Protein AF-0000000081422514 (afdb_homodimer)

InterPro domains:
  IPR002347 Short-chain dehydrogenase/reductase SDR [PF00106] (32-196)
  IPR002347 Short-chain dehydrogenase/reductase SDR [PR00080] (92-103)
  IPR002347 Short-chain dehydrogenase/reductase SDR [PR00080] (149-157)
  IPR002347 Short-chain dehydrogenase/reductase SDR [PR00080] (169-188)
  IPR002347 Short-chain dehydrogenase/reductase SDR [PR00081] (92-103)
  IPR002347 Short-chain dehydrogenase/reductase SDR [PR00081] (143-159)
  IPR002347 Short-chain dehydrogenase/reductase SDR [PR00081] (169-188)
  IPR020904 Short-chain dehydrogenase/reductase, conserved site [PS00061] (156-184)
  IPR036291 NAD(P)-binding domain superfamily [SSF51735] (32-218)

Secondary structure (DSSP, 8-state):
---------GGGS--------EEEESSTTHHHHHHTT-EEEEEES-HHHHHHHHHHHHHH-TTS-EEEEE--TT---HHHHIIIIIHHHTTS---EEEE------SS---GGG-TTTHHHHHHHHHHHHHHHHHHHHHHHHHHHHHT-EEEEEEEEGGGTS--TT-HHHHHHHHHHHHHHHHHHHHTTTSSEEEEEEEE-SSHHHHHHHHHHHHHHHHHHHHHHHHHHHHHHHHH-/---------GGGS---------EEESSTTHHHHHHTT--EEEEES-HHHHHHHHHHHHHH-TTS-EEEEE--TT---HHHHIIIIIHHHTTS---EEEE------SS---GGG-TTTHHHHHHHHHHHHHHHHHHHHHHHHHHHHHT-EEEEEEEEGGGTS--TT-HHHHHHHHHHHHHHHHHHHHTTTSSEEEEEEEE-SSHHHHHHHHHHHHHHHHHHHHHHHHHHHHHHHHH-

Nearest PDB structures (foldseek):
  4dml-assembly2_D  TM=8.339E-01  e=1.087E-10  Synechococcus elongatus PCC 7942 = FACHB-805
  2q2q-assembly1_C  TM=8.984E-01  e=6.566E-10  Pseudomonas putida
  2q2v-assembly2_C  TM=8.578E-01  e=1.565E-09  Pseudomonas putida
  2q2v-assembly2_D  TM=7.922E-01  e=7.434E-10  Pseudomonas putida
  2c7v-assembly1_B  TM=7.348E-01  e=9.458E-09  Trypanosoma brucei brucei

Radius of gyration: 25.76 Å; Cα contacts (8 Å, |Δi|>4): 750; chains: 2; bounding box: 44×82×66 Å

Sequence (472 aa):
MLSGQPTVRVDQVSESTNCPTTTLIQGRNHFELARYGFNIVLISRNQSKLDGVKQEILRKTPNVEVLTILFDFTNTNLADYEEKIFKQLNRLDVGVLVNNVGKYVEYPNRFDKIAGGIKTWTDITLINTLPVTLLTFEVLKQMIPRNAGIVINISSSSSYHHIRYWSVYSATKKFVSHFTHVLSKEFNNTGIVFQVAYIFALPGLMADFFMDKINLITRKRAIRRNQKVAIKKDSNMLSGQPTVRVDQVSESTNCPTTTLIQGRNHFELARYGFNIVLISRNQSKLDGVKQEILRKTPNVEVLTILFDFTNTNLADYEEKIFKQLNRLDVGVLVNNVGKYVEYPNRFDKIAGGIKTWTDITLINTLPVTLLTFEVLKQMIPRNAGIVINISSSSSYHHIRYWSVYSATKKFVSHFTHVLSKEFNNTGIVFQVAYIFALPGLMADFFMDKINLITRKRAIRRNQKVAIKKDSN

Foldseek 3Di:
DPDDPDPPDLPPLPPPAPQLQAAADQDDQQQVVVVVRHAYEYEEQDVVVLVVVQVVNCVNRVNHHYHYFHDQQLDPDVVCCVVGPLVVCVVHRHAEYEAPQADDQPDQAALCPGPVGPVVLSSRLRRLARVLVVVVVSNCVNCVVVLHHEYEYEAAPCLPPPDHRCVSNSVSRVNRVVVQVVVCVVCVVTLYHGYYFHPYPPNPVRNVVVCVVVSVSSVVVVVVVVVVVVVVVVVD/DPDDPDPPDLPPLPPPQPQLQAAADCDDQQQVVVVVRHAYEYEEQDVVVLVVVQVVSCVVRVNHHYHYFHDQQLDPDVVCCVVGPLVVCVVHRHAEYEAPQADDQPDQAALCPGPVGPVVLSSRLRRLARVLVVVVVSNCVNCVVVLGHEYEYEAAPCLPPPDHRCVSNSVSRVNRVVVQVVVCVVCVVTLYHGYYFHPHVPNPPRNVVVCVVCSVSSVVVVVVVVVVVVVVVVVD

Structure (mmCIF, N/CA/C/O backbone):
data_AF-0000000081422514-model_v1
#
loop_
_entity.id
_entity.type
_entity.pdbx_description
1 polymer 'Uncharacterized protein'
#
loop_
_atom_site.group_PDB
_atom_site.id
_atom_site.type_symbol
_atom_site.label_atom_id
_atom_site.label_alt_id
_atom_site.label_comp_id
_atom_site.label_asym_id
_atom_site.label_entity_id
_atom_site.label_seq_id
_atom_site.pdbx_PDB_ins_code
_atom_site.Cartn_x
_atom_site.Cartn_y
_atom_site.Cartn_z
_atom_site.occupancy
_atom_site.B_iso_or_equiv
_atom_site.auth_seq_id
_atom_site.auth_comp_id
_atom_site.auth_asym_id
_atom_site.auth_atom_id
_atom_site.pdbx_PDB_model_num
ATOM 1 N N . MET A 1 1 ? 0.657 39.094 -26.688 1 18.56 1 MET A N 1
ATOM 2 C CA . MET A 1 1 ? 0.641 39.938 -25.5 1 18.56 1 MET A CA 1
ATOM 3 C C . MET A 1 1 ? 0.323 39.094 -24.266 1 18.56 1 MET A C 1
ATOM 5 O O . MET A 1 1 ? -0.822 38.688 -24.062 1 18.56 1 MET A O 1
ATOM 9 N N . LEU A 1 2 ? 1.163 38.219 -23.781 1 20.47 2 LEU A N 1
ATOM 10 C CA . LEU A 1 2 ? 1.089 37.062 -22.922 1 20.47 2 LEU A CA 1
ATOM 11 C C . LEU A 1 2 ? 0.85 37.469 -21.469 1 20.47 2 LEU A C 1
ATOM 13 O O . LEU A 1 2 ? 1.68 38.156 -20.875 1 20.47 2 LEU A O 1
ATOM 17 N N . SER A 1 3 ? -0.306 37.906 -21.016 1 21.31 3 SER A N 1
ATOM 18 C CA . SER A 1 3 ? -0.704 38.688 -19.844 1 21.31 3 SER A CA 1
ATOM 19 C C . SER A 1 3 ? -0.114 38.094 -18.578 1 21.31 3 SER A C 1
ATOM 21 O O . SER A 1 3 ? 0.202 36.906 -18.516 1 21.31 3 SER A O 1
ATOM 23 N N . GLY A 1 4 ? 0.408 38.906 -17.672 1 21.73 4 GLY A N 1
ATOM 24 C CA . GLY A 1 4 ? 1.222 39 -16.469 1 21.73 4 GLY A CA 1
ATOM 25 C C . GLY A 1 4 ? 0.675 38.156 -15.328 1 21.73 4 GLY A C 1
ATOM 26 O O . GLY A 1 4 ? -0.526 38.188 -15.055 1 21.73 4 GLY A O 1
ATOM 27 N N . GLN A 1 5 ? 1.188 37.031 -15.117 1 24.14 5 GLN A N 1
ATOM 28 C CA . GLN A 1 5 ? 0.784 36.062 -14.102 1 24.14 5 GLN A CA 1
ATOM 29 C C . GLN A 1 5 ? 0.811 36.688 -12.711 1 24.14 5 GLN A C 1
ATOM 31 O O . GLN A 1 5 ? 1.843 37.219 -12.273 1 24.14 5 GLN A O 1
ATOM 36 N N . PRO A 1 6 ? -0.246 37.406 -12.188 1 23.47 6 PRO A N 1
ATOM 37 C CA . PRO A 1 6 ? -0.184 38.281 -11.008 1 23.47 6 PRO A CA 1
ATOM 38 C C . PRO A 1 6 ? 0.568 37.625 -9.844 1 23.47 6 PRO A C 1
ATOM 40 O O . PRO A 1 6 ? 0.519 36.406 -9.672 1 23.47 6 PRO A O 1
ATOM 43 N N . THR A 1 7 ? 1.671 38.188 -9.305 1 23.84 7 THR A N 1
ATOM 44 C CA . THR A 1 7 ? 2.604 38.031 -8.195 1 23.84 7 THR A CA 1
ATOM 45 C C . THR A 1 7 ? 1.879 38.156 -6.859 1 23.84 7 THR A C 1
ATOM 47 O O . THR A 1 7 ? 1.439 39.25 -6.496 1 23.84 7 THR A O 1
ATOM 50 N N . VAL A 1 8 ? 0.849 37.438 -6.617 1 26.47 8 VAL A N 1
ATOM 51 C CA . VAL A 1 8 ? 0.139 37.688 -5.371 1 26.47 8 VAL A CA 1
ATOM 52 C C . VAL A 1 8 ? 1.109 37.625 -4.195 1 26.47 8 VAL A C 1
ATOM 54 O O . VAL A 1 8 ? 1.9 36.688 -4.094 1 26.47 8 VAL A O 1
ATOM 57 N N . ARG A 1 9 ? 1.455 38.688 -3.551 1 24.55 9 ARG A N 1
ATOM 58 C CA . ARG A 1 9 ? 2.279 39.031 -2.395 1 24.55 9 ARG A CA 1
ATOM 59 C C . ARG A 1 9 ? 1.852 38.219 -1.167 1 24.55 9 ARG A C 1
ATOM 61 O O . ARG A 1 9 ? 0.659 38.125 -0.871 1 24.55 9 ARG A O 1
ATOM 68 N N . VAL A 1 10 ? 2.574 37.188 -0.746 1 27.3 10 VAL A N 1
ATOM 69 C CA . VAL A 1 10 ? 2.607 36.344 0.461 1 27.3 10 VAL A CA 1
ATOM 70 C C . VAL A 1 10 ? 2.256 37.219 1.677 1 27.3 10 VAL A C 1
ATOM 72 O O . VAL A 1 10 ? 2.154 36.688 2.795 1 27.3 10 VAL A O 1
ATOM 75 N N . ASP A 1 11 ? 2.195 38.5 1.65 1 25.94 11 ASP A N 1
ATOM 76 C CA . ASP A 1 11 ? 2.104 39.375 2.818 1 25.94 11 ASP A CA 1
ATOM 77 C C . ASP A 1 11 ? 0.768 39.188 3.535 1 25.94 11 ASP A C 1
ATOM 79 O O . ASP A 1 11 ? 0.66 39.438 4.734 1 25.94 11 ASP A O 1
ATOM 83 N N . GLN A 1 12 ? -0.289 39.125 2.771 1 26.19 12 GLN A N 1
ATOM 84 C CA . GLN A 1 12 ? -1.478 39.438 3.564 1 26.19 12 GLN A CA 1
ATOM 85 C C . GLN A 1 12 ? -1.989 38.188 4.277 1 26.19 12 GLN A C 1
ATOM 87 O O . GLN A 1 12 ? -3.045 37.656 3.926 1 26.19 12 GLN A O 1
ATOM 92 N N . VAL A 1 13 ? -1.227 36.969 4.266 1 29.58 13 VAL A N 1
ATOM 93 C CA . VAL A 1 13 ? -1.608 36.031 5.301 1 29.58 13 VAL A CA 1
ATOM 94 C C . VAL A 1 13 ? -1.882 36.75 6.609 1 29.58 13 VAL A C 1
ATOM 96 O O . VAL A 1 13 ? -0.999 37.438 7.148 1 29.58 13 VAL A O 1
ATOM 99 N N . SER A 1 14 ? -2.945 37.375 6.68 1 27.78 14 SER A N 1
ATOM 100 C CA . SER A 1 14 ? -3.227 37.969 7.98 1 27.78 14 SER A CA 1
ATOM 101 C C . SER A 1 14 ? -2.631 37.156 9.109 1 27.78 14 SER A C 1
ATOM 103 O O . SER A 1 14 ? -2.457 35.938 8.969 1 27.78 14 SER A O 1
ATOM 105 N N . GLU A 1 15 ? -1.853 37.75 10.023 1 28 15 GLU A N 1
ATOM 106 C CA . GLU A 1 15 ? -1.271 37.5 11.336 1 28 15 GLU A CA 1
ATOM 107 C C . GLU A 1 15 ? -2.191 36.656 12.195 1 28 15 GLU A C 1
ATOM 109 O O . GLU A 1 15 ? -2.021 36.562 13.414 1 28 15 GLU A O 1
ATOM 114 N N . SER A 1 16 ? -3.441 36.469 11.82 1 29.66 16 SER A N 1
ATOM 115 C CA . SER A 1 16 ? -3.996 35.719 12.961 1 29.66 16 SER A CA 1
ATOM 116 C C . SER A 1 16 ? -3.096 34.562 13.367 1 29.66 16 SER A C 1
ATOM 118 O O . SER A 1 16 ? -2.791 33.688 12.547 1 29.66 16 SER A O 1
ATOM 120 N N . THR A 1 17 ? -2.102 34.812 14.273 1 29.69 17 THR A N 1
ATOM 121 C CA . THR A 1 17 ? -0.944 34.25 14.977 1 29.69 17 THR A CA 1
ATOM 122 C C . THR A 1 17 ? -1.08 32.75 15.164 1 29.69 17 THR A C 1
ATOM 124 O O . THR A 1 17 ? -0.138 32 14.898 1 29.69 17 THR A O 1
ATOM 127 N N . ASN A 1 18 ? -1.883 32.312 16.266 1 30.92 18 ASN A N 1
ATOM 128 C CA . ASN A 1 18 ? -1.666 31.188 17.141 1 30.92 18 ASN A CA 1
ATOM 129 C C . ASN A 1 18 ? -2.014 29.875 16.453 1 30.92 18 ASN A C 1
ATOM 131 O O . ASN A 1 18 ? -2.258 28.859 17.125 1 30.92 18 ASN A O 1
ATOM 135 N N . CYS A 1 19 ? -2.73 30.016 15.367 1 31.39 19 CYS A N 1
ATOM 136 C CA . CYS A 1 19 ? -3.08 28.625 15.109 1 31.39 19 CYS A CA 1
ATOM 137 C C . CYS A 1 19 ? -1.831 27.766 14.938 1 31.39 19 CYS A C 1
ATOM 139 O O . CYS A 1 19 ? -1.012 28.031 14.055 1 31.39 19 CYS A O 1
ATOM 141 N N . PRO A 1 20 ? -1.15 27.297 15.992 1 36.16 20 PRO A N 1
ATOM 142 C CA . PRO A 1 20 ? -0.032 26.359 15.906 1 36.16 20 PRO A CA 1
ATOM 143 C C . PRO A 1 20 ? -0.208 25.328 14.789 1 36.16 20 PRO A C 1
ATOM 145 O O . PRO A 1 20 ? -1.107 24.484 14.859 1 36.16 20 PRO A O 1
ATOM 148 N N . THR A 1 21 ? -0.446 25.875 13.562 1 40.31 21 THR A N 1
ATOM 149 C CA . THR A 1 21 ? -0.556 24.938 12.445 1 40.31 21 THR A CA 1
ATOM 150 C C . THR A 1 21 ? 0.636 23.984 12.414 1 40.31 21 THR A C 1
ATOM 152 O O . THR A 1 21 ? 1.786 24.422 12.516 1 40.31 21 THR A O 1
ATOM 155 N N . THR A 1 22 ? 0.514 22.969 13.25 1 45.66 22 THR A N 1
ATOM 156 C CA . THR A 1 22 ? 1.524 21.922 13.273 1 45.66 22 THR A CA 1
ATOM 157 C C . THR A 1 22 ? 1.607 21.219 11.922 1 45.66 22 THR A C 1
ATOM 159 O O . THR A 1 22 ? 0.582 20.906 11.312 1 45.66 22 THR A O 1
ATOM 162 N N . THR A 1 23 ? 2.682 21.656 11.141 1 50.44 23 THR A N 1
ATOM 163 C CA . THR A 1 23 ? 3.062 20.953 9.922 1 50.44 23 THR A CA 1
ATOM 164 C C . THR A 1 23 ? 3.809 19.656 10.258 1 50.44 23 THR A C 1
ATOM 166 O O . THR A 1 23 ? 4.727 19.656 11.086 1 50.44 23 THR A O 1
ATOM 169 N N . LEU A 1 24 ? 3.092 18.578 10.172 1 53.47 24 LEU A N 1
ATOM 170 C CA . LEU A 1 24 ? 3.748 17.281 10.273 1 53.47 24 LEU A CA 1
ATOM 171 C C . LEU A 1 24 ? 4.605 17 9.039 1 53.47 24 LEU A C 1
ATOM 173 O O . LEU A 1 24 ? 4.113 17.047 7.914 1 53.47 24 LEU A O 1
ATOM 177 N N . ILE A 1 25 ? 5.988 17.266 9.062 1 53.22 25 ILE A N 1
ATOM 178 C CA . ILE A 1 25 ? 6.859 17.156 7.902 1 53.22 25 ILE A CA 1
ATOM 179 C C . ILE A 1 25 ? 7.77 15.945 8.055 1 53.22 25 ILE A C 1
ATOM 181 O O . ILE A 1 25 ? 8.406 15.758 9.094 1 53.22 25 ILE A O 1
ATOM 185 N N . GLN A 1 26 ? 7.445 14.828 7.312 1 46.16 26 GLN A N 1
ATOM 186 C CA . GLN A 1 26 ? 8.453 13.781 7.164 1 46.16 26 GLN A CA 1
ATOM 187 C C . GLN A 1 26 ? 9.492 14.164 6.121 1 46.16 26 GLN A C 1
ATOM 189 O O . GLN A 1 26 ? 9.297 13.93 4.926 1 46.16 26 GLN A O 1
ATOM 194 N N . GLY A 1 27 ? 10.062 15.562 6.148 1 45.09 27 GLY A N 1
ATOM 195 C CA . GLY A 1 27 ? 11.125 15.828 5.188 1 45.09 27 GLY A CA 1
ATOM 196 C C . GLY A 1 27 ? 11.586 17.281 5.199 1 45.09 27 GLY A C 1
ATOM 197 O O . GLY A 1 27 ? 11.688 17.891 6.262 1 45.09 27 GLY A O 1
ATOM 198 N N . ARG A 1 28 ? 12.102 17.891 3.988 1 48.69 28 ARG A N 1
ATOM 199 C CA . ARG A 1 28 ? 12.984 19.047 3.801 1 48.69 28 ARG A CA 1
ATOM 200 C C . ARG A 1 28 ? 12.188 20.344 3.834 1 48.69 28 ARG A C 1
ATOM 202 O O . ARG A 1 28 ? 12.766 21.438 3.953 1 48.69 28 ARG A O 1
ATOM 209 N N . ASN A 1 29 ? 10.922 20.312 3.938 1 55.84 29 ASN A N 1
ATOM 210 C CA . ASN A 1 29 ? 10.281 21.609 3.742 1 55.84 29 ASN A CA 1
ATOM 211 C C . ASN A 1 29 ? 9.891 22.25 5.074 1 55.84 29 ASN A C 1
ATOM 213 O O . ASN A 1 29 ? 9.094 23.188 5.109 1 55.84 29 ASN A O 1
ATOM 217 N N . HIS A 1 30 ? 10.625 21.875 6.066 1 71.25 30 HIS A N 1
ATOM 218 C CA . HIS A 1 30 ? 10.281 22.312 7.418 1 71.25 30 HIS A CA 1
ATOM 219 C C . HIS A 1 30 ? 10.805 23.719 7.695 1 71.25 30 HIS A C 1
ATOM 221 O O . HIS A 1 30 ? 10.18 24.484 8.422 1 71.25 30 HIS A O 1
ATOM 227 N N . PHE A 1 31 ? 11.836 24.125 6.969 1 72.94 31 PHE A N 1
ATOM 228 C CA . PHE A 1 31 ? 12.445 25.422 7.234 1 72.94 31 PHE A CA 1
ATOM 229 C C . PHE A 1 31 ? 11.578 26.547 6.699 1 72.94 31 PHE A C 1
ATOM 231 O O . PHE A 1 31 ? 11.383 27.562 7.371 1 72.94 31 PHE A O 1
ATOM 238 N N . GLU A 1 32 ? 11.07 26.25 5.559 1 68.69 32 GLU A N 1
ATOM 239 C CA . GLU A 1 32 ? 10.25 27.281 4.934 1 68.69 32 GLU A CA 1
ATOM 240 C C . GLU A 1 32 ? 8.953 27.5 5.715 1 68.69 32 GLU A C 1
ATOM 242 O O . GLU A 1 32 ? 8.539 28.641 5.93 1 68.69 32 GLU A O 1
ATOM 247 N N . LEU A 1 33 ? 8.383 26.5 6.18 1 72.19 33 LEU A N 1
ATOM 248 C CA . LEU A 1 33 ? 7.145 26.609 6.945 1 72.19 33 LEU A CA 1
ATOM 249 C C . LEU A 1 33 ? 7.398 27.297 8.281 1 72.19 33 LEU A C 1
ATOM 251 O O . LEU A 1 33 ? 6.582 28.109 8.734 1 72.19 33 LEU A O 1
ATOM 255 N N . ALA A 1 34 ? 8.531 27.016 8.844 1 78.12 34 ALA A N 1
ATOM 256 C CA . ALA A 1 34 ? 8.906 27.641 10.109 1 78.12 34 ALA A CA 1
ATOM 257 C C . ALA A 1 34 ? 9.102 29.141 9.93 1 78.12 34 ALA A C 1
ATOM 259 O O . ALA A 1 34 ? 8.688 29.938 10.781 1 78.12 34 ALA A O 1
ATOM 260 N N . ARG A 1 35 ? 9.625 29.484 8.805 1 73.94 35 ARG A N 1
ATOM 261 C CA . ARG A 1 35 ? 9.875 30.891 8.516 1 73.94 35 ARG A CA 1
ATOM 262 C C . ARG A 1 35 ? 8.57 31.672 8.414 1 73.94 35 ARG A C 1
ATOM 264 O O . ARG A 1 35 ? 8.516 32.844 8.758 1 73.94 35 ARG A O 1
ATOM 271 N N . TYR A 1 36 ? 7.527 30.938 8.062 1 68.38 36 TYR A N 1
ATOM 272 C CA . TYR A 1 36 ? 6.219 31.562 7.941 1 68.38 36 TYR A CA 1
ATOM 273 C C . TYR A 1 36 ? 5.469 31.547 9.266 1 68.38 36 TYR A C 1
ATOM 275 O O . TYR A 1 36 ? 4.297 31.922 9.328 1 68.38 36 TYR A O 1
ATOM 283 N N . GLY A 1 37 ? 6.109 31 10.234 1 72.19 37 GLY A N 1
ATOM 284 C CA . GLY A 1 37 ? 5.555 31.109 11.57 1 72.19 37 GLY A CA 1
ATOM 285 C C . GLY A 1 37 ? 4.844 29.844 12.023 1 72.19 37 GLY A C 1
ATOM 286 O O . GLY A 1 37 ? 4.25 29.812 13.102 1 72.19 37 GLY A O 1
ATOM 287 N N . PHE A 1 38 ? 4.922 28.844 11.289 1 74.75 38 PHE A N 1
ATOM 288 C CA . PHE A 1 38 ? 4.27 27.594 11.664 1 74.75 38 PHE A CA 1
ATOM 289 C C . PHE A 1 38 ? 5.078 26.859 12.727 1 74.75 38 PHE A C 1
ATOM 291 O O . PHE A 1 38 ? 6.309 26.797 12.648 1 74.75 38 PHE A O 1
ATOM 298 N N . ASN A 1 39 ? 4.352 26.422 13.703 1 83.62 39 ASN A N 1
ATOM 299 C CA . ASN A 1 39 ? 4.977 25.406 14.547 1 83.62 39 ASN A CA 1
ATOM 300 C C . ASN A 1 39 ? 5.141 24.094 13.812 1 83.62 39 ASN A C 1
ATOM 302 O O . ASN A 1 39 ? 4.352 23.766 12.93 1 83.62 39 ASN A O 1
ATOM 306 N N . ILE A 1 40 ? 6.199 23.328 14.188 1 85.69 40 ILE A N 1
ATOM 307 C CA . ILE A 1 40 ? 6.57 22.188 13.359 1 85.69 40 ILE A CA 1
ATOM 308 C C . ILE A 1 40 ? 6.531 20.922 14.195 1 85.69 40 ILE A C 1
ATOM 310 O O . ILE A 1 40 ? 7 20.891 15.336 1 85.69 40 ILE A O 1
ATOM 314 N N . VAL A 1 41 ? 5.887 19.906 13.672 1 88.81 41 VAL A N 1
ATOM 315 C CA . VAL A 1 41 ? 6.004 18.547 14.195 1 88.81 41 VAL A CA 1
ATOM 316 C C . VAL A 1 41 ? 6.785 17.688 13.211 1 88.81 41 VAL A C 1
ATOM 318 O O . VAL A 1 41 ? 6.434 17.609 12.031 1 88.81 41 VAL A O 1
ATOM 321 N N . LEU A 1 42 ? 7.879 17.078 13.719 1 87.81 42 LEU A N 1
ATOM 322 C CA . LEU A 1 42 ? 8.727 16.188 12.922 1 87.81 42 LEU A CA 1
ATOM 323 C C . LEU A 1 42 ? 8.57 14.742 13.375 1 87.81 42 LEU A C 1
ATOM 325 O O . LEU A 1 42 ? 8.641 14.445 14.57 1 87.81 42 LEU A O 1
ATOM 329 N N . ILE A 1 43 ? 8.375 13.867 12.406 1 89.62 43 ILE A N 1
ATOM 330 C CA . ILE A 1 43 ? 8.281 12.453 12.727 1 89.62 43 ILE A CA 1
ATOM 331 C C . ILE A 1 43 ? 9.289 11.664 11.891 1 89.62 43 ILE A C 1
ATOM 333 O O . ILE A 1 43 ? 9.328 11.805 10.664 1 89.62 43 ILE A O 1
ATOM 337 N N . SER A 1 44 ? 10.133 10.859 12.516 1 87.25 44 SER A N 1
ATOM 338 C CA . SER A 1 44 ? 11.102 10 11.844 1 87.25 44 SER A CA 1
ATOM 339 C C . SER A 1 44 ? 11.555 8.859 12.742 1 87.25 44 SER A C 1
ATOM 341 O O . SER A 1 44 ? 11.25 8.844 13.938 1 87.25 44 SER A O 1
ATOM 343 N N . ARG A 1 45 ? 12.273 7.996 12.172 1 89 45 ARG A N 1
ATOM 344 C CA . ARG A 1 45 ? 12.711 6.836 12.938 1 89 45 ARG A CA 1
ATOM 345 C C . ARG A 1 45 ? 14.102 7.066 13.531 1 89 45 ARG A C 1
ATOM 347 O O . ARG A 1 45 ? 14.656 6.18 14.188 1 89 45 ARG A O 1
ATOM 354 N N . ASN A 1 46 ? 14.719 8.203 13.297 1 87.44 46 ASN A N 1
ATOM 355 C CA . ASN A 1 46 ? 16.062 8.516 13.773 1 87.44 46 ASN A CA 1
ATOM 356 C C . ASN A 1 46 ? 16.047 9.734 14.695 1 87.44 46 ASN A C 1
ATOM 358 O O . ASN A 1 46 ? 15.93 10.875 14.227 1 87.44 46 ASN A O 1
ATOM 362 N N . GLN A 1 47 ? 16.281 9.516 15.961 1 92.62 47 GLN A N 1
ATOM 363 C CA . GLN A 1 47 ? 16.188 10.586 16.953 1 92.62 47 GLN A CA 1
ATOM 364 C C . GLN A 1 47 ? 17.297 11.617 16.75 1 92.62 47 GLN A C 1
ATOM 366 O O . GLN A 1 47 ? 17.047 12.82 16.875 1 92.62 47 GLN A O 1
ATOM 371 N N . SER A 1 48 ? 18.453 11.109 16.422 1 93.44 48 SER A N 1
ATOM 372 C CA . SER A 1 48 ? 19.562 12.023 16.219 1 93.44 48 SER A CA 1
ATOM 373 C C . SER A 1 48 ? 19.297 12.984 15.062 1 93.44 48 SER A C 1
ATOM 375 O O . SER A 1 48 ? 19.578 14.18 15.172 1 93.44 48 SER A O 1
ATOM 377 N N . LYS A 1 49 ? 18.734 12.469 14 1 86.19 49 LYS A N 1
ATOM 378 C CA . LYS A 1 49 ? 18.391 13.312 12.859 1 86.19 49 LYS A CA 1
ATOM 379 C C . LYS A 1 49 ? 17.281 14.289 13.219 1 86.19 49 LYS A C 1
ATOM 381 O O . LYS A 1 49 ? 17.328 15.461 12.836 1 86.19 49 LYS A O 1
ATOM 386 N N . LEU A 1 50 ? 16.344 13.844 13.984 1 89.44 50 LEU A N 1
ATOM 387 C CA . LEU A 1 50 ? 15.258 14.703 14.43 1 89.44 50 LEU A CA 1
ATOM 388 C C . LEU A 1 50 ? 15.789 15.867 15.266 1 89.44 50 LEU A C 1
ATOM 390 O O . LEU A 1 50 ? 15.414 17.016 15.047 1 89.44 50 LEU A O 1
ATOM 394 N N . ASP A 1 51 ? 16.656 15.555 16.156 1 93 51 ASP A N 1
ATOM 395 C CA . ASP A 1 51 ? 17.234 16.562 17.031 1 93 51 ASP A CA 1
ATOM 396 C C . ASP A 1 51 ? 18.047 17.578 16.234 1 93 51 ASP A C 1
ATOM 398 O O . ASP A 1 51 ? 18 18.781 16.5 1 93 51 ASP A O 1
ATOM 402 N N . GLY A 1 52 ? 18.781 17.047 15.297 1 90.12 52 GLY A N 1
ATOM 403 C CA . GLY A 1 52 ? 19.562 17.938 14.445 1 90.12 52 GLY A CA 1
ATOM 404 C C . GLY A 1 52 ? 18.703 18.922 13.664 1 90.12 52 GLY A C 1
ATOM 405 O O . GLY A 1 52 ? 19 20.125 13.641 1 90.12 52 GLY A O 1
ATOM 406 N N . VAL A 1 53 ? 17.625 18.453 13.086 1 86.88 53 VAL A N 1
ATOM 407 C CA . VAL A 1 53 ? 16.719 19.297 12.312 1 86.88 53 VAL A CA 1
ATOM 408 C C . VAL A 1 53 ? 16.031 20.312 13.234 1 86.88 53 VAL A C 1
ATOM 410 O O . VAL A 1 53 ? 15.898 21.484 12.883 1 86.88 53 VAL A O 1
ATOM 413 N N . LYS A 1 54 ? 15.602 19.859 14.383 1 91.06 54 LYS A N 1
ATOM 414 C CA . LYS A 1 54 ? 14.977 20.734 15.367 1 91.06 54 LYS A CA 1
ATOM 415 C C . LYS A 1 54 ? 15.906 21.891 15.742 1 91.06 54 LYS A C 1
ATOM 417 O O . LYS A 1 54 ? 15.492 23.047 15.742 1 91.06 54 LYS A O 1
ATOM 422 N N . GLN A 1 55 ? 17.094 21.562 15.992 1 93.94 55 GLN A N 1
ATOM 423 C CA . GLN A 1 55 ? 18.062 22.578 16.391 1 93.94 55 GLN A CA 1
ATOM 424 C C . GLN A 1 55 ? 18.297 23.594 15.258 1 93.94 55 GLN A C 1
ATOM 426 O O . GLN A 1 55 ? 18.391 24.797 15.5 1 93.94 55 GLN A O 1
ATOM 431 N N . GLU A 1 56 ? 18.375 23.062 14.086 1 89.5 56 GLU A N 1
ATOM 432 C CA . GLU A 1 56 ? 18.578 23.922 12.93 1 89.5 56 GLU A CA 1
ATOM 433 C C . GLU A 1 56 ? 17.406 24.875 12.734 1 89.5 56 GLU A C 1
ATOM 435 O O . GLU A 1 56 ? 17.594 26.062 12.445 1 89.5 56 GLU A O 1
ATOM 440 N N . ILE A 1 57 ? 16.203 24.406 12.922 1 86.62 57 ILE A N 1
ATOM 441 C CA . ILE A 1 57 ? 15.008 25.219 12.773 1 86.62 57 ILE A CA 1
ATOM 442 C C . ILE A 1 57 ? 14.984 26.312 13.844 1 86.62 57 ILE A C 1
ATOM 444 O O . ILE A 1 57 ? 14.758 27.484 13.539 1 86.62 57 ILE A O 1
ATOM 448 N N . LEU A 1 58 ? 15.297 25.953 15.07 1 92 58 LEU A N 1
ATOM 449 C CA . LEU A 1 58 ? 15.219 26.875 16.188 1 92 58 LEU A CA 1
ATOM 450 C C . LEU A 1 58 ? 16.312 27.938 16.094 1 92 58 LEU A C 1
ATOM 452 O O . LEU A 1 58 ? 16.141 29.062 16.562 1 92 58 LEU A O 1
ATOM 456 N N . ARG A 1 59 ? 17.406 27.547 15.5 1 93.56 59 ARG A N 1
ATOM 457 C CA . ARG A 1 59 ? 18.469 28.516 15.281 1 93.56 59 ARG A CA 1
ATOM 458 C C . ARG A 1 59 ? 18.047 29.594 14.281 1 93.56 59 ARG A C 1
ATOM 460 O O . ARG A 1 59 ? 18.328 30.781 14.477 1 93.56 59 ARG A O 1
ATOM 467 N N . LYS A 1 60 ? 17.281 29.203 13.297 1 88.12 60 LYS A N 1
ATOM 468 C CA . LYS A 1 60 ? 16.891 30.109 12.219 1 88.12 60 LYS A CA 1
ATOM 469 C C . LYS A 1 60 ? 15.602 30.859 12.57 1 88.12 60 LYS A C 1
ATOM 471 O O . LYS A 1 60 ? 15.414 32 12.148 1 88.12 60 LYS A O 1
ATOM 476 N N . THR A 1 61 ? 14.719 30.156 13.25 1 86.12 61 THR A N 1
ATOM 477 C CA . THR A 1 61 ? 13.422 30.703 13.625 1 86.12 61 THR A CA 1
ATOM 478 C C . THR A 1 61 ? 13.109 30.422 15.086 1 86.12 61 THR A C 1
ATOM 480 O O . THR A 1 61 ? 12.297 29.547 15.398 1 86.12 61 THR A O 1
ATOM 483 N N . PRO A 1 62 ? 13.609 31.266 15.992 1 88.31 62 PRO A N 1
ATOM 484 C CA . PRO A 1 62 ? 13.547 30.969 17.422 1 88.31 62 PRO A CA 1
ATOM 485 C C . PRO A 1 62 ? 12.133 31.109 17.984 1 88.31 62 PRO A C 1
ATOM 487 O O . PRO A 1 62 ? 11.844 30.609 19.078 1 88.31 62 PRO A O 1
ATOM 490 N N . ASN A 1 63 ? 11.227 31.75 17.281 1 87.44 63 ASN A N 1
ATOM 491 C CA . ASN A 1 63 ? 9.906 32.031 17.828 1 87.44 63 ASN A CA 1
ATOM 492 C C . ASN A 1 63 ? 8.922 30.906 17.531 1 87.44 63 ASN A C 1
ATOM 494 O O . ASN A 1 63 ? 7.762 30.969 17.938 1 87.44 63 ASN A O 1
ATOM 498 N N . VAL A 1 64 ? 9.391 29.828 16.875 1 82.88 64 VAL A N 1
ATOM 499 C CA . VAL A 1 64 ? 8.492 28.734 16.547 1 82.88 64 VAL A CA 1
ATOM 500 C C . VAL A 1 64 ? 8.719 27.562 17.5 1 82.88 64 VAL A C 1
ATOM 502 O O . VAL A 1 64 ? 9.781 27.453 18.125 1 82.88 64 VAL A O 1
ATOM 505 N N . GLU A 1 65 ? 7.699 26.75 17.672 1 87.19 65 GLU A N 1
ATOM 506 C CA . GLU A 1 65 ? 7.82 25.516 18.438 1 87.19 65 GLU A CA 1
ATOM 507 C C . GLU A 1 65 ? 8.047 24.312 17.516 1 87.19 65 GLU A C 1
ATOM 509 O O . GLU A 1 65 ? 7.465 24.234 16.422 1 87.19 65 GLU A O 1
ATOM 514 N N . VAL A 1 66 ? 8.977 23.406 18 1 89.31 66 VAL A N 1
ATOM 515 C CA . VAL A 1 66 ? 9.258 22.203 17.219 1 89.31 66 VAL A CA 1
ATOM 516 C C . VAL A 1 66 ? 9.055 20.969 18.094 1 89.31 66 VAL A C 1
ATOM 518 O O . VAL A 1 66 ? 9.688 20.828 19.141 1 89.31 66 VAL A O 1
ATOM 521 N N . LEU A 1 67 ? 8.133 20.141 17.703 1 90.88 67 LEU A N 1
ATOM 522 C CA . LEU A 1 67 ? 7.906 18.859 18.359 1 90.88 67 LEU A CA 1
ATOM 523 C C . LEU A 1 67 ? 8.453 17.703 17.516 1 90.88 67 LEU A C 1
ATOM 525 O O . LEU A 1 67 ? 8.266 17.688 16.297 1 90.88 67 LEU A O 1
ATOM 529 N N . THR A 1 68 ? 9.211 16.797 18.172 1 91.56 68 THR A N 1
ATOM 530 C CA . THR A 1 68 ? 9.727 15.617 17.469 1 91.56 68 THR A CA 1
ATOM 531 C C . THR A 1 68 ? 9.047 14.352 17.969 1 91.56 68 THR A C 1
ATOM 533 O O . THR A 1 68 ? 8.797 14.203 19.172 1 91.56 68 THR A O 1
ATOM 536 N N . ILE A 1 69 ? 8.648 13.516 17.062 1 91.75 69 ILE A N 1
ATOM 537 C CA . ILE A 1 69 ? 8.062 12.227 17.391 1 91.75 69 ILE A CA 1
ATOM 538 C C . ILE A 1 69 ? 8.891 11.109 16.766 1 91.75 69 ILE A C 1
ATOM 540 O O . ILE A 1 69 ? 9.062 11.07 15.539 1 91.75 69 ILE A O 1
ATOM 544 N N . LEU A 1 70 ? 9.445 10.266 17.609 1 93 70 LEU A N 1
ATOM 545 C CA . LEU A 1 70 ? 10.172 9.086 17.125 1 93 70 LEU A CA 1
ATOM 546 C C . LEU A 1 70 ? 9.203 7.973 16.75 1 93 70 LEU A C 1
ATOM 548 O O . LEU A 1 70 ? 8.453 7.48 17.594 1 93 70 LEU A O 1
ATOM 552 N N . PHE A 1 71 ? 9.211 7.605 15.477 1 92.56 71 PHE A N 1
ATOM 553 C CA . PHE A 1 71 ? 8.289 6.566 15.023 1 92.56 71 PHE A CA 1
ATOM 554 C C . PHE A 1 71 ? 8.812 5.895 13.758 1 92.56 71 PHE A C 1
ATOM 556 O O . PHE A 1 71 ? 9.227 6.57 12.812 1 92.56 71 PHE A O 1
ATOM 563 N N . ASP A 1 72 ? 8.836 4.598 13.781 1 92.25 72 ASP A N 1
ATOM 564 C CA . ASP A 1 72 ? 9.188 3.793 12.617 1 92.25 72 ASP A CA 1
ATOM 565 C C . ASP A 1 72 ? 7.938 3.41 11.82 1 92.25 72 ASP A C 1
ATOM 567 O O . ASP A 1 72 ? 7.148 2.568 12.258 1 92.25 72 ASP A O 1
ATOM 571 N N . PHE A 1 73 ? 7.832 3.902 10.625 1 91.81 73 PHE A N 1
ATOM 572 C CA . PHE A 1 73 ? 6.602 3.766 9.859 1 91.81 73 PHE A CA 1
ATOM 573 C C . PHE A 1 73 ? 6.504 2.377 9.234 1 91.81 73 PHE A C 1
ATOM 575 O O . PHE A 1 73 ? 5.512 2.057 8.578 1 91.81 73 PHE A O 1
ATOM 582 N N . THR A 1 74 ? 7.492 1.521 9.477 1 91.31 74 THR A N 1
ATOM 583 C CA . THR A 1 74 ? 7.305 0.116 9.133 1 91.31 74 THR A CA 1
ATOM 584 C C . THR A 1 74 ? 6.363 -0.562 10.125 1 91.31 74 THR A C 1
ATOM 586 O O . THR A 1 74 ? 5.875 -1.666 9.867 1 91.31 74 THR A O 1
ATOM 589 N N . ASN A 1 75 ? 6.188 0.159 11.25 1 92.94 75 ASN A N 1
ATOM 590 C CA . ASN A 1 75 ? 5.215 -0.293 12.234 1 92.94 75 ASN A CA 1
ATOM 591 C C . ASN A 1 75 ? 3.781 -0.078 11.758 1 92.94 75 ASN A C 1
ATOM 593 O O . ASN A 1 75 ? 3.365 1.058 11.516 1 92.94 75 ASN A O 1
ATOM 597 N N . THR A 1 76 ? 3.033 -1.169 11.672 1 94.81 76 THR A N 1
ATOM 598 C CA . THR A 1 76 ? 1.682 -1.078 11.133 1 94.81 76 THR A CA 1
ATOM 599 C C . THR A 1 76 ? 0.643 -1.198 12.242 1 94.81 76 THR A C 1
ATOM 601 O O . THR A 1 76 ? -0.559 -1.239 11.977 1 94.81 76 THR A O 1
ATOM 604 N N . ASN A 1 77 ? 1.101 -1.288 13.477 1 95.94 77 ASN A N 1
ATOM 605 C CA . ASN A 1 77 ? 0.198 -1.442 14.609 1 95.94 77 ASN A CA 1
ATOM 606 C C . ASN A 1 77 ? -0.549 -0.146 14.914 1 95.94 77 ASN A C 1
ATOM 608 O O . ASN A 1 77 ? 0.06 0.849 15.312 1 95.94 77 ASN A O 1
ATOM 612 N N . LEU A 1 78 ? -1.833 -0.169 14.859 1 96.5 78 LEU A N 1
ATOM 613 C CA . LEU A 1 78 ? -2.662 1.017 15.047 1 96.5 78 LEU A CA 1
ATOM 614 C C . LEU A 1 78 ? -2.564 1.53 16.484 1 96.5 78 LEU A C 1
ATOM 616 O O . LEU A 1 78 ? -2.627 2.74 16.719 1 96.5 78 LEU A O 1
ATOM 620 N N . ALA A 1 79 ? -2.412 0.618 17.359 1 96.81 79 ALA A N 1
ATOM 621 C CA . ALA A 1 79 ? -2.299 1.031 18.75 1 96.81 79 ALA A CA 1
ATOM 622 C C . ALA A 1 79 ? -1.061 1.897 18.969 1 96.81 79 ALA A C 1
ATOM 624 O O . ALA A 1 79 ? -1.088 2.842 19.766 1 96.81 79 ALA A O 1
ATOM 625 N N . ASP A 1 80 ? 0.013 1.563 18.312 1 97.31 80 ASP A N 1
ATOM 626 C CA . ASP A 1 80 ? 1.233 2.359 18.406 1 97.31 80 ASP A CA 1
ATOM 627 C C . ASP A 1 80 ? 1.041 3.736 17.781 1 97.31 80 ASP A C 1
ATOM 629 O O . ASP A 1 80 ? 1.514 4.742 18.312 1 97.31 80 ASP A O 1
ATOM 633 N N . TYR A 1 81 ? 0.341 3.783 16.594 1 95.88 81 TYR A N 1
ATOM 634 C CA . TYR A 1 81 ? 0.009 5.066 15.992 1 95.88 81 TYR A CA 1
ATOM 635 C C . TYR A 1 81 ? -0.763 5.949 16.969 1 95.88 81 TYR A C 1
ATOM 637 O O . TYR A 1 81 ? -0.448 7.129 17.125 1 95.88 81 TYR A O 1
ATOM 645 N N . GLU A 1 82 ? -1.767 5.336 17.578 1 97 82 GLU A N 1
ATOM 646 C CA . GLU A 1 82 ? -2.613 6.07 18.516 1 97 82 GLU A CA 1
ATOM 647 C C . GLU A 1 82 ? -1.796 6.641 19.672 1 97 82 GLU A C 1
ATOM 649 O O . GLU A 1 82 ? -1.882 7.836 19.969 1 97 82 GLU A O 1
ATOM 654 N N . GLU A 1 83 ? -0.975 5.812 20.234 1 97.31 83 GLU A N 1
ATOM 655 C CA . GLU A 1 83 ? -0.249 6.184 21.438 1 97.31 83 GLU A CA 1
ATOM 656 C C . GLU A 1 83 ? 0.873 7.168 21.125 1 97.31 83 GLU A C 1
ATOM 658 O O . GLU A 1 83 ? 1.091 8.125 21.875 1 97.31 83 GLU A O 1
ATOM 663 N N . LYS A 1 84 ? 1.513 7 20.016 1 95.62 84 LYS A N 1
ATOM 664 C CA . LYS A 1 84 ? 2.76 7.727 19.797 1 95.62 84 LYS A CA 1
ATOM 665 C C . LYS A 1 84 ? 2.539 8.945 18.906 1 95.62 84 LYS A C 1
ATOM 667 O O . LYS A 1 84 ? 3.285 9.922 18.984 1 95.62 84 LYS A O 1
ATOM 672 N N . ILE A 1 85 ? 1.506 8.93 18.031 1 93.62 85 ILE A N 1
ATOM 673 C CA . ILE A 1 85 ? 1.358 10 17.062 1 93.62 85 ILE A CA 1
ATOM 674 C C . ILE A 1 85 ? 0.022 10.711 17.266 1 93.62 85 ILE A C 1
ATOM 676 O O . ILE A 1 85 ? -0.012 11.906 17.562 1 93.62 85 ILE A O 1
ATOM 680 N N . PHE A 1 86 ? -1.083 10.023 17.297 1 95 86 PHE A N 1
ATOM 681 C CA . PHE A 1 86 ? -2.404 10.633 17.219 1 95 86 PHE A CA 1
ATOM 682 C C . PHE A 1 86 ? -2.713 11.406 18.5 1 95 86 PHE A C 1
ATOM 684 O O . PHE A 1 86 ? -3.258 12.508 18.453 1 95 86 PHE A O 1
ATOM 691 N N . LYS A 1 87 ? -2.387 10.82 19.594 1 95.06 87 LYS A N 1
ATOM 692 C CA . LYS A 1 87 ? -2.623 11.5 20.859 1 95.06 87 LYS A CA 1
ATOM 693 C C . LYS A 1 87 ? -1.921 12.859 20.891 1 95.06 87 LYS A C 1
ATOM 695 O O . LYS A 1 87 ? -2.469 13.836 21.406 1 95.06 87 LYS A O 1
ATOM 700 N N . GLN A 1 88 ? -0.742 12.891 20.359 1 90.62 88 GLN A N 1
ATOM 701 C CA . GLN A 1 88 ? 0.01 14.141 20.328 1 90.62 88 GLN A CA 1
ATOM 702 C C . GLN A 1 88 ? -0.573 15.094 19.281 1 90.62 88 GLN A C 1
ATOM 704 O O . GLN A 1 88 ? -0.701 16.297 19.547 1 90.62 88 GLN A O 1
ATOM 709 N N . LEU A 1 89 ? -0.988 14.617 18.172 1 88.31 89 LEU A N 1
ATOM 710 C CA . LEU A 1 89 ? -1.543 15.445 17.109 1 88.31 89 LEU A CA 1
ATOM 711 C C . LEU A 1 89 ? -2.875 16.062 17.531 1 88.31 89 LEU A C 1
ATOM 713 O O . LEU A 1 89 ? -3.184 17.188 17.172 1 88.31 89 LEU A O 1
ATOM 717 N N . ASN A 1 90 ? -3.605 15.312 18.266 1 89.88 90 ASN A N 1
ATOM 718 C CA . ASN A 1 90 ? -4.949 15.742 18.641 1 89.88 90 ASN A CA 1
ATOM 719 C C . ASN A 1 90 ? -4.91 16.859 19.688 1 89.88 90 ASN A C 1
ATOM 721 O O . ASN A 1 90 ? -5.926 17.516 19.938 1 89.88 90 ASN A O 1
ATOM 725 N N . ARG A 1 91 ? -3.736 17.094 20.188 1 89.44 91 ARG A N 1
ATOM 726 C CA . ARG A 1 91 ? -3.572 18.203 21.125 1 89.44 91 ARG A CA 1
ATOM 727 C C . ARG A 1 91 ? -3.176 19.484 20.406 1 89.44 91 ARG A C 1
ATOM 729 O O . ARG A 1 91 ? -3.088 20.547 21.016 1 89.44 91 ARG A O 1
ATOM 736 N N . LEU A 1 92 ? -2.949 19.312 19.125 1 86.56 92 LEU A N 1
ATOM 737 C CA . LEU A 1 92 ? -2.49 20.438 18.297 1 86.56 92 LEU A CA 1
ATOM 738 C C . LEU A 1 92 ? -3.535 20.797 17.25 1 86.56 92 LEU A C 1
ATOM 740 O O . LEU A 1 92 ? -4.383 19.984 16.906 1 86.56 92 LEU A O 1
ATOM 744 N N . ASP A 1 93 ? -3.477 22.047 16.828 1 83.75 93 ASP A N 1
ATOM 745 C CA . ASP A 1 93 ? -4.23 22.453 15.648 1 83.75 93 ASP A CA 1
ATOM 746 C C . ASP A 1 93 ? -3.389 22.328 14.383 1 83.75 93 ASP A C 1
ATOM 748 O O . ASP A 1 93 ? -2.611 23.234 14.055 1 83.75 93 ASP A O 1
ATOM 752 N N . VAL A 1 94 ? -3.607 21.281 13.664 1 85.62 94 VAL A N 1
ATOM 753 C CA . VAL A 1 94 ? -2.779 21 12.5 1 85.62 94 VAL A CA 1
ATOM 754 C C . VAL A 1 94 ? -3.35 21.719 11.273 1 85.62 94 VAL A C 1
ATOM 756 O O . VAL A 1 94 ? -4.465 21.422 10.836 1 85.62 94 VAL A O 1
ATOM 759 N N . GLY A 1 95 ? -2.568 22.625 10.766 1 80.38 95 GLY A N 1
ATOM 760 C CA . GLY A 1 95 ? -3.006 23.344 9.586 1 80.38 95 GLY A CA 1
ATOM 761 C C . GLY A 1 95 ? -2.547 22.719 8.289 1 80.38 95 GLY A C 1
ATOM 762 O O . GLY A 1 95 ? -3.24 22.797 7.273 1 80.38 95 GLY A O 1
ATOM 763 N N . VAL A 1 96 ? -1.286 22.094 8.352 1 81.25 96 VAL A N 1
ATOM 764 C CA . VAL A 1 96 ? -0.682 21.516 7.152 1 81.25 96 VAL A CA 1
ATOM 765 C C . VAL A 1 96 ? -0.096 20.156 7.48 1 81.25 96 VAL A C 1
ATOM 767 O O . VAL A 1 96 ? 0.645 20 8.453 1 81.25 96 VAL A O 1
ATOM 770 N N . LEU A 1 97 ? -0.502 19.203 6.754 1 86.38 97 LEU A N 1
ATOM 771 C CA . LEU A 1 97 ? 0.135 17.891 6.789 1 86.38 97 LEU A CA 1
ATOM 772 C C . LEU A 1 97 ? 0.954 17.641 5.527 1 86.38 97 LEU A C 1
ATOM 774 O O . LEU A 1 97 ? 0.436 17.766 4.414 1 86.38 97 LEU A O 1
ATOM 778 N N . VAL A 1 98 ? 2.238 17.438 5.711 1 83.06 98 VAL A N 1
ATOM 779 C CA . VAL A 1 98 ? 3.094 17.016 4.602 1 83.06 98 VAL A CA 1
ATOM 780 C C . VAL A 1 98 ? 3.508 15.562 4.781 1 83.06 98 VAL A C 1
ATOM 782 O O . VAL A 1 98 ? 4.297 15.242 5.676 1 83.06 98 VAL A O 1
ATOM 785 N N . ASN A 1 99 ? 2.916 14.758 3.953 1 85.12 99 ASN A N 1
ATOM 786 C CA . ASN A 1 99 ? 3.311 13.352 3.93 1 85.12 99 ASN A CA 1
ATOM 787 C C . ASN A 1 99 ? 4.492 13.117 2.994 1 85.12 99 ASN A C 1
ATOM 789 O O . ASN A 1 99 ? 4.312 12.977 1.782 1 85.12 99 ASN A O 1
ATOM 793 N N . ASN A 1 100 ? 5.629 13.109 3.49 1 71.25 100 ASN A N 1
ATOM 794 C CA . ASN A 1 100 ? 6.855 12.922 2.725 1 71.25 100 ASN A CA 1
ATOM 795 C C . ASN A 1 100 ? 7.508 11.578 3.023 1 71.25 100 ASN A C 1
ATOM 797 O O . ASN A 1 100 ? 8.656 11.336 2.645 1 71.25 100 ASN A O 1
ATOM 801 N N . VAL A 1 101 ? 6.734 10.719 3.648 1 59.72 101 VAL A N 1
ATOM 802 C CA . VAL A 1 101 ? 7.371 9.461 4.031 1 59.72 101 VAL A CA 1
ATOM 803 C C . VAL A 1 101 ? 7.605 8.602 2.789 1 59.72 101 VAL A C 1
ATOM 805 O O . VAL A 1 101 ? 6.684 8.367 2.004 1 59.72 101 VAL A O 1
ATOM 808 N N . GLY A 1 102 ? 8.836 8.742 2.156 1 61.38 102 GLY A N 1
ATOM 809 C CA . GLY A 1 102 ? 9.094 7.832 1.053 1 61.38 102 GLY A CA 1
ATOM 810 C C . GLY A 1 102 ? 10.5 7.27 1.053 1 61.38 102 GLY A C 1
ATOM 811 O O . GLY A 1 102 ? 11.445 7.945 1.471 1 61.38 102 GLY A O 1
ATOM 812 N N . LYS A 1 103 ? 10.562 6.012 1.262 1 59.66 103 LYS A N 1
ATOM 813 C CA . LYS A 1 103 ? 11.828 5.34 0.978 1 59.66 103 LYS A CA 1
ATOM 814 C C . LYS A 1 103 ? 12.07 5.23 -0.525 1 59.66 103 LYS A C 1
ATOM 816 O O . LYS A 1 103 ? 11.18 4.836 -1.274 1 59.66 103 LYS A O 1
ATOM 821 N N . TYR A 1 104 ? 13.18 5.926 -0.849 1 58.72 104 TYR A N 1
ATOM 822 C CA . TYR A 1 104 ? 13.578 5.895 -2.252 1 58.72 104 TYR A CA 1
ATOM 823 C C . TYR A 1 104 ? 14.5 4.715 -2.529 1 58.72 104 TYR A C 1
ATOM 825 O O . TYR A 1 104 ? 15.234 4.266 -1.644 1 58.72 104 TYR A O 1
ATOM 833 N N . VAL A 1 105 ? 14.078 4.047 -3.629 1 57.38 105 VAL A N 1
ATOM 834 C CA . VAL A 1 105 ? 15.062 3.084 -4.121 1 57.38 105 VAL A CA 1
ATOM 835 C C . VAL A 1 105 ? 16.094 3.797 -4.988 1 57.38 105 VAL A C 1
ATOM 837 O O . VAL A 1 105 ? 15.742 4.484 -5.945 1 57.38 105 VAL A O 1
ATOM 840 N N . GLU A 1 106 ? 17.312 3.83 -4.465 1 55.59 106 GLU A N 1
ATOM 841 C CA . GLU A 1 106 ? 18.406 4.574 -5.09 1 55.59 106 GLU A CA 1
ATOM 842 C C . GLU A 1 106 ? 18.688 4.07 -6.5 1 55.59 106 GLU A C 1
ATOM 844 O O . GLU A 1 106 ? 18.984 4.855 -7.402 1 55.59 106 GLU A O 1
ATOM 849 N N . TYR A 1 107 ? 18.641 2.723 -6.645 1 59.25 107 TYR A N 1
ATOM 850 C CA . TYR A 1 107 ? 19.031 2.18 -7.938 1 59.25 107 TYR A CA 1
ATOM 851 C C . TYR A 1 107 ? 17.906 1.341 -8.539 1 59.25 107 TYR A C 1
ATOM 853 O O . TYR A 1 107 ? 17.344 0.475 -7.863 1 59.25 107 TYR A O 1
ATOM 861 N N . PRO A 1 108 ? 17.547 1.912 -9.68 1 64.56 108 PRO A N 1
ATOM 862 C CA . PRO A 1 108 ? 16.562 1.072 -10.359 1 64.56 108 PRO A CA 1
ATOM 863 C C . PRO A 1 108 ? 17.047 -0.355 -10.594 1 64.56 108 PRO A C 1
ATOM 865 O O . PRO A 1 108 ? 18.125 -0.556 -11.156 1 64.56 108 PRO A O 1
ATOM 868 N N . ASN A 1 109 ? 16.594 -1.237 -9.852 1 75.5 109 ASN A N 1
ATOM 869 C CA . ASN A 1 109 ? 16.844 -2.66 -10.055 1 75.5 109 ASN A CA 1
ATOM 870 C C . ASN A 1 109 ? 15.586 -3.395 -10.5 1 75.5 109 ASN A C 1
ATOM 872 O O . ASN A 1 109 ? 14.469 -2.92 -10.266 1 75.5 109 ASN A O 1
ATOM 876 N N . ARG A 1 110 ? 15.953 -4.41 -11.242 1 84.69 110 ARG A N 1
ATOM 877 C CA . ARG A 1 110 ? 14.836 -5.305 -11.539 1 84.69 110 ARG A CA 1
ATOM 878 C C . ARG A 1 110 ? 14.203 -5.836 -10.258 1 84.69 110 ARG A C 1
ATOM 880 O O . ARG A 1 110 ? 14.852 -5.91 -9.219 1 84.69 110 ARG A O 1
ATOM 887 N N . PHE A 1 111 ? 12.984 -6.09 -10.336 1 91.44 111 PHE A N 1
ATOM 888 C CA . PHE A 1 111 ? 12.156 -6.449 -9.195 1 91.44 111 PHE A CA 1
ATOM 889 C C . PHE A 1 111 ? 12.789 -7.578 -8.398 1 91.44 111 PHE A C 1
ATOM 891 O O . PHE A 1 111 ? 12.812 -7.539 -7.164 1 91.44 111 PHE A O 1
ATOM 898 N N . ASP A 1 112 ? 13.375 -8.531 -9.086 1 90.88 112 ASP A N 1
ATOM 899 C CA . ASP A 1 112 ? 13.906 -9.719 -8.414 1 90.88 112 ASP A CA 1
ATOM 900 C C . ASP A 1 112 ? 15.344 -9.492 -7.957 1 90.88 112 ASP A C 1
ATOM 902 O O . ASP A 1 112 ? 15.906 -10.32 -7.238 1 90.88 112 ASP A O 1
ATOM 906 N N . LYS A 1 113 ? 15.938 -8.328 -8.25 1 88.94 113 LYS A N 1
ATOM 907 C CA . LYS A 1 113 ? 17.359 -8.109 -7.988 1 88.94 113 LYS A CA 1
ATOM 908 C C . LYS A 1 113 ? 17.562 -6.938 -7.035 1 88.94 113 LYS A C 1
ATOM 910 O O . LYS A 1 113 ? 18.688 -6.441 -6.891 1 88.94 113 LYS A O 1
ATOM 915 N N . ILE A 1 114 ? 16.578 -6.59 -6.375 1 85.81 114 ILE A N 1
ATOM 916 C CA . ILE A 1 114 ? 16.672 -5.434 -5.488 1 85.81 114 ILE A CA 1
ATOM 917 C C . ILE A 1 114 ? 17.594 -5.77 -4.309 1 85.81 114 ILE A C 1
ATOM 919 O O . ILE A 1 114 ? 17.516 -6.871 -3.76 1 85.81 114 ILE A O 1
ATOM 923 N N . ALA A 1 115 ? 18.469 -4.797 -4.012 1 85.25 115 ALA A N 1
ATOM 924 C CA . ALA A 1 115 ? 19.281 -4.941 -2.805 1 85.25 115 ALA A CA 1
ATOM 925 C C . ALA A 1 115 ? 18.406 -5.016 -1.559 1 85.25 115 ALA A C 1
ATOM 927 O O . ALA A 1 115 ? 17.453 -4.25 -1.421 1 85.25 115 ALA A O 1
ATOM 928 N N . GLY A 1 116 ? 18.625 -6 -0.61 1 89.06 116 GLY A N 1
ATOM 929 C CA . GLY A 1 116 ? 17.828 -6.188 0.584 1 89.06 116 GLY A CA 1
ATOM 930 C C . GLY A 1 116 ? 16.688 -7.168 0.385 1 89.06 116 GLY A C 1
ATOM 931 O O . GLY A 1 116 ? 16.031 -7.582 1.351 1 89.06 116 GLY A O 1
ATOM 932 N N . GLY A 1 117 ? 16.422 -7.406 -0.914 1 90.69 117 GLY A N 1
ATOM 933 C CA . GLY A 1 117 ? 15.469 -8.453 -1.247 1 90.69 117 GLY A CA 1
ATOM 934 C C . GLY A 1 117 ? 14.055 -8.109 -0.831 1 90.69 117 GLY A C 1
ATOM 935 O O . GLY A 1 117 ? 13.617 -6.965 -0.963 1 90.69 117 GLY A O 1
ATOM 936 N N . ILE A 1 118 ? 13.375 -9.078 -0.371 1 93.88 118 ILE A N 1
ATOM 937 C CA . ILE A 1 118 ? 11.945 -9.008 -0.078 1 93.88 118 ILE A CA 1
ATOM 938 C C . ILE A 1 118 ? 11.703 -8.016 1.062 1 93.88 118 ILE A C 1
ATOM 940 O O . ILE A 1 118 ? 10.664 -7.359 1.112 1 93.88 118 ILE A O 1
ATOM 944 N N . LYS A 1 119 ? 12.648 -7.875 1.929 1 94.44 119 LYS A N 1
ATOM 945 C CA . LYS A 1 119 ? 12.508 -6.938 3.041 1 94.44 119 LYS A CA 1
ATOM 946 C C . LYS A 1 119 ? 12.43 -5.5 2.541 1 94.44 119 LYS A C 1
ATOM 948 O O . LYS A 1 119 ? 11.656 -4.695 3.072 1 94.44 119 LYS A O 1
ATOM 953 N N . THR A 1 120 ? 13.219 -5.172 1.527 1 90.56 120 THR A N 1
ATOM 954 C CA . THR A 1 120 ? 13.195 -3.838 0.941 1 90.56 120 THR A CA 1
ATOM 955 C C . THR A 1 120 ? 11.812 -3.531 0.362 1 90.56 120 THR A C 1
ATOM 957 O O . THR A 1 120 ? 11.258 -2.457 0.605 1 90.56 120 THR A O 1
ATOM 960 N N . TRP A 1 121 ? 11.234 -4.477 -0.324 1 92.62 121 TRP A N 1
ATOM 961 C CA . TRP A 1 121 ? 9.922 -4.277 -0.923 1 92.62 121 TRP A CA 1
ATOM 962 C C . TRP A 1 121 ? 8.844 -4.168 0.151 1 92.62 121 TRP A C 1
ATOM 964 O O . TRP A 1 121 ? 7.895 -3.393 0.01 1 92.62 121 TRP A O 1
ATOM 974 N N . THR A 1 122 ? 9.062 -4.945 1.211 1 94.62 122 THR A N 1
ATOM 975 C CA . THR A 1 122 ? 8.133 -4.859 2.33 1 94.62 122 THR A CA 1
ATOM 976 C C . THR A 1 122 ? 8.117 -3.451 2.916 1 94.62 122 THR A C 1
ATOM 978 O O . THR A 1 122 ? 7.055 -2.836 3.039 1 94.62 122 THR A O 1
ATOM 981 N N . ASP A 1 123 ? 9.281 -2.982 3.17 1 91.44 123 ASP A N 1
ATOM 982 C CA . ASP A 1 123 ? 9.406 -1.671 3.799 1 91.44 123 ASP A CA 1
ATOM 983 C C . ASP A 1 123 ? 8.859 -0.571 2.891 1 91.44 123 ASP A C 1
ATOM 985 O O . ASP A 1 123 ? 8.109 0.297 3.342 1 91.44 123 ASP A O 1
ATOM 989 N N . ILE A 1 124 ? 9.18 -0.601 1.643 1 89.81 124 ILE A N 1
ATOM 990 C CA . ILE A 1 124 ? 8.758 0.421 0.69 1 89.81 124 ILE A CA 1
ATOM 991 C C . ILE A 1 124 ? 7.234 0.431 0.581 1 89.81 124 ILE A C 1
ATOM 993 O O . ILE A 1 124 ? 6.609 1.494 0.615 1 89.81 124 ILE A O 1
ATOM 997 N N . THR A 1 125 ? 6.664 -0.75 0.468 1 93.94 125 THR A N 1
ATOM 998 C CA . THR A 1 125 ? 5.215 -0.859 0.32 1 93.94 125 THR A CA 1
ATOM 999 C C . THR A 1 125 ? 4.504 -0.302 1.549 1 93.94 125 THR A C 1
ATOM 1001 O O . THR A 1 125 ? 3.576 0.502 1.425 1 93.94 125 THR A O 1
ATOM 1004 N N . LEU A 1 126 ? 4.988 -0.685 2.729 1 94.31 126 LEU A N 1
ATOM 1005 C CA . LEU A 1 126 ? 4.348 -0.284 3.977 1 94.31 126 LEU A CA 1
ATOM 1006 C C . LEU A 1 126 ? 4.523 1.211 4.223 1 94.31 126 LEU A C 1
ATOM 1008 O O . LEU A 1 126 ? 3.545 1.921 4.473 1 94.31 126 LEU A O 1
ATOM 1012 N N . ILE A 1 127 ? 5.734 1.724 4.047 1 90.88 127 ILE A N 1
ATOM 1013 C CA . ILE A 1 127 ? 6.082 3.09 4.422 1 90.88 127 ILE A CA 1
ATOM 1014 C C . ILE A 1 127 ? 5.422 4.074 3.457 1 90.88 127 ILE A C 1
ATOM 1016 O O . ILE A 1 127 ? 5.012 5.164 3.859 1 90.88 127 ILE A O 1
ATOM 1020 N N . ASN A 1 128 ? 5.273 3.674 2.229 1 88.75 128 ASN A N 1
ATOM 1021 C CA . ASN A 1 128 ? 4.828 4.633 1.225 1 88.75 128 ASN A CA 1
ATOM 1022 C C . ASN A 1 128 ? 3.309 4.645 1.097 1 88.75 128 ASN A C 1
ATOM 1024 O O . ASN A 1 128 ? 2.74 5.535 0.461 1 88.75 128 ASN A O 1
ATOM 1028 N N . THR A 1 129 ? 2.629 3.717 1.73 1 93.44 129 THR A N 1
ATOM 1029 C CA . THR A 1 129 ? 1.188 3.67 1.501 1 93.44 129 THR A CA 1
ATOM 1030 C C . THR A 1 129 ? 0.425 3.875 2.807 1 93.44 129 THR A C 1
ATOM 1032 O O . THR A 1 129 ? -0.417 4.77 2.904 1 93.44 129 THR A O 1
ATOM 1035 N N . LEU A 1 130 ? 0.772 3.188 3.828 1 95.25 130 LEU A N 1
ATOM 1036 C CA . LEU A 1 130 ? -0.053 3.139 5.031 1 95.25 130 LEU A CA 1
ATOM 1037 C C . LEU A 1 130 ? 0.026 4.457 5.797 1 95.25 130 LEU A C 1
ATOM 1039 O O . LEU A 1 130 ? -1.003 5.035 6.152 1 95.25 130 LEU A O 1
ATOM 1043 N N . PRO A 1 131 ? 1.193 5.008 6.02 1 93.19 131 PRO A N 1
ATOM 1044 C CA . PRO A 1 131 ? 1.27 6.223 6.832 1 93.19 131 PRO A CA 1
ATOM 1045 C C . PRO A 1 131 ? 0.501 7.391 6.219 1 93.19 131 PRO A C 1
ATOM 1047 O O . PRO A 1 131 ? -0.197 8.117 6.93 1 93.19 131 PRO A O 1
ATOM 1050 N N . VAL A 1 132 ? 0.609 7.547 4.875 1 92.12 132 VAL A N 1
ATOM 1051 C CA . VAL A 1 132 ? -0.098 8.641 4.215 1 92.12 132 VAL A CA 1
ATOM 1052 C C . VAL A 1 132 ? -1.603 8.484 4.422 1 92.12 132 VAL A C 1
ATOM 1054 O O . VAL A 1 132 ? -2.316 9.469 4.613 1 92.12 132 VAL A O 1
ATOM 1057 N N . THR A 1 133 ? -2.102 7.27 4.426 1 94.88 133 THR A N 1
ATOM 1058 C CA . THR A 1 133 ? -3.516 6.969 4.629 1 94.88 133 THR A CA 1
ATOM 1059 C C . THR A 1 133 ? -3.934 7.289 6.062 1 94.88 133 THR A C 1
ATOM 1061 O O . THR A 1 133 ? -4.914 8.008 6.281 1 94.88 133 THR A O 1
ATOM 1064 N N . LEU A 1 134 ? -3.17 6.887 7.047 1 95.5 134 LEU A N 1
ATOM 1065 C CA . LEU A 1 134 ? -3.549 6.973 8.453 1 95.5 134 LEU A CA 1
ATOM 1066 C C . LEU A 1 134 ? -3.414 8.406 8.969 1 95.5 134 LEU A C 1
ATOM 1068 O O . LEU A 1 134 ? -4.289 8.898 9.68 1 95.5 134 LEU A O 1
ATOM 1072 N N . LEU A 1 135 ? -2.348 9.039 8.578 1 93.5 135 LEU A N 1
ATOM 1073 C CA . LEU A 1 135 ? -2.133 10.406 9.039 1 93.5 135 LEU A CA 1
ATOM 1074 C C . LEU A 1 135 ? -3.168 11.344 8.438 1 93.5 135 LEU A C 1
ATOM 1076 O O . LEU A 1 135 ? -3.664 12.25 9.117 1 93.5 135 LEU A O 1
ATOM 1080 N N . THR A 1 136 ? -3.447 11.133 7.168 1 94.06 136 THR A N 1
ATOM 1081 C CA . THR A 1 136 ? -4.477 11.93 6.52 1 94.06 136 THR A CA 1
ATOM 1082 C C . THR A 1 136 ? -5.824 11.75 7.219 1 94.06 136 THR A C 1
ATOM 1084 O O . THR A 1 136 ? -6.516 12.727 7.504 1 94.06 136 THR A O 1
ATOM 1087 N N . PHE A 1 137 ? -6.156 10.531 7.516 1 95.62 137 PHE A N 1
ATOM 1088 C CA . PHE A 1 137 ? -7.41 10.242 8.195 1 95.62 137 PHE A CA 1
ATOM 1089 C C . PHE A 1 137 ? -7.484 10.969 9.531 1 95.62 137 PHE A C 1
ATOM 1091 O O . PHE A 1 137 ? -8.5 11.586 9.852 1 95.62 137 PHE A O 1
ATOM 1098 N N . GLU A 1 138 ? -6.422 10.875 10.242 1 94.56 138 GLU A N 1
ATOM 1099 C CA . GLU A 1 138 ? -6.418 11.414 11.602 1 94.56 138 GLU A CA 1
ATOM 1100 C C . GLU A 1 138 ? -6.535 12.938 11.594 1 94.56 138 GLU A C 1
ATOM 1102 O O . GLU A 1 138 ? -7.328 13.508 12.344 1 94.56 138 GLU A O 1
ATOM 1107 N N . VAL A 1 139 ? -5.848 13.633 10.711 1 92.25 139 VAL A N 1
ATOM 1108 C CA . VAL A 1 139 ? -5.848 15.094 10.734 1 92.25 139 VAL A CA 1
ATOM 1109 C C . VAL A 1 139 ? -7.176 15.617 10.203 1 92.25 139 VAL A C 1
ATOM 1111 O O . VAL A 1 139 ? -7.609 16.719 10.562 1 92.25 139 VAL A O 1
ATOM 1114 N N . LEU A 1 140 ? -7.812 14.859 9.336 1 94.25 140 LEU A N 1
ATOM 1115 C CA . LEU A 1 140 ? -9.086 15.289 8.773 1 94.25 140 LEU A CA 1
ATOM 1116 C C . LEU A 1 140 ? -10.148 15.414 9.859 1 94.25 140 LEU A C 1
ATOM 1118 O O . LEU A 1 140 ? -11.078 16.219 9.734 1 94.25 140 LEU A O 1
ATOM 1122 N N . LYS A 1 141 ? -9.953 14.664 10.938 1 94.56 141 LYS A N 1
ATOM 1123 C CA . LYS A 1 141 ? -10.906 14.727 12.039 1 94.56 141 LYS A CA 1
ATOM 1124 C C . LYS A 1 141 ? -11.031 16.141 12.586 1 94.56 141 LYS A C 1
ATOM 1126 O O . LYS A 1 141 ? -12.109 16.562 13.008 1 94.56 141 LYS A O 1
ATOM 1131 N N . GLN A 1 142 ? -9.977 16.859 12.547 1 90.56 142 GLN A N 1
ATOM 1132 C CA . GLN A 1 142 ? -10.008 18.219 13.078 1 90.56 142 GLN A CA 1
ATOM 1133 C C . GLN A 1 142 ? -10.125 19.234 11.961 1 90.56 142 GLN A C 1
ATOM 1135 O O . GLN A 1 142 ? -10.672 20.328 12.164 1 90.56 142 GLN A O 1
ATOM 1140 N N . MET A 1 143 ? -9.727 18.891 10.766 1 88.06 143 MET A N 1
ATOM 1141 C CA . MET A 1 143 ? -9.781 19.828 9.648 1 88.06 143 MET A CA 1
ATOM 1142 C C . MET A 1 143 ? -11.219 20 9.164 1 88.06 143 MET A C 1
ATOM 1144 O O . MET A 1 143 ? -11.617 21.109 8.758 1 88.06 143 MET A O 1
ATOM 1148 N N . ILE A 1 144 ? -12 18.953 9.234 1 93.62 144 ILE A N 1
ATOM 1149 C CA . ILE A 1 144 ? -13.352 18.953 8.68 1 93.62 144 ILE A CA 1
ATOM 1150 C C . ILE A 1 144 ? -14.234 19.906 9.477 1 93.62 144 ILE A C 1
ATOM 1152 O O . ILE A 1 144 ? -14.844 20.812 8.914 1 93.62 144 ILE A O 1
ATOM 1156 N N . PRO A 1 145 ? -14.266 19.734 10.812 1 93 145 PRO A N 1
ATOM 1157 C CA . PRO A 1 145 ? -15.094 20.688 11.555 1 93 145 PRO A CA 1
ATOM 1158 C C . PRO A 1 145 ? -14.617 22.125 11.422 1 93 145 PRO A C 1
ATOM 1160 O O . PRO A 1 145 ? -15.43 23.062 11.438 1 93 145 PRO A O 1
ATOM 1163 N N . ARG A 1 146 ? -13.359 22.359 11.227 1 88.06 146 ARG A N 1
ATOM 1164 C CA . ARG A 1 146 ? -12.797 23.688 11.062 1 88.06 146 ARG A CA 1
ATOM 1165 C C . ARG A 1 146 ? -12.961 24.188 9.625 1 88.06 146 ARG A C 1
ATOM 1167 O O . ARG A 1 146 ? -12.797 25.375 9.352 1 88.06 146 ARG A O 1
ATOM 1174 N N . ASN A 1 147 ? -13.219 23.266 8.719 1 90.5 147 ASN A N 1
ATOM 1175 C CA . ASN A 1 147 ? -13.344 23.516 7.289 1 90.5 147 ASN A CA 1
ATOM 1176 C C . ASN A 1 147 ? -12.133 24.266 6.742 1 90.5 147 ASN A C 1
ATOM 1178 O O . ASN A 1 147 ? -12.273 25.25 6.016 1 90.5 147 ASN A O 1
ATOM 1182 N N . ALA A 1 148 ? -10.992 23.828 7.258 1 82.19 148 ALA A N 1
ATOM 1183 C CA . ALA A 1 148 ? -9.719 24.422 6.848 1 82.19 148 ALA A CA 1
ATOM 1184 C C . ALA A 1 148 ? -8.562 23.453 7.074 1 82.19 148 ALA A C 1
ATOM 1186 O O . ALA A 1 148 ? -8.5 22.781 8.109 1 82.19 148 ALA A O 1
ATOM 1187 N N . GLY A 1 149 ? -7.711 23.375 6.113 1 82.94 149 GLY A N 1
ATOM 1188 C CA . GLY A 1 149 ? -6.523 22.531 6.215 1 82.94 149 GLY A CA 1
ATOM 1189 C C . GLY A 1 149 ? -5.902 22.219 4.867 1 82.94 149 GLY A C 1
ATOM 1190 O O . GLY A 1 149 ? -6.57 22.297 3.834 1 82.94 149 GLY A O 1
ATOM 1191 N N . ILE A 1 150 ? -4.586 21.922 4.914 1 81.88 150 ILE A N 1
ATOM 1192 C CA . ILE A 1 150 ? -3.852 21.547 3.711 1 81.88 150 ILE A CA 1
ATOM 1193 C C . ILE A 1 150 ? -3.141 20.219 3.928 1 81.88 150 ILE A C 1
ATOM 1195 O O . ILE A 1 150 ? -2.455 20.031 4.938 1 81.88 150 ILE A O 1
ATOM 1199 N N . VAL A 1 151 ? -3.365 19.344 3.006 1 87.56 151 VAL A N 1
ATOM 1200 C CA . VAL A 1 151 ? -2.652 18.062 3.002 1 87.56 151 VAL A CA 1
ATOM 1201 C C . VAL A 1 151 ? -1.82 17.938 1.728 1 87.56 151 VAL A C 1
ATOM 1203 O O . VAL A 1 151 ? -2.355 18.031 0.619 1 87.56 151 VAL A O 1
ATOM 1206 N N . ILE A 1 152 ? -0.54 17.797 1.934 1 82.81 152 ILE A N 1
ATOM 1207 C CA . ILE A 1 152 ? 0.381 17.609 0.815 1 82.81 152 ILE A CA 1
ATOM 1208 C C . ILE A 1 152 ? 0.985 16.219 0.858 1 82.81 152 ILE A C 1
ATOM 1210 O O . ILE A 1 152 ? 1.63 15.836 1.84 1 82.81 152 ILE A O 1
ATOM 1214 N N . ASN A 1 153 ? 0.728 15.484 -0.178 1 85.5 153 ASN A N 1
ATOM 1215 C CA . ASN A 1 153 ? 1.324 14.156 -0.325 1 85.5 153 ASN A CA 1
ATOM 1216 C C . ASN A 1 153 ? 2.418 14.148 -1.39 1 85.5 153 ASN A C 1
ATOM 1218 O O . ASN A 1 153 ? 2.199 14.609 -2.514 1 85.5 153 ASN A O 1
ATOM 1222 N N . ILE A 1 154 ? 3.537 13.672 -1.078 1 77.19 154 ILE A N 1
ATOM 1223 C CA . ILE A 1 154 ? 4.68 13.719 -1.982 1 77.19 154 ILE A CA 1
ATOM 1224 C C . ILE A 1 154 ? 4.715 12.453 -2.838 1 77.19 154 ILE A C 1
ATOM 1226 O O . ILE A 1 154 ? 4.723 11.344 -2.311 1 77.19 154 ILE A O 1
ATOM 1230 N N . SER A 1 155 ? 4.613 12.688 -4.109 1 77.06 155 SER A N 1
ATOM 1231 C CA . SER A 1 155 ? 4.754 11.617 -5.09 1 77.06 155 SER A CA 1
ATOM 1232 C C . SER A 1 155 ? 6 11.812 -5.949 1 77.06 155 SER A C 1
ATOM 1234 O O . SER A 1 155 ? 6.859 12.633 -5.629 1 77.06 155 SER A O 1
ATOM 1236 N N . SER A 1 156 ? 6.516 10.875 -6.711 1 59.62 156 SER A N 1
ATOM 1237 C CA . SER A 1 156 ? 7.688 11.008 -7.57 1 59.62 156 SER A CA 1
ATOM 1238 C C .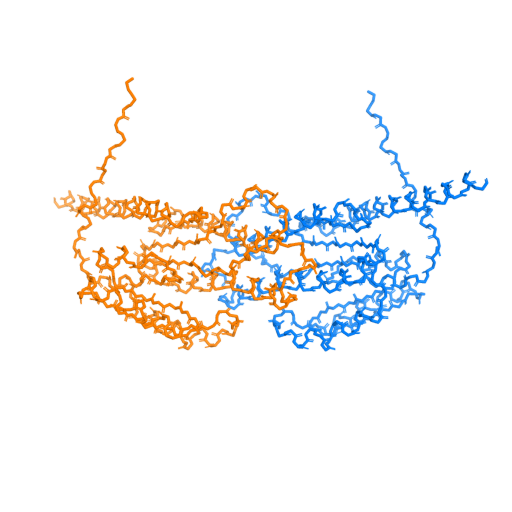 SER A 1 156 ? 7.285 11.242 -9.023 1 59.62 156 SER A C 1
ATOM 1240 O O . SER A 1 156 ? 6.184 10.867 -9.438 1 59.62 156 SER A O 1
ATOM 1242 N N . SER A 1 157 ? 7.965 12.266 -9.641 1 48.91 157 SER A N 1
ATOM 1243 C CA . SER A 1 157 ? 7.75 12.477 -11.07 1 48.91 157 SER A CA 1
ATOM 1244 C C . SER A 1 157 ? 7.902 11.172 -11.844 1 48.91 157 SER A C 1
ATOM 1246 O O . SER A 1 157 ? 7.605 11.117 -13.039 1 48.91 157 SER A O 1
ATOM 1248 N N . SER A 1 158 ? 8.594 10.297 -11.344 1 47.44 158 SER A N 1
ATOM 1249 C CA . SER A 1 158 ? 8.781 9.102 -12.156 1 47.44 158 SER A CA 1
ATOM 1250 C C . SER A 1 158 ? 7.449 8.445 -12.492 1 47.44 158 SER A C 1
ATOM 1252 O O . SER A 1 158 ? 7.414 7.41 -13.156 1 47.44 158 SER A O 1
ATOM 1254 N N . SER A 1 159 ? 6.43 8.789 -11.828 1 46.56 159 SER A N 1
ATOM 1255 C CA . SER A 1 159 ? 5.125 8.164 -12.023 1 46.56 159 SER A CA 1
ATOM 1256 C C . SER A 1 159 ? 4.75 8.117 -13.5 1 46.56 159 SER A C 1
ATOM 1258 O O . SER A 1 159 ? 3.871 7.344 -13.898 1 46.56 159 SER A O 1
ATOM 1260 N N . TYR A 1 160 ? 5.277 9.172 -14.172 1 44.25 160 TYR A N 1
ATOM 1261 C CA . TYR A 1 160 ? 4.758 9.211 -15.539 1 44.25 160 TYR A CA 1
ATOM 1262 C C . TYR A 1 160 ? 5.59 8.328 -16.453 1 44.25 160 TYR A C 1
ATOM 1264 O O . TYR A 1 160 ? 5.105 7.887 -17.5 1 44.25 160 TYR A O 1
ATOM 1272 N N . HIS A 1 161 ? 6.902 8.344 -16.188 1 43.12 161 HIS A N 1
ATOM 1273 C CA . HIS A 1 161 ? 7.617 7.539 -17.172 1 43.12 161 HIS A CA 1
ATOM 1274 C C . HIS A 1 161 ? 7.715 6.082 -16.734 1 43.12 161 HIS A C 1
ATOM 1276 O O . HIS A 1 161 ? 8.031 5.805 -15.57 1 43.12 161 HIS A O 1
ATOM 1282 N N . HIS A 1 162 ? 6.883 5.23 -17.312 1 49.34 162 HIS A N 1
ATOM 1283 C CA . HIS A 1 162 ? 7.051 3.785 -17.219 1 49.34 162 HIS A CA 1
ATOM 1284 C C . HIS A 1 162 ? 8.523 3.406 -17.094 1 49.34 162 HIS A C 1
ATOM 1286 O O . HIS A 1 162 ? 9.164 3.076 -18.094 1 49.34 162 HIS A O 1
ATOM 1292 N N . ILE A 1 163 ? 9.18 3.98 -16.062 1 51.97 163 ILE A N 1
ATOM 1293 C CA . ILE A 1 163 ? 10.594 3.629 -15.938 1 51.97 163 ILE A CA 1
ATOM 1294 C C . ILE A 1 163 ? 10.719 2.176 -15.492 1 51.97 163 ILE A C 1
ATOM 1296 O O . ILE A 1 163 ? 10.18 1.787 -14.453 1 51.97 163 ILE A O 1
ATOM 1300 N N . ARG A 1 164 ? 11.289 1.441 -16.312 1 59.28 164 ARG A N 1
ATOM 1301 C CA . ARG A 1 164 ? 11.766 0.092 -16.016 1 59.28 164 ARG A CA 1
ATOM 1302 C C . ARG A 1 164 ? 12.578 0.065 -14.727 1 59.28 164 ARG A C 1
ATOM 1304 O O . ARG A 1 164 ? 13.258 1.04 -14.391 1 59.28 164 ARG A O 1
ATOM 1311 N N . TYR A 1 165 ? 12.359 -0.802 -13.695 1 60.31 165 TYR A N 1
ATOM 1312 C CA . TYR A 1 165 ? 13.203 -1.149 -12.555 1 60.31 165 TYR A CA 1
ATOM 1313 C C . TYR A 1 165 ? 12.75 -0.427 -11.297 1 60.31 165 TYR A C 1
ATOM 1315 O O . TYR A 1 165 ? 13.477 -0.377 -10.297 1 60.31 165 TYR A O 1
ATOM 1323 N N . TRP A 1 166 ? 11.539 0.114 -11.375 1 71.69 166 TRP A N 1
ATOM 1324 C CA . TRP A 1 166 ? 11.016 0.754 -10.172 1 71.69 166 TRP A CA 1
ATOM 1325 C C . TRP A 1 166 ? 9.617 0.234 -9.844 1 71.69 166 TRP A C 1
ATOM 1327 O O . TRP A 1 166 ? 8.742 1.004 -9.453 1 71.69 166 TRP A O 1
ATOM 1337 N N . SER A 1 167 ? 9.461 -1.061 -9.945 1 82.94 167 SER A N 1
ATOM 1338 C CA . SER A 1 167 ? 8.117 -1.634 -9.969 1 82.94 167 SER A CA 1
ATOM 1339 C C . SER A 1 167 ? 7.328 -1.256 -8.727 1 82.94 167 SER A C 1
ATOM 1341 O O . SER A 1 167 ? 6.359 -0.5 -8.805 1 82.94 167 SER A O 1
ATOM 1343 N N . VAL A 1 168 ? 7.918 -1.555 -7.484 1 87.12 168 VAL A N 1
ATOM 1344 C CA . VAL A 1 168 ? 7.148 -1.342 -6.262 1 87.12 168 VAL A CA 1
ATOM 1345 C C . VAL A 1 168 ? 7.133 0.146 -5.914 1 87.12 168 VAL A C 1
ATOM 1347 O O . VAL A 1 168 ? 6.078 0.701 -5.59 1 87.12 168 VAL A O 1
ATOM 1350 N N . TYR A 1 169 ? 8.203 0.752 -6.098 1 84.44 169 TYR A N 1
ATOM 1351 C CA . TYR A 1 169 ? 8.289 2.172 -5.773 1 84.44 169 TYR A CA 1
ATOM 1352 C C . TYR A 1 169 ? 7.316 2.984 -6.621 1 84.44 169 TYR A C 1
ATOM 1354 O O . TYR A 1 169 ? 6.547 3.789 -6.094 1 84.44 169 TYR A O 1
ATOM 1362 N N . SER A 1 170 ? 7.387 2.762 -7.887 1 86.19 170 SER A N 1
ATOM 1363 C CA . SER A 1 170 ? 6.504 3.498 -8.789 1 86.19 170 SER A CA 1
ATOM 1364 C C . SER A 1 170 ? 5.039 3.176 -8.508 1 86.19 170 SER A C 1
ATOM 1366 O O . SER A 1 170 ? 4.172 4.039 -8.648 1 86.19 170 SER A O 1
ATOM 1368 N N . ALA A 1 171 ? 4.77 1.995 -8.148 1 90.75 171 ALA A N 1
ATOM 1369 C CA . ALA A 1 171 ? 3.4 1.616 -7.801 1 90.75 171 ALA A CA 1
ATOM 1370 C C . ALA A 1 171 ? 2.914 2.377 -6.57 1 90.75 171 ALA A C 1
ATOM 1372 O O . ALA A 1 171 ? 1.76 2.809 -6.516 1 90.75 171 ALA A O 1
ATOM 1373 N N . THR A 1 172 ? 3.762 2.547 -5.59 1 90.62 172 THR A N 1
ATOM 1374 C CA . THR A 1 172 ? 3.381 3.285 -4.391 1 90.62 172 THR A CA 1
ATOM 1375 C C . THR A 1 172 ? 3.115 4.75 -4.719 1 90.62 172 THR A C 1
ATOM 1377 O O . THR A 1 172 ? 2.225 5.371 -4.133 1 90.62 172 THR A O 1
ATOM 1380 N N . LYS A 1 173 ? 3.838 5.246 -5.582 1 86.69 173 LYS A N 1
ATOM 1381 C CA . LYS A 1 173 ? 3.627 6.637 -5.98 1 86.69 173 LYS A CA 1
ATOM 1382 C C . LYS A 1 173 ? 2.303 6.797 -6.727 1 86.69 173 LYS A C 1
ATOM 1384 O O . LYS A 1 173 ? 1.629 7.82 -6.59 1 86.69 173 LYS A O 1
ATOM 1389 N N . LYS A 1 174 ? 1.985 5.879 -7.539 1 87.31 174 LYS A N 1
ATOM 1390 C CA . LYS A 1 174 ? 0.672 5.895 -8.18 1 87.31 174 LYS A CA 1
ATOM 1391 C C . LYS A 1 174 ? -0.445 5.82 -7.141 1 87.31 174 LYS A C 1
ATOM 1393 O O . LYS A 1 174 ? -1.48 6.473 -7.289 1 87.31 174 LYS A O 1
ATOM 1398 N N . PHE A 1 175 ? -0.219 5.023 -6.191 1 91.81 175 PHE A N 1
ATOM 1399 C CA . PHE A 1 175 ? -1.146 4.965 -5.066 1 91.81 175 PHE A CA 1
ATOM 1400 C C . PHE A 1 175 ? -1.348 6.348 -4.461 1 91.81 175 PHE A C 1
ATOM 1402 O O . PHE A 1 175 ? -2.48 6.82 -4.344 1 91.81 175 PHE A O 1
ATOM 1409 N N . VAL A 1 176 ? -0.293 7.012 -4.172 1 90.81 176 VAL A N 1
ATOM 1410 C CA . VAL A 1 176 ? -0.322 8.297 -3.479 1 90.81 176 VAL A CA 1
ATOM 1411 C C . VAL A 1 176 ? -0.991 9.344 -4.363 1 90.81 176 VAL A C 1
ATOM 1413 O O . VAL A 1 176 ? -1.843 10.109 -3.898 1 90.81 176 VAL A O 1
ATOM 1416 N N . SER A 1 177 ? -0.577 9.359 -5.586 1 87.62 177 SER A N 1
ATOM 1417 C CA . SER A 1 177 ? -1.141 10.336 -6.512 1 87.62 177 SER A CA 1
ATOM 1418 C C . SER A 1 177 ? -2.645 10.141 -6.676 1 87.62 177 SER A C 1
ATOM 1420 O O . SER A 1 177 ? -3.412 11.102 -6.602 1 87.62 177 SER A O 1
ATOM 1422 N N . HIS A 1 178 ? -3.051 8.953 -6.863 1 89.12 178 HIS A N 1
ATOM 1423 C CA . HIS A 1 178 ? -4.469 8.672 -7.051 1 89.12 178 HIS A CA 1
ATOM 1424 C C . HIS A 1 178 ? -5.262 8.953 -5.781 1 89.12 178 HIS A C 1
ATOM 1426 O O . HIS A 1 178 ? -6.332 9.555 -5.832 1 89.12 178 HIS A O 1
ATOM 1432 N N . PHE A 1 179 ? -4.754 8.539 -4.715 1 92.38 179 PHE A N 1
ATOM 1433 C CA . PHE A 1 179 ? -5.348 8.789 -3.406 1 92.38 179 PHE A CA 1
ATOM 1434 C C . PHE A 1 179 ? -5.598 10.281 -3.205 1 92.38 179 PHE A C 1
ATOM 1436 O O . PHE A 1 179 ? -6.707 10.688 -2.846 1 92.38 179 PHE A O 1
ATOM 1443 N N . THR A 1 180 ? -4.637 11.023 -3.506 1 89.75 180 THR A N 1
ATOM 1444 C CA . THR A 1 180 ? -4.711 12.477 -3.346 1 89.75 180 THR A CA 1
ATOM 1445 C C . THR A 1 180 ? -5.766 13.07 -4.277 1 89.75 180 THR A C 1
ATOM 1447 O O . THR A 1 180 ? -6.559 13.914 -3.863 1 89.75 180 THR A O 1
ATOM 1450 N N . HIS A 1 181 ? -5.707 12.594 -5.441 1 88.69 181 HIS A N 1
ATOM 1451 C CA . HIS A 1 181 ? -6.645 13.094 -6.441 1 88.69 181 HIS A CA 1
ATOM 1452 C C . HIS A 1 181 ? -8.086 12.805 -6.031 1 88.69 181 HIS A C 1
ATOM 1454 O O . HIS A 1 181 ? -8.953 13.68 -6.129 1 88.69 181 HIS A O 1
ATOM 1460 N N . VAL A 1 182 ? -8.367 11.625 -5.598 1 90 182 VAL A N 1
ATOM 1461 C CA . VAL A 1 182 ? -9.719 11.25 -5.199 1 90 182 VAL A CA 1
ATOM 1462 C C . VAL A 1 182 ? -10.156 12.086 -3.996 1 90 182 VAL A C 1
ATOM 1464 O O . VAL A 1 182 ? -11.281 12.586 -3.959 1 90 182 VAL A O 1
ATOM 1467 N N . LEU A 1 183 ? -9.336 12.289 -3.049 1 92.75 183 LEU A N 1
ATOM 1468 C CA . LEU A 1 183 ? -9.664 13.102 -1.88 1 92.75 183 LEU A CA 1
ATOM 1469 C C . LEU A 1 183 ? -9.961 14.539 -2.283 1 92.75 183 LEU A C 1
ATOM 1471 O O . LEU A 1 183 ? -10.859 15.172 -1.724 1 92.75 183 LEU A O 1
ATOM 1475 N N . SER A 1 184 ? -9.148 15.086 -3.209 1 89 184 SER A N 1
ATOM 1476 C CA . SER A 1 184 ? -9.391 16.438 -3.682 1 89 184 SER A CA 1
ATOM 1477 C C . SER A 1 184 ? -10.789 16.594 -4.254 1 89 184 SER A C 1
ATOM 1479 O O . SER A 1 184 ? -11.422 17.641 -4.113 1 89 184 SER A O 1
ATOM 1481 N N . LYS A 1 185 ? -11.25 15.547 -4.816 1 88.06 185 LYS A N 1
ATOM 1482 C CA . LYS A 1 185 ? -12.602 15.562 -5.367 1 88.06 185 LYS A CA 1
ATOM 1483 C C . LYS A 1 185 ? -13.648 15.398 -4.27 1 88.06 185 LYS A C 1
ATOM 1485 O O . LYS A 1 185 ? -14.68 16.078 -4.273 1 88.06 185 LYS A O 1
ATOM 1490 N N . GLU A 1 186 ? -13.414 14.531 -3.328 1 90.06 186 GLU A N 1
ATOM 1491 C CA . GLU A 1 186 ? -14.344 14.281 -2.234 1 90.06 186 GLU A CA 1
ATOM 1492 C C . GLU A 1 186 ? -14.539 15.531 -1.375 1 90.06 186 GLU A C 1
ATOM 1494 O O . GLU A 1 186 ? -15.625 15.758 -0.838 1 90.06 186 GLU A O 1
ATOM 1499 N N . PHE A 1 187 ? -13.531 16.312 -1.329 1 90.44 187 PHE A N 1
ATOM 1500 C CA . PHE A 1 187 ? -13.578 17.438 -0.401 1 90.44 187 PHE A CA 1
ATOM 1501 C C . PHE A 1 187 ? -13.547 18.766 -1.152 1 90.44 187 PHE A C 1
ATOM 1503 O O . PHE A 1 187 ? -13.195 19.797 -0.582 1 90.44 187 PHE A O 1
ATOM 1510 N N . ASN A 1 188 ? -13.898 18.734 -2.369 1 87.06 188 ASN A N 1
ATOM 1511 C CA . ASN A 1 188 ? -13.852 19.906 -3.232 1 87.06 188 ASN A CA 1
ATOM 1512 C C . ASN A 1 188 ? -14.789 21 -2.736 1 87.06 188 ASN A C 1
ATO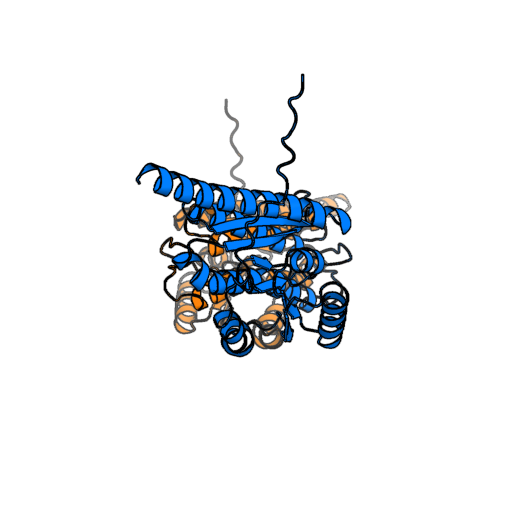M 1514 O O . ASN A 1 188 ? -14.586 22.188 -3.037 1 87.06 188 ASN A O 1
ATOM 1518 N N . ASN A 1 189 ? -15.742 20.656 -1.916 1 89.75 189 ASN A N 1
ATOM 1519 C CA . ASN A 1 189 ? -16.703 21.641 -1.423 1 89.75 189 ASN A CA 1
ATOM 1520 C C . ASN A 1 189 ? -16.344 22.125 -0.021 1 89.75 189 ASN A C 1
ATOM 1522 O O . ASN A 1 189 ? -17.188 22.719 0.666 1 89.75 189 ASN A O 1
ATOM 1526 N N . THR A 1 190 ? -15.234 21.797 0.438 1 89 190 THR A N 1
ATOM 1527 C CA . THR A 1 190 ? -14.758 22.203 1.756 1 89 190 THR A CA 1
ATOM 1528 C C . THR A 1 190 ? -13.562 23.141 1.635 1 89 190 THR A C 1
ATOM 1530 O O . THR A 1 190 ? -13.086 23.406 0.53 1 89 190 THR A O 1
ATOM 1533 N N . GLY A 1 191 ? -13.164 23.672 2.748 1 84.88 191 GLY A N 1
ATOM 1534 C CA . GLY A 1 191 ? -11.977 24.516 2.805 1 84.88 191 GLY A CA 1
ATOM 1535 C C . GLY A 1 191 ? -10.688 23.719 2.928 1 84.88 191 GLY A C 1
ATOM 1536 O O . GLY A 1 191 ? -9.617 24.297 3.156 1 84.88 191 GLY A O 1
ATOM 1537 N N . ILE A 1 192 ? -10.812 22.438 2.766 1 86.94 192 ILE A N 1
ATOM 1538 C CA . ILE A 1 192 ? -9.641 21.578 2.873 1 86.94 192 ILE A CA 1
ATOM 1539 C C . ILE A 1 192 ? -9.031 21.359 1.49 1 86.94 192 ILE A C 1
ATOM 1541 O O . ILE A 1 192 ? -9.742 21.031 0.536 1 86.94 192 ILE A O 1
ATOM 1545 N N . VAL A 1 193 ? -7.695 21.516 1.362 1 84 193 VAL A N 1
ATOM 1546 C CA . VAL A 1 193 ? -7 21.406 0.085 1 84 193 VAL A CA 1
ATOM 1547 C C . VAL A 1 193 ? -6.113 20.156 0.088 1 84 193 VAL A C 1
ATOM 1549 O O . VAL A 1 193 ? -5.363 19.922 1.04 1 84 193 VAL A O 1
ATOM 1552 N N . PHE A 1 194 ? -6.262 19.391 -0.898 1 88.38 194 PHE A N 1
ATOM 1553 C CA . PHE A 1 194 ? -5.383 18.25 -1.136 1 88.38 194 PHE A CA 1
ATOM 1554 C C . PHE A 1 194 ? -4.5 18.484 -2.354 1 88.38 194 PHE A C 1
ATOM 1556 O O . PHE A 1 194 ? -4.992 18.859 -3.422 1 88.38 194 PHE A O 1
ATOM 1563 N N . GLN A 1 195 ? -3.16 18.219 -2.176 1 79.38 195 GLN A N 1
ATOM 1564 C CA . GLN A 1 195 ? -2.232 18.438 -3.281 1 79.38 195 GLN A CA 1
ATOM 1565 C C . GLN A 1 195 ? -1.182 17.328 -3.336 1 79.38 195 GLN A C 1
ATOM 1567 O O . GLN A 1 195 ? -0.697 16.875 -2.299 1 79.38 195 GLN A O 1
ATOM 1572 N N . VAL A 1 196 ? -0.859 16.953 -4.52 1 81.38 196 VAL A N 1
ATOM 1573 C CA . VAL A 1 196 ? 0.274 16.078 -4.754 1 81.38 196 VAL A CA 1
ATOM 1574 C C . VAL A 1 196 ? 1.501 16.891 -5.148 1 81.38 196 VAL A C 1
ATOM 1576 O O . VAL A 1 196 ? 1.406 17.797 -5.977 1 81.38 196 VAL A O 1
ATOM 1579 N N . ALA A 1 197 ? 2.582 16.688 -4.488 1 72.12 197 ALA A N 1
ATOM 1580 C CA . ALA A 1 197 ? 3.846 17.312 -4.879 1 72.12 197 ALA A CA 1
ATOM 1581 C C . ALA A 1 197 ? 4.789 16.281 -5.504 1 72.12 197 ALA A C 1
ATOM 1583 O O . ALA A 1 197 ? 4.93 15.172 -4.996 1 72.12 197 ALA A O 1
ATOM 1584 N N . TYR A 1 198 ? 5.316 16.609 -6.703 1 62.22 198 TYR A N 1
ATOM 1585 C CA . TYR A 1 198 ? 6.238 15.719 -7.402 1 62.22 198 TYR A CA 1
ATOM 1586 C C . TYR A 1 198 ? 7.68 16.156 -7.195 1 62.22 198 TYR A C 1
ATOM 1588 O O . TYR A 1 198 ? 8.016 17.328 -7.41 1 62.22 198 TYR A O 1
ATOM 1596 N N . ILE A 1 199 ? 8.383 15.469 -6.309 1 51.44 199 ILE A N 1
ATOM 1597 C CA . ILE A 1 199 ? 9.758 15.836 -6.027 1 51.44 199 ILE A CA 1
ATOM 1598 C C . ILE A 1 199 ? 10.641 15.484 -7.223 1 51.44 199 ILE A C 1
ATOM 1600 O O . ILE A 1 199 ? 10.688 14.328 -7.648 1 51.44 199 ILE A O 1
ATOM 1604 N N . PHE A 1 200 ? 10.664 16.391 -8.273 1 44.31 200 PHE A N 1
ATOM 1605 C CA . PHE A 1 200 ? 11.734 16.109 -9.219 1 44.31 200 PHE A CA 1
ATOM 1606 C C . PHE A 1 200 ? 13.039 15.805 -8.492 1 44.31 200 PHE A C 1
ATOM 1608 O O . PHE A 1 200 ? 13.258 16.281 -7.379 1 44.31 200 PHE A O 1
ATOM 1615 N N . ALA A 1 201 ? 13.617 14.68 -8.883 1 41.56 201 ALA A N 1
ATOM 1616 C CA . ALA A 1 201 ? 14.953 14.352 -8.391 1 41.56 201 ALA A CA 1
ATOM 1617 C C . ALA A 1 201 ? 15.688 15.602 -7.91 1 41.56 201 ALA A C 1
ATOM 1619 O O . ALA A 1 201 ? 16.781 15.516 -7.363 1 41.56 201 ALA A O 1
ATOM 1620 N N . LEU A 1 202 ? 15.289 16.75 -8.312 1 36.03 202 LEU A N 1
ATOM 1621 C CA . LEU A 1 202 ? 16.188 17.828 -7.922 1 36.03 202 LEU A CA 1
ATOM 1622 C C . LEU A 1 202 ? 15.656 18.547 -6.684 1 36.03 202 LEU A C 1
ATOM 1624 O O . LEU A 1 202 ? 14.5 18.984 -6.656 1 36.03 202 LEU A O 1
ATOM 1628 N N . PRO A 1 203 ? 16.188 18.469 -5.516 1 37.78 203 PRO A N 1
ATOM 1629 C CA . PRO A 1 203 ? 15.867 19.062 -4.207 1 37.78 203 PRO A CA 1
ATOM 1630 C C . PRO A 1 203 ? 15.234 20.438 -4.312 1 37.78 203 PRO A C 1
ATOM 1632 O O . PRO A 1 203 ? 14.312 20.75 -3.562 1 37.78 203 PRO A O 1
ATOM 1635 N N . GLY A 1 204 ? 15.797 21.344 -5.059 1 39.88 204 GLY A N 1
ATOM 1636 C CA . GLY A 1 204 ? 15.516 22.766 -5.055 1 39.88 204 GLY A CA 1
ATOM 1637 C C . GLY A 1 204 ? 14.125 23.109 -5.551 1 39.88 204 GLY A C 1
ATOM 1638 O O . GLY A 1 204 ? 13.477 24.016 -5.031 1 39.88 204 GLY A O 1
ATOM 1639 N N . LEU A 1 205 ? 13.695 22.516 -6.492 1 38.78 205 LEU A N 1
ATOM 1640 C CA . LEU A 1 205 ? 12.484 22.906 -7.195 1 38.78 205 LEU A CA 1
ATOM 1641 C C . LEU A 1 205 ? 11.242 22.562 -6.379 1 38.78 205 LEU A C 1
ATOM 1643 O O . LEU A 1 205 ? 10.203 23.219 -6.504 1 38.78 205 LEU A O 1
ATOM 1647 N N . MET A 1 206 ? 11.367 21.719 -5.488 1 41.72 206 MET A N 1
ATOM 1648 C CA . MET A 1 206 ? 10.211 21.297 -4.695 1 41.72 206 MET A CA 1
ATOM 1649 C C . MET A 1 206 ? 9.75 22.422 -3.77 1 41.72 206 MET A C 1
ATOM 1651 O O . MET A 1 206 ? 8.547 22.625 -3.598 1 41.72 206 MET A O 1
ATOM 1655 N N . ALA A 1 207 ? 10.734 23.125 -3.291 1 43.66 207 ALA A N 1
ATOM 1656 C CA . ALA A 1 207 ? 10.391 24.188 -2.342 1 43.66 207 ALA A CA 1
ATOM 1657 C C . ALA A 1 207 ? 9.555 25.266 -3.012 1 43.66 207 ALA A C 1
ATOM 1659 O O . ALA A 1 207 ? 8.57 25.75 -2.439 1 43.66 207 ALA A O 1
ATOM 1660 N N . ASP A 1 208 ? 10.016 25.562 -4.215 1 43.72 208 ASP A N 1
ATOM 1661 C CA . ASP A 1 208 ? 9.336 26.672 -4.883 1 43.72 208 ASP A CA 1
ATOM 1662 C C . ASP A 1 208 ? 7.906 26.281 -5.254 1 43.72 208 ASP A C 1
ATOM 1664 O O . ASP A 1 208 ? 6.98 27.094 -5.109 1 43.72 208 ASP A O 1
ATOM 1668 N N . PHE A 1 209 ? 7.801 25.219 -5.734 1 44.16 209 PHE A N 1
ATOM 1669 C CA . PHE A 1 209 ? 6.477 24.766 -6.145 1 44.16 209 PHE A CA 1
ATOM 1670 C C . PHE A 1 209 ? 5.547 24.656 -4.941 1 44.16 209 PHE A C 1
ATOM 1672 O O . PHE A 1 209 ? 4.383 25.062 -5.012 1 44.16 209 PHE A O 1
ATOM 1679 N N . PHE A 1 210 ? 6.145 24.219 -3.965 1 47.41 210 PHE A N 1
ATOM 1680 C CA . PHE A 1 210 ? 5.406 24.094 -2.715 1 47.41 210 PHE A CA 1
ATOM 1681 C C . PHE A 1 210 ? 4.891 25.453 -2.254 1 47.41 210 PHE A C 1
ATOM 1683 O O . PHE A 1 210 ? 3.73 25.578 -1.849 1 47.41 210 PHE A O 1
ATOM 1690 N N . MET A 1 211 ? 5.797 26.312 -2.375 1 47.44 211 MET A N 1
ATOM 1691 C CA . MET A 1 211 ? 5.469 27.641 -1.855 1 47.44 211 MET A CA 1
ATOM 1692 C C . MET A 1 211 ? 4.41 28.312 -2.717 1 47.44 211 MET A C 1
ATOM 1694 O O . MET A 1 211 ? 3.539 29.016 -2.199 1 47.44 211 MET A O 1
ATOM 1698 N N . ASP A 1 212 ? 4.555 27.938 -3.855 1 45.59 212 ASP A N 1
ATOM 1699 C CA . ASP A 1 212 ? 3.584 28.578 -4.742 1 45.59 212 ASP A CA 1
ATOM 1700 C C . ASP A 1 212 ? 2.174 28.047 -4.477 1 45.59 212 ASP A C 1
ATOM 1702 O O . ASP A 1 212 ? 1.208 28.812 -4.488 1 45.59 212 ASP A O 1
ATOM 1706 N N . LYS A 1 213 ? 2.133 26.891 -4.23 1 46.5 213 LYS A N 1
ATOM 1707 C CA . LYS A 1 213 ? 0.804 26.312 -4.051 1 46.5 213 LYS A CA 1
ATOM 1708 C C . LYS A 1 213 ? 0.262 26.594 -2.652 1 46.5 213 LYS A C 1
ATOM 1710 O O . LYS A 1 213 ? -0.927 26.875 -2.49 1 46.5 213 LYS A O 1
ATOM 1715 N N . ILE A 1 214 ? 1.166 26.484 -1.747 1 48.31 214 ILE A N 1
ATOM 1716 C CA . ILE A 1 214 ? 0.732 26.875 -0.413 1 48.31 214 ILE A CA 1
ATOM 1717 C C . ILE A 1 214 ? 0.267 28.328 -0.434 1 48.31 214 ILE A C 1
ATOM 1719 O O . ILE A 1 214 ? -0.727 28.688 0.208 1 48.31 214 ILE A O 1
ATOM 1723 N N . ASN A 1 215 ? 1.02 29.031 -1.217 1 46.44 215 ASN A N 1
ATOM 1724 C CA . ASN A 1 215 ? 0.657 30.438 -1.345 1 46.44 215 ASN A CA 1
ATOM 1725 C C . ASN A 1 215 ? -0.697 30.609 -2.025 1 46.44 215 ASN A C 1
ATOM 1727 O O . ASN A 1 215 ? -1.472 31.5 -1.665 1 46.44 215 ASN A O 1
ATOM 1731 N N . LEU A 1 216 ? -0.921 29.734 -2.934 1 42.78 216 LEU A N 1
ATOM 1732 C CA . LEU A 1 216 ? -2.197 29.812 -3.637 1 42.78 216 LEU A CA 1
ATOM 1733 C C . LEU A 1 216 ? -3.354 29.453 -2.709 1 42.78 216 LEU A C 1
ATOM 1735 O O . LEU A 1 216 ? -4.406 30.094 -2.746 1 42.78 216 LEU A O 1
ATOM 1739 N N . ILE A 1 217 ? -3.143 28.469 -2.072 1 42.09 217 ILE A N 1
ATOM 1740 C CA . ILE A 1 217 ? -4.223 27.953 -1.235 1 42.09 217 ILE A CA 1
ATOM 1741 C C . ILE A 1 217 ? -4.422 28.875 -0.031 1 42.09 217 ILE A C 1
ATOM 1743 O O . ILE A 1 217 ? -5.555 29.172 0.357 1 42.09 217 ILE A O 1
ATOM 1747 N N . THR A 1 218 ? -3.285 29.234 0.47 1 43.47 218 THR A N 1
ATOM 1748 C CA . THR A 1 218 ? -3.408 30.172 1.571 1 43.47 218 THR A CA 1
ATOM 1749 C C . THR A 1 218 ? -4.008 31.5 1.086 1 43.47 218 THR A C 1
ATOM 1751 O O . THR A 1 218 ? -4.777 32.125 1.807 1 43.47 218 THR A O 1
ATOM 1754 N N . ARG A 1 219 ? -3.723 31.766 -0.12 1 40.5 219 ARG A N 1
ATOM 1755 C CA . ARG A 1 219 ? -4.359 32.969 -0.676 1 40.5 219 ARG A CA 1
ATOM 1756 C C . ARG A 1 219 ? -5.859 32.75 -0.866 1 40.5 219 ARG A C 1
ATOM 1758 O O . ARG A 1 219 ? -6.656 33.656 -0.645 1 40.5 219 ARG A O 1
ATOM 1765 N N . LYS A 1 220 ? -6.211 31.625 -1.369 1 39.69 220 LYS A N 1
ATOM 1766 C CA . LYS A 1 220 ? -7.641 31.406 -1.577 1 39.69 220 LYS A CA 1
ATOM 1767 C C . LYS A 1 220 ? -8.391 31.359 -0.248 1 39.69 220 LYS A C 1
ATOM 1769 O O . LYS A 1 220 ? -9.516 31.859 -0.145 1 39.69 220 LYS A O 1
ATOM 1774 N N . ARG A 1 221 ? -7.832 30.734 0.674 1 39.12 221 ARG A N 1
ATOM 1775 C CA . ARG A 1 221 ? -8.492 30.781 1.977 1 39.12 221 ARG A CA 1
ATOM 1776 C C . ARG A 1 221 ? -8.469 32.188 2.551 1 39.12 221 ARG A C 1
ATOM 1778 O O . ARG A 1 221 ? -9.438 32.625 3.184 1 39.12 221 ARG A O 1
ATOM 1785 N N . ALA A 1 222 ? -7.363 32.875 2.346 1 36.75 222 ALA A N 1
ATOM 1786 C CA . ALA A 1 222 ? -7.371 34.281 2.707 1 36.75 222 ALA A CA 1
ATOM 1787 C C . ALA A 1 222 ? -8.414 35.062 1.898 1 36.75 222 ALA A C 1
ATOM 1789 O O . ALA A 1 222 ? -9.086 35.938 2.424 1 36.75 222 ALA A O 1
ATOM 1790 N N . ILE A 1 223 ? -8.617 34.625 0.76 1 37.59 223 ILE A N 1
ATOM 1791 C CA . ILE A 1 223 ? -9.648 35.281 -0.029 1 37.59 223 ILE A CA 1
ATOM 1792 C C . ILE A 1 223 ? -11.023 34.906 0.498 1 37.59 223 ILE A C 1
ATOM 1794 O O . ILE A 1 223 ? -11.906 35.75 0.635 1 37.59 223 ILE A O 1
ATOM 1798 N N . ARG A 1 224 ? -11.25 33.688 0.723 1 37.88 224 ARG A N 1
ATOM 1799 C CA . ARG A 1 224 ? -12.586 33.312 1.188 1 37.88 224 ARG A CA 1
ATOM 1800 C C . ARG A 1 224 ? -12.852 33.875 2.582 1 37.88 224 ARG A C 1
ATOM 1802 O O . ARG A 1 224 ? -13.969 34.281 2.9 1 37.88 224 ARG A O 1
ATOM 1809 N N . ARG A 1 225 ? -11.844 33.906 3.412 1 36.75 225 ARG A N 1
ATOM 1810 C CA . ARG A 1 225 ? -12.039 34.625 4.668 1 36.75 225 ARG A CA 1
ATOM 1811 C C . ARG A 1 225 ? -12.266 36.125 4.426 1 36.75 225 ARG A C 1
ATOM 1813 O O . ARG A 1 225 ? -13.094 36.75 5.086 1 36.75 225 ARG A O 1
ATOM 1820 N N . ASN A 1 226 ? -11.5 36.625 3.516 1 34.81 226 ASN A N 1
ATOM 1821 C CA . ASN A 1 226 ? -11.75 38.031 3.191 1 34.81 226 ASN A CA 1
ATOM 1822 C C . ASN A 1 226 ? -13.109 38.219 2.518 1 34.81 226 ASN A C 1
ATOM 1824 O O . ASN A 1 226 ? -13.781 39.219 2.73 1 34.81 226 ASN A O 1
ATOM 1828 N N . GLN A 1 227 ? -13.492 37.25 1.811 1 37.78 227 GLN A N 1
ATOM 1829 C CA . GLN A 1 227 ? -14.828 37.469 1.252 1 37.78 227 GLN A CA 1
ATOM 1830 C C . GLN A 1 227 ? -15.898 37.281 2.32 1 37.78 227 GLN A C 1
ATOM 1832 O O . GLN A 1 227 ? -16.922 37.969 2.311 1 37.78 227 GLN A O 1
ATOM 1837 N N . LYS A 1 228 ? -15.711 36.469 3.289 1 39.34 228 LYS A N 1
ATOM 1838 C CA . LYS A 1 228 ? -16.719 36.469 4.348 1 39.34 228 LYS A CA 1
ATOM 1839 C C . LYS A 1 228 ? -16.625 37.719 5.211 1 39.34 228 LYS A C 1
ATOM 1841 O O . LYS A 1 228 ? -17.625 38.219 5.715 1 39.34 228 LYS A O 1
ATOM 1846 N N . VAL A 1 229 ? -15.391 38.125 5.391 1 36.09 229 VAL A N 1
ATOM 1847 C CA . VAL A 1 229 ? -15.32 39.438 6.078 1 36.09 229 VAL A CA 1
ATOM 1848 C C . VAL A 1 229 ? -15.961 40.5 5.219 1 36.09 229 VAL A C 1
ATOM 1850 O O . VAL A 1 229 ? -16.656 41.375 5.734 1 36.09 229 VAL A O 1
ATOM 1853 N N . ALA A 1 230 ? -15.812 40.438 3.947 1 36.5 230 ALA A N 1
ATOM 1854 C CA . ALA A 1 230 ? 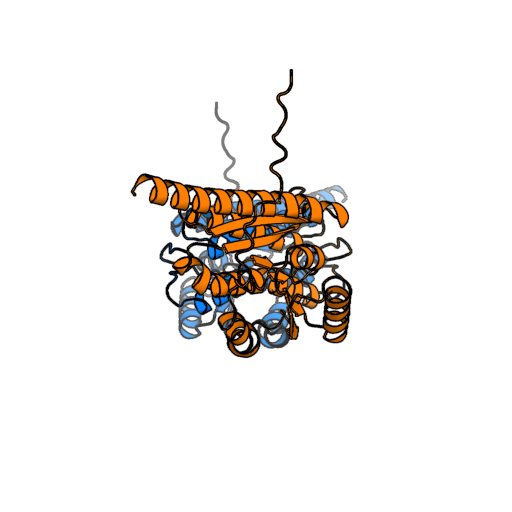-16.469 41.438 3.113 1 36.5 230 ALA A CA 1
ATOM 1855 C C . ALA A 1 230 ? -17.984 41.281 3.143 1 36.5 230 ALA A C 1
ATOM 1857 O O . ALA A 1 230 ? -18.719 42.25 3.164 1 36.5 230 ALA A O 1
ATOM 1858 N N . ILE A 1 231 ? -18.344 39.969 3.146 1 38.06 231 ILE A N 1
ATOM 1859 C CA . ILE A 1 231 ? -19.797 39.844 3.156 1 38.06 231 ILE A CA 1
ATOM 1860 C C . ILE A 1 231 ? -20.344 40.25 4.516 1 38.06 231 ILE A C 1
ATOM 1862 O O . ILE A 1 231 ? -21.438 40.812 4.609 1 38.06 231 ILE A O 1
ATOM 1866 N N . LYS A 1 232 ? -19.609 40.094 5.57 1 40.69 232 LYS A N 1
ATOM 1867 C CA . LYS A 1 232 ? -20.125 40.625 6.824 1 40.69 232 LYS A CA 1
ATOM 1868 C C . LYS A 1 2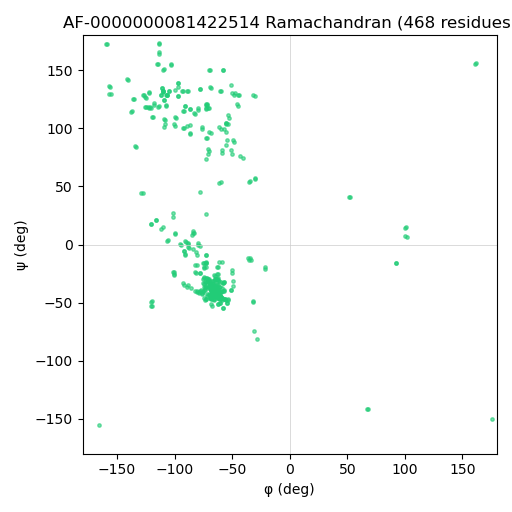32 ? -20.094 42.156 6.832 1 40.69 232 LYS A C 1
ATOM 1870 O O . LYS A 1 232 ? -20.906 42.781 7.492 1 40.69 232 LYS A O 1
ATOM 1875 N N . LYS A 1 233 ? -19.125 42.719 6.125 1 41.38 233 LYS A N 1
ATOM 1876 C CA . LYS A 1 233 ? -19.156 44.188 6.164 1 41.38 233 LYS A CA 1
ATOM 1877 C C . LYS A 1 233 ? -20.359 44.719 5.395 1 41.38 233 LYS A C 1
ATOM 1879 O O . LYS A 1 233 ? -20.906 45.781 5.75 1 41.38 233 LYS A O 1
ATOM 1884 N N . ASP A 1 234 ? -20.609 43.906 4.336 1 37.25 234 ASP A N 1
ATOM 1885 C CA . ASP A 1 234 ? -21.703 44.562 3.623 1 37.25 234 ASP A CA 1
ATOM 1886 C C . ASP A 1 234 ? -23.047 44.312 4.316 1 37.25 234 ASP A C 1
ATOM 1888 O O . ASP A 1 234 ? -24.047 44.969 3.99 1 37.25 234 ASP A O 1
ATOM 1892 N N . SER A 1 235 ? -23.062 43.156 5.09 1 37.38 235 SER A N 1
ATOM 1893 C CA . SER A 1 235 ? -24.406 43.062 5.652 1 37.38 235 SER A CA 1
ATOM 1894 C C . SER A 1 235 ? -24.562 43.938 6.871 1 37.38 235 SER A C 1
ATOM 1896 O O . SER A 1 235 ? -25.641 44 7.469 1 37.38 235 SER A O 1
ATOM 1898 N N . ASN A 1 236 ? -23.422 44.562 7.336 1 29.19 236 ASN A N 1
ATOM 1899 C CA . ASN A 1 236 ? -23.828 45.625 8.25 1 29.19 236 ASN A CA 1
ATOM 1900 C C . ASN A 1 236 ? -24.109 46.906 7.504 1 29.19 236 ASN A C 1
ATOM 1902 O O . ASN A 1 236 ? -23.375 47.281 6.582 1 29.19 236 ASN A O 1
ATOM 1906 N N . MET B 1 1 ? -15.766 -7.848 -44.938 1 18.66 1 MET B N 1
ATOM 1907 C CA . MET B 1 1 ? -15.438 -9.266 -44.781 1 18.66 1 MET B CA 1
ATOM 1908 C C . MET B 1 1 ? -14.531 -9.492 -43.562 1 18.66 1 MET B C 1
ATOM 1910 O O . MET B 1 1 ? -13.352 -9.156 -43.594 1 18.66 1 MET B O 1
ATOM 1914 N N . LEU B 1 2 ? -14.953 -9.312 -42.344 1 21.06 2 LEU B N 1
ATOM 1915 C CA . LEU B 1 2 ? -14.312 -9.078 -41.062 1 21.06 2 LEU B CA 1
ATOM 1916 C C . LEU B 1 2 ? -13.602 -10.336 -40.562 1 21.06 2 LEU B C 1
ATOM 1918 O O . LEU B 1 2 ? -14.227 -11.383 -40.406 1 21.06 2 LEU B O 1
ATOM 1922 N N . SER B 1 3 ? -12.43 -10.758 -41 1 21.3 3 SER B N 1
ATOM 1923 C CA . SER B 1 3 ? -11.711 -12.023 -40.938 1 21.3 3 SER B CA 1
ATOM 1924 C C . SER B 1 3 ? -11.719 -12.602 -39.531 1 21.3 3 SER B C 1
ATOM 1926 O O . SER B 1 3 ? -11.797 -11.859 -38.562 1 21.3 3 SER B O 1
ATOM 1928 N N . GLY B 1 4 ? -12.078 -13.875 -39.344 1 21.66 4 GLY B N 1
ATOM 1929 C CA . GLY B 1 4 ? -12.422 -14.852 -38.312 1 21.66 4 GLY B CA 1
ATOM 1930 C C . GLY B 1 4 ? -11.352 -15.008 -37.25 1 21.66 4 GLY B C 1
ATOM 1931 O O . GLY B 1 4 ? -10.164 -15.117 -37.562 1 21.66 4 GLY B O 1
ATOM 1932 N N . GLN B 1 5 ? -11.477 -14.375 -36.188 1 24.42 5 GLN B N 1
ATOM 1933 C CA . GLN B 1 5 ? -10.516 -14.367 -35.094 1 24.42 5 GLN B CA 1
ATOM 1934 C C . GLN B 1 5 ? -10.203 -15.789 -34.625 1 24.42 5 GLN B C 1
ATOM 1936 O O . GLN B 1 5 ? -11.109 -16.562 -34.312 1 24.42 5 GLN B O 1
ATOM 1941 N N . PRO B 1 6 ? -9.188 -16.562 -35.156 1 23.5 6 PRO B N 1
ATOM 1942 C CA . PRO B 1 6 ? -9 -18 -35 1 23.5 6 PRO B CA 1
ATOM 1943 C C . PRO B 1 6 ? -9.188 -18.469 -33.562 1 23.5 6 PRO B C 1
ATOM 1945 O O . PRO B 1 6 ? -8.852 -17.734 -32.625 1 23.5 6 PRO B O 1
ATOM 1948 N N . THR B 1 7 ? -10.133 -19.359 -33.188 1 24.02 7 THR B N 1
ATOM 1949 C CA . THR B 1 7 ? -10.586 -20.156 -32.062 1 24.02 7 THR B CA 1
ATOM 1950 C C . THR B 1 7 ? -9.5 -21.109 -31.609 1 24.02 7 THR B C 1
ATOM 1952 O O . THR B 1 7 ? -9.18 -22.078 -32.312 1 24.02 7 THR B O 1
ATOM 1955 N N . VAL B 1 8 ? -8.32 -20.641 -31.312 1 26.59 8 VAL B N 1
ATOM 1956 C CA . VAL B 1 8 ? -7.289 -21.625 -30.984 1 26.59 8 VAL B CA 1
ATOM 1957 C C . VAL B 1 8 ? -7.789 -22.562 -29.875 1 26.59 8 VAL B C 1
ATOM 1959 O O . VAL B 1 8 ? -8.344 -22.109 -28.875 1 26.59 8 VAL B O 1
ATOM 1962 N N . ARG B 1 9 ? -8.039 -23.797 -30.125 1 24.67 9 ARG B N 1
ATOM 1963 C CA . ARG B 1 9 ? -8.469 -24.969 -29.391 1 24.67 9 ARG B CA 1
ATOM 1964 C C . ARG B 1 9 ? -7.535 -25.25 -28.203 1 24.67 9 ARG B C 1
ATOM 1966 O O . ARG B 1 9 ? -6.312 -25.234 -28.359 1 24.67 9 ARG B O 1
ATOM 1973 N N . VAL B 1 10 ? -7.918 -24.969 -26.969 1 27.23 10 VAL B N 1
ATOM 1974 C CA . VAL B 1 10 ? -7.426 -25.281 -25.625 1 27.23 10 VAL B CA 1
ATOM 1975 C C . VAL B 1 10 ? -6.852 -26.688 -25.609 1 27.23 10 VAL B C 1
ATOM 1977 O O . VAL B 1 10 ? -6.359 -27.156 -24.562 1 27.23 10 VAL B O 1
ATOM 1980 N N . ASP B 1 11 ? -6.996 -27.531 -26.547 1 25.97 11 ASP B N 1
ATOM 1981 C CA . ASP B 1 11 ? -6.684 -28.953 -26.469 1 25.97 11 ASP B CA 1
ATOM 1982 C C . ASP B 1 11 ? -5.18 -29.172 -26.297 1 25.97 11 ASP B C 1
ATOM 1984 O O . ASP B 1 11 ? -4.754 -30.188 -25.734 1 25.97 11 ASP B O 1
ATOM 1988 N N . GLN B 1 12 ? -4.41 -28.5 -27.094 1 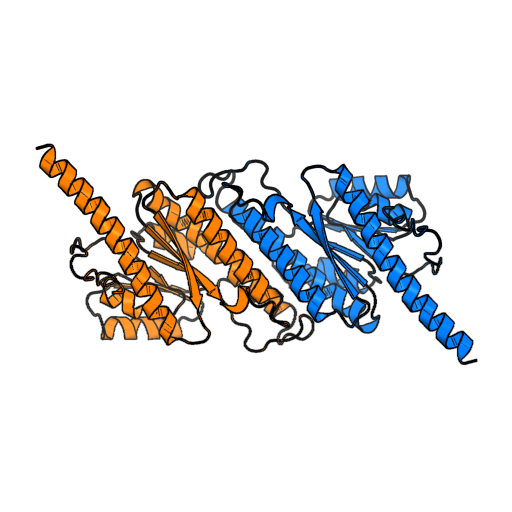26.05 12 GLN B N 1
ATOM 1989 C CA . GLN B 1 12 ? -3.102 -29.141 -27.188 1 26.05 12 GLN B CA 1
ATOM 1990 C C . GLN B 1 12 ? -2.197 -28.719 -26.031 1 26.05 12 GLN B C 1
ATOM 1992 O O . GLN B 1 12 ? -1.234 -27.984 -26.219 1 26.05 12 GLN B O 1
ATOM 1997 N N . VAL B 1 13 ? -2.723 -28.016 -24.922 1 29.42 13 VAL B N 1
ATOM 1998 C CA . VAL B 1 13 ? -1.869 -28.031 -23.75 1 29.42 13 VAL B CA 1
ATOM 1999 C C . VAL B 1 13 ? -1.294 -29.438 -23.547 1 29.42 13 VAL B C 1
ATOM 2001 O O . VAL B 1 13 ? -2.041 -30.391 -23.375 1 29.42 13 VAL B O 1
ATOM 2004 N N . SER B 1 14 ? -0.37 -29.766 -24.297 1 27.5 14 SER B N 1
ATOM 2005 C CA . SER B 1 14 ? 0.237 -31.062 -23.984 1 27.5 14 SER B CA 1
ATOM 2006 C C . SER B 1 14 ? 0.192 -31.359 -22.5 1 27.5 14 SER B C 1
ATOM 2008 O O . SER B 1 14 ? 0.174 -30.438 -21.672 1 27.5 14 SER B O 1
ATOM 2010 N N . GLU B 1 15 ? -0.313 -32.531 -22.078 1 27.86 15 GLU B N 1
ATOM 2011 C CA . GLU B 1 15 ? -0.4 -33.344 -20.875 1 27.86 15 GLU B CA 1
ATOM 2012 C C . GLU B 1 15 ? 0.867 -33.219 -20.031 1 27.86 15 GLU B C 1
ATOM 2014 O O . GLU B 1 15 ? 1.108 -34.062 -19.141 1 27.86 15 GLU B O 1
ATOM 2019 N N . SER B 1 16 ? 1.946 -32.656 -20.562 1 29.67 16 SER B N 1
ATOM 2020 C CA . SER B 1 16 ? 2.959 -32.906 -19.531 1 29.67 16 SER B CA 1
ATOM 2021 C C . SER B 1 16 ? 2.453 -32.5 -18.156 1 29.67 16 SER B C 1
ATOM 2023 O O . SER B 1 16 ? 2.035 -31.359 -17.938 1 29.67 16 SER B O 1
ATOM 2025 N N . THR B 1 17 ? 1.802 -33.438 -17.406 1 29.66 17 THR B N 1
ATOM 2026 C CA . THR B 1 17 ? 1.071 -33.719 -16.172 1 29.66 17 THR B CA 1
ATOM 2027 C C . THR B 1 17 ? 1.545 -32.844 -15.031 1 29.66 17 THR B C 1
ATOM 2029 O O . THR B 1 17 ? 0.731 -32.312 -14.273 1 29.66 17 THR B O 1
ATOM 2032 N N . ASN B 1 18 ? 2.816 -33.188 -14.469 1 31 18 ASN B N 1
ATOM 2033 C CA . ASN B 1 18 ? 3.178 -33.062 -13.062 1 31 18 ASN B CA 1
ATOM 2034 C C . ASN B 1 18 ? 3.385 -31.609 -12.648 1 31 18 ASN B C 1
ATOM 2036 O O . ASN B 1 18 ? 4.023 -31.328 -11.633 1 31 18 ASN B O 1
ATOM 2040 N N . CYS B 1 19 ? 3.594 -30.797 -13.672 1 31.25 19 CYS B N 1
ATOM 2041 C CA . CYS B 1 19 ? 3.994 -29.578 -12.969 1 31.25 19 CYS B CA 1
ATOM 2042 C C . CYS B 1 19 ? 2.9 -29.125 -12.023 1 31.25 19 CYS B C 1
ATOM 2044 O O . CYS B 1 19 ? 1.781 -28.828 -12.445 1 31.25 19 CYS B O 1
ATOM 2046 N N . PRO B 1 20 ? 2.742 -29.719 -10.828 1 36.03 20 PRO B N 1
ATOM 2047 C CA . PRO B 1 20 ? 1.808 -29.219 -9.812 1 36.03 20 PRO B CA 1
ATOM 2048 C C . PRO B 1 20 ? 1.704 -27.703 -9.805 1 36.03 20 PRO B C 1
ATOM 2050 O O . PRO B 1 20 ? 2.674 -27.016 -9.469 1 36.03 20 PRO B O 1
ATOM 2053 N N . THR B 1 21 ? 1.39 -27.156 -11 1 39.78 21 THR B N 1
ATOM 2054 C CA . THR B 1 21 ? 1.206 -25.719 -11.078 1 39.78 21 THR B CA 1
ATOM 2055 C C . THR B 1 21 ? 0.256 -25.234 -9.984 1 39.78 21 THR B C 1
ATOM 2057 O O . THR B 1 21 ? -0.838 -25.781 -9.82 1 39.78 21 THR B O 1
ATOM 2060 N N . THR B 1 22 ? 0.819 -25.156 -8.797 1 45.28 22 THR B N 1
ATOM 2061 C CA . THR B 1 22 ? 0.06 -24.609 -7.672 1 45.28 22 THR B CA 1
ATOM 2062 C C . THR B 1 22 ? -0.383 -23.172 -7.965 1 45.28 22 THR B C 1
ATOM 2064 O O . THR B 1 22 ? 0.394 -22.375 -8.492 1 45.28 22 THR B O 1
ATOM 2067 N N . THR B 1 23 ? -1.715 -23.062 -8.398 1 50.62 23 THR B N 1
ATOM 2068 C CA . THR B 1 23 ? -2.393 -21.781 -8.492 1 50.62 23 THR B CA 1
ATOM 2069 C C . THR B 1 23 ? -2.799 -21.281 -7.105 1 50.62 23 THR B C 1
ATOM 2071 O O . THR B 1 23 ? -3.385 -22.031 -6.32 1 50.62 23 THR B O 1
ATOM 2074 N N . LEU B 1 24 ? -1.992 -20.391 -6.586 1 53.16 24 LEU B N 1
ATOM 2075 C CA . LEU B 1 24 ? -2.387 -19.703 -5.363 1 53.16 24 LEU B CA 1
ATOM 2076 C C . LEU B 1 24 ? -3.568 -18.766 -5.621 1 53.16 24 LEU B C 1
ATOM 2078 O O . LEU B 1 24 ? -3.5 -17.891 -6.492 1 53.16 24 LEU B O 1
ATOM 2082 N N . ILE B 1 25 ? -4.906 -19.203 -5.363 1 52.66 25 ILE B N 1
ATOM 2083 C CA . ILE B 1 25 ? -6.094 -18.422 -5.707 1 52.66 25 ILE B CA 1
ATOM 2084 C C . ILE B 1 25 ? -6.742 -17.891 -4.434 1 52.66 25 ILE B C 1
ATOM 2086 O O . ILE B 1 25 ? -6.977 -18.641 -3.484 1 52.66 25 ILE B O 1
ATOM 2090 N N . GLN B 1 26 ? -6.523 -16.609 -4.098 1 46.62 26 GLN B N 1
ATOM 2091 C CA . GLN B 1 26 ? -7.359 -16 -3.062 1 46.62 26 GLN B CA 1
ATOM 2092 C C . GLN B 1 26 ? -8.773 -15.742 -3.58 1 46.62 26 GLN B C 1
ATOM 2094 O O . GLN B 1 26 ? -9.641 -15.297 -2.828 1 46.62 26 GLN B O 1
ATOM 2099 N N . GLY B 1 27 ? -9.297 -16.562 -4.652 1 45.28 27 GLY B N 1
ATOM 2100 C CA . GLY B 1 27 ? -10.648 -16.219 -5.078 1 45.28 27 GLY B CA 1
ATOM 2101 C C . GLY B 1 27 ? -11.281 -17.297 -5.945 1 45.28 27 GLY B C 1
ATOM 2102 O O . GLY B 1 27 ? -11.094 -18.484 -5.707 1 45.28 27 GLY B O 1
ATOM 2103 N N . ARG B 1 28 ? -12.336 -16.938 -6.871 1 48.88 28 ARG B N 1
ATOM 2104 C CA . ARG B 1 28 ? -13.359 -17.734 -7.543 1 48.88 28 ARG B CA 1
ATOM 2105 C C . ARG B 1 28 ? -12.781 -18.5 -8.727 1 48.88 28 ARG B C 1
ATOM 2107 O O . ARG B 1 28 ? -13.422 -19.406 -9.266 1 48.88 28 ARG B O 1
ATOM 2114 N N . ASN B 1 29 ? -11.555 -18.359 -9.008 1 55.84 29 ASN B N 1
ATOM 2115 C CA . ASN B 1 29 ? -11.18 -18.969 -10.281 1 55.84 29 ASN B CA 1
ATOM 2116 C C . ASN B 1 29 ? -10.477 -20.312 -10.062 1 55.84 29 ASN B C 1
ATOM 2118 O O . ASN B 1 29 ? -9.883 -20.859 -10.992 1 55.84 29 ASN B O 1
ATOM 2122 N N . HIS B 1 30 ? -10.75 -20.875 -8.953 1 70.75 30 HIS B N 1
ATOM 2123 C CA . HIS B 1 30 ? -10.039 -22.094 -8.57 1 70.75 30 HIS B CA 1
ATOM 2124 C C . HIS B 1 30 ? -10.656 -23.312 -9.25 1 70.75 30 HIS B C 1
ATOM 2126 O O . HIS B 1 30 ? -9.945 -24.266 -9.586 1 70.75 30 HIS B O 1
ATOM 2132 N N . PHE B 1 31 ? -11.914 -23.219 -9.617 1 72.81 31 PHE B N 1
ATOM 2133 C CA . PHE B 1 31 ? -12.594 -24.375 -10.195 1 72.81 31 PHE B CA 1
ATOM 2134 C C . PHE B 1 31 ? -12.141 -24.609 -11.633 1 72.81 31 PHE B C 1
ATOM 2136 O O . PHE B 1 31 ? -11.891 -25.75 -12.031 1 72.81 31 PHE B O 1
ATOM 2143 N N . GLU B 1 32 ? -12.031 -23.484 -12.266 1 68.69 32 GLU B N 1
ATOM 2144 C CA . GLU B 1 32 ? -11.641 -23.594 -13.672 1 68.69 32 GLU B CA 1
ATOM 2145 C C . GLU B 1 32 ? -10.203 -24.109 -13.805 1 68.69 32 GLU B C 1
ATOM 2147 O O . GLU B 1 32 ? -9.93 -24.953 -14.656 1 68.69 32 GLU B O 1
ATOM 2152 N N . LEU B 1 33 ? -9.352 -23.688 -13 1 72.19 33 LEU B N 1
ATOM 2153 C CA . LEU B 1 33 ? -7.961 -24.125 -13.047 1 72.19 33 LEU B CA 1
ATOM 2154 C C . LEU B 1 33 ? -7.848 -25.609 -12.664 1 72.19 33 LEU B C 1
ATOM 2156 O O . LEU B 1 33 ? -7.062 -26.344 -13.258 1 72.19 33 LEU B O 1
ATOM 2160 N N . ALA B 1 34 ? -8.664 -26 -11.734 1 78.12 34 ALA B N 1
ATOM 2161 C CA . ALA B 1 34 ? -8.672 -27.406 -11.32 1 78.12 34 ALA B CA 1
ATOM 2162 C C . ALA B 1 34 ? -9.148 -28.297 -12.461 1 78.12 34 ALA B C 1
ATOM 2164 O O . ALA B 1 34 ? -8.602 -29.391 -12.664 1 78.12 34 ALA B O 1
ATOM 2165 N N . ARG B 1 35 ? -10.07 -27.781 -13.18 1 74 35 ARG B N 1
ATOM 2166 C CA . ARG B 1 35 ? -10.625 -28.547 -14.297 1 74 35 ARG B CA 1
ATOM 2167 C C . ARG B 1 35 ? -9.562 -28.797 -15.367 1 74 35 ARG B C 1
ATOM 2169 O O . ARG B 1 35 ? -9.578 -29.828 -16.031 1 74 35 ARG B O 1
ATOM 2176 N N . TYR B 1 36 ? -8.609 -27.875 -15.398 1 68.25 36 TYR B N 1
ATOM 2177 C CA . TYR B 1 36 ? -7.543 -28 -16.375 1 68.25 36 TYR B CA 1
ATOM 2178 C C . TYR B 1 36 ? -6.391 -28.844 -15.828 1 68.25 36 TYR B C 1
ATOM 2180 O O . TYR B 1 36 ? -5.34 -28.953 -16.469 1 68.25 36 TYR B O 1
ATOM 2188 N N . GLY B 1 37 ? -6.57 -29.297 -14.648 1 72.12 37 GLY B N 1
ATOM 2189 C CA . GLY B 1 37 ? -5.613 -30.25 -14.117 1 72.12 37 GLY B CA 1
ATOM 2190 C C . GLY B 1 37 ? -4.602 -29.625 -13.18 1 72.12 37 GLY B C 1
ATOM 2191 O O . GLY B 1 37 ? -3.68 -30.297 -12.719 1 72.12 37 GLY B O 1
ATOM 2192 N N . PHE B 1 38 ? -4.77 -28.422 -12.859 1 74.56 38 PHE B N 1
ATOM 2193 C CA . PHE B 1 38 ? -3.848 -27.766 -11.945 1 74.56 38 PHE B CA 1
ATOM 2194 C C . PHE B 1 38 ? -4.121 -28.172 -10.508 1 74.56 38 PHE B C 1
ATOM 2196 O O . PHE B 1 38 ? -5.277 -28.266 -10.086 1 74.56 38 PHE B O 1
ATOM 2203 N N . ASN B 1 39 ? -3.037 -28.484 -9.844 1 83.69 39 ASN B N 1
ATOM 2204 C CA . ASN B 1 39 ? -3.172 -28.531 -8.391 1 83.69 39 ASN B CA 1
ATOM 2205 C C . ASN B 1 39 ? -3.371 -27.125 -7.809 1 83.69 39 ASN B C 1
ATOM 2207 O O . ASN B 1 39 ? -2.891 -26.141 -8.367 1 83.69 39 ASN B O 1
ATOM 2211 N N . ILE B 1 40 ? -4.102 -27.062 -6.676 1 85.69 40 ILE B N 1
ATOM 2212 C CA . ILE B 1 40 ? -4.555 -25.766 -6.211 1 85.69 40 ILE B CA 1
ATOM 2213 C C . ILE B 1 40 ? -4.039 -25.516 -4.797 1 85.69 40 ILE B C 1
ATOM 2215 O O . ILE B 1 40 ? -4.078 -26.406 -3.947 1 85.69 40 ILE B O 1
ATOM 2219 N N . VAL B 1 41 ? -3.453 -24.359 -4.594 1 88.81 41 VAL B N 1
ATOM 2220 C CA . VAL B 1 41 ? -3.174 -23.859 -3.254 1 88.81 41 VAL B CA 1
ATOM 2221 C C . VAL B 1 41 ? -4.102 -22.688 -2.941 1 88.81 41 VAL B C 1
ATOM 2223 O O . VAL B 1 41 ? -4.16 -21.703 -3.697 1 88.81 41 VAL B O 1
ATOM 2226 N N . LEU B 1 42 ? -4.852 -22.812 -1.815 1 87.69 42 LEU B N 1
ATOM 2227 C CA . LEU B 1 42 ? -5.773 -21.781 -1.354 1 87.69 42 LEU B CA 1
ATOM 2228 C C . LEU B 1 42 ? -5.25 -21.125 -0.083 1 87.69 42 LEU B C 1
ATOM 2230 O O . LEU B 1 42 ? -4.859 -21.797 0.865 1 87.69 42 LEU B O 1
ATOM 2234 N N . ILE B 1 43 ? -5.258 -19.797 -0.088 1 89.56 43 ILE B N 1
ATOM 2235 C CA . ILE B 1 43 ? -4.836 -19.062 1.104 1 89.56 43 ILE B CA 1
ATOM 2236 C C . ILE B 1 43 ? -5.934 -18.094 1.527 1 89.56 43 ILE B C 1
ATOM 2238 O O . ILE B 1 43 ? -6.418 -17.312 0.715 1 89.56 43 ILE B O 1
ATOM 2242 N N . SER B 1 44 ? -6.383 -18.156 2.771 1 87.19 44 SER B N 1
ATOM 2243 C CA . SER B 1 44 ? -7.379 -17.234 3.33 1 87.19 44 SER B CA 1
ATOM 2244 C C . SER B 1 44 ? -7.309 -17.203 4.852 1 87.19 44 SER B C 1
ATOM 2246 O O . SER B 1 44 ? -6.617 -18.031 5.465 1 87.19 44 SER B O 1
ATOM 2248 N N . ARG B 1 45 ? -8.039 -16.328 5.375 1 89 45 ARG B N 1
ATOM 2249 C CA . ARG B 1 45 ? -7.996 -16.188 6.828 1 89 45 ARG B CA 1
ATOM 2250 C C . ARG B 1 45 ? -9.117 -16.984 7.488 1 89 45 ARG B C 1
ATOM 2252 O O . ARG B 1 45 ? -9.266 -16.969 8.711 1 89 45 ARG B O 1
ATOM 2259 N N . ASN B 1 46 ? -9.945 -17.672 6.734 1 87.38 46 ASN B N 1
ATOM 2260 C CA . ASN B 1 46 ? -11.07 -18.438 7.25 1 87.38 46 ASN B CA 1
ATOM 2261 C C . ASN B 1 46 ? -10.945 -19.922 6.898 1 87.38 46 ASN B C 1
ATOM 2263 O O . ASN B 1 46 ? -11.172 -20.312 5.754 1 87.38 46 ASN B O 1
ATOM 2267 N N . GLN B 1 47 ? -10.695 -20.734 7.895 1 92.69 47 GLN B N 1
ATOM 2268 C CA . GLN B 1 47 ? -10.438 -22.156 7.66 1 92.69 47 GLN B CA 1
ATOM 2269 C C . GLN B 1 47 ? -11.688 -22.875 7.16 1 92.69 47 GLN B C 1
ATOM 2271 O O . GLN B 1 47 ? -11.609 -23.719 6.281 1 92.69 47 GLN B O 1
ATOM 2276 N N . SER B 1 48 ? -12.781 -22.469 7.742 1 93.44 48 SER B N 1
ATOM 2277 C CA . SER B 1 48 ? -14.031 -23.125 7.336 1 93.44 48 SER B CA 1
ATOM 2278 C C . SER B 1 48 ? -14.328 -22.875 5.859 1 93.44 48 SER B C 1
ATOM 2280 O O . SER B 1 48 ? -14.727 -23.781 5.141 1 93.44 48 SER B O 1
ATOM 2282 N N . LYS B 1 49 ? -14.102 -21.672 5.41 1 86.12 49 LYS B N 1
ATOM 2283 C CA . LYS B 1 49 ? -14.305 -21.344 4.004 1 86.12 49 LYS B CA 1
ATOM 2284 C C . LYS B 1 49 ? -13.305 -22.078 3.117 1 86.12 49 LYS B C 1
ATOM 2286 O O . LYS B 1 49 ? -13.672 -22.578 2.053 1 86.12 49 LYS B O 1
ATOM 2291 N N . LEU B 1 50 ? -12.102 -22.188 3.586 1 89.38 50 LEU B N 1
ATOM 2292 C CA . LEU B 1 50 ? -11.078 -22.906 2.85 1 89.38 50 LEU B CA 1
ATOM 2293 C C . LEU B 1 50 ? -11.461 -24.375 2.68 1 89.38 50 LEU B C 1
ATOM 2295 O O . LEU B 1 50 ? -11.375 -24.922 1.577 1 89.38 50 LEU B O 1
ATOM 2299 N N . ASP B 1 51 ? -11.914 -24.953 3.734 1 93.12 51 ASP B N 1
ATOM 2300 C CA . ASP B 1 51 ? -12.305 -26.359 3.715 1 93.12 51 ASP B CA 1
ATOM 2301 C C . ASP B 1 51 ? -13.492 -26.578 2.783 1 93.12 51 ASP B C 1
ATOM 2303 O O . ASP B 1 51 ? -13.531 -27.562 2.047 1 93.12 51 ASP B O 1
ATOM 2307 N N . GLY B 1 52 ? -14.406 -25.656 2.859 1 90.12 52 GLY B N 1
ATOM 2308 C CA . GLY B 1 52 ? -15.555 -25.75 1.978 1 90.12 52 GLY B CA 1
ATOM 2309 C C . GLY B 1 52 ? -15.188 -25.703 0.506 1 90.12 52 GLY B C 1
ATOM 2310 O O . GLY B 1 52 ? -15.664 -26.516 -0.283 1 90.12 52 GLY B O 1
ATOM 2311 N N . VAL B 1 53 ? -14.312 -24.797 0.126 1 86.88 53 VAL B N 1
ATOM 2312 C CA . VAL B 1 53 ? -13.883 -24.656 -1.26 1 86.88 53 VAL B CA 1
ATOM 2313 C C . VAL B 1 53 ? -13.086 -25.891 -1.685 1 86.88 53 VAL B C 1
ATOM 2315 O O . VAL B 1 53 ? -13.266 -26.406 -2.793 1 86.88 53 VAL B O 1
ATOM 2318 N N . LYS B 1 54 ? -12.211 -26.359 -0.821 1 91.19 54 LYS B N 1
ATOM 2319 C CA . LYS B 1 54 ? -11.43 -27.562 -1.096 1 91.19 54 LYS B CA 1
ATOM 2320 C C . LYS B 1 54 ? -12.344 -28.75 -1.397 1 91.19 54 LYS B C 1
ATOM 2322 O O . LYS B 1 54 ? -12.148 -29.453 -2.387 1 91.19 54 LYS B O 1
ATOM 2327 N N . GLN B 1 55 ? -13.312 -28.906 -0.597 1 93.88 55 GLN B N 1
ATOM 2328 C CA . GLN B 1 55 ? -14.242 -30.016 -0.778 1 93.88 55 GLN B CA 1
ATOM 2329 C C . GLN B 1 55 ? -14.992 -29.891 -2.1 1 93.88 55 GLN B C 1
ATOM 2331 O O . GLN B 1 55 ? -15.188 -30.891 -2.805 1 93.88 55 GLN B O 1
ATOM 2336 N N . GLU B 1 56 ? -15.375 -28.703 -2.383 1 89.44 56 GLU B N 1
ATOM 2337 C CA . GLU B 1 56 ? -16.094 -28.469 -3.629 1 89.44 56 GLU B CA 1
ATOM 2338 C C . GLU B 1 56 ? -15.219 -28.781 -4.84 1 89.44 56 GLU B C 1
ATOM 2340 O O . GLU B 1 56 ? -15.688 -29.391 -5.809 1 89.44 56 GLU B O 1
ATOM 2345 N N . ILE B 1 57 ? -13.977 -28.406 -4.801 1 86.62 57 ILE B N 1
ATOM 2346 C CA . ILE B 1 57 ? -13.047 -28.656 -5.898 1 86.62 57 ILE B CA 1
ATOM 2347 C C . ILE B 1 57 ? -12.836 -30.172 -6.066 1 86.62 57 ILE B C 1
ATOM 2349 O O . ILE B 1 57 ? -12.906 -30.688 -7.18 1 86.62 57 ILE B O 1
ATOM 2353 N N . LEU B 1 58 ? -12.656 -30.859 -4.965 1 92.06 58 LEU B N 1
ATOM 2354 C CA . LEU B 1 58 ? -12.344 -32.281 -5.004 1 92.06 58 LEU B CA 1
ATOM 2355 C C . LEU B 1 58 ? -13.555 -33.094 -5.457 1 92.06 58 LEU B C 1
ATOM 2357 O O . LEU B 1 58 ? -13.406 -34.156 -6.066 1 92.06 58 LEU B O 1
ATOM 2361 N N . ARG B 1 59 ? -14.695 -32.594 -5.16 1 93.56 59 ARG B N 1
ATOM 2362 C CA . ARG B 1 59 ? -15.922 -33.219 -5.633 1 93.56 59 ARG B CA 1
ATOM 2363 C C . ARG B 1 59 ? -16.031 -33.156 -7.152 1 93.56 59 ARG B C 1
ATOM 2365 O O . ARG B 1 59 ? -16.406 -34.125 -7.801 1 93.56 59 ARG B O 1
ATOM 2372 N N . LYS B 1 60 ? -15.609 -32.062 -7.719 1 88.25 60 LYS B N 1
ATOM 2373 C CA . LYS B 1 60 ? -15.758 -31.828 -9.148 1 88.25 60 LYS B CA 1
ATOM 2374 C C . LYS B 1 60 ? -14.562 -32.375 -9.922 1 88.25 60 LYS B C 1
ATOM 2376 O O . LYS B 1 60 ? -14.703 -32.812 -11.07 1 88.25 60 LYS B O 1
ATOM 2381 N N . THR B 1 61 ? -13.391 -32.281 -9.305 1 86.31 61 THR B N 1
ATOM 2382 C CA . THR B 1 61 ? -12.148 -32.719 -9.93 1 86.31 61 THR B CA 1
ATOM 2383 C C . THR B 1 61 ? -11.32 -33.531 -8.953 1 86.31 61 THR B C 1
ATOM 2385 O O . THR B 1 61 ? -10.328 -33.062 -8.406 1 86.31 61 THR B O 1
ATOM 2388 N N . PRO B 1 62 ? -11.602 -34.844 -8.859 1 88.19 62 PRO B N 1
ATOM 2389 C CA . PRO B 1 62 ? -11.008 -35.688 -7.816 1 88.19 62 PRO B CA 1
ATOM 2390 C C . PRO B 1 62 ? -9.531 -35.969 -8.062 1 88.19 62 PRO B C 1
ATOM 2392 O O . PRO B 1 62 ? -8.82 -36.375 -7.141 1 88.19 62 PRO B O 1
ATOM 2395 N N . ASN B 1 63 ? -9.031 -35.719 -9.25 1 87.5 63 ASN B N 1
ATOM 2396 C CA . ASN B 1 63 ? -7.66 -36.094 -9.57 1 87.5 63 ASN B CA 1
ATOM 2397 C C . ASN B 1 63 ? -6.672 -34.969 -9.266 1 87.5 63 ASN B C 1
ATOM 2399 O O . ASN B 1 63 ? -5.465 -35.125 -9.461 1 87.5 63 ASN B O 1
ATOM 2403 N N . VAL B 1 64 ? -7.16 -33.875 -8.719 1 83 64 VAL B N 1
ATOM 2404 C CA . VAL B 1 64 ? -6.27 -32.75 -8.422 1 83 64 VAL B CA 1
ATOM 2405 C C . VAL B 1 64 ? -5.969 -32.719 -6.926 1 83 64 VAL B C 1
ATOM 2407 O O . VAL B 1 64 ? -6.723 -33.25 -6.121 1 83 64 VAL B O 1
ATOM 2410 N N . GLU B 1 65 ? -4.84 -32.125 -6.586 1 87.31 65 GLU B N 1
ATOM 2411 C CA . GLU B 1 65 ? -4.496 -31.859 -5.191 1 87.31 65 GLU B CA 1
ATOM 2412 C C . GLU B 1 65 ? -4.836 -30.438 -4.789 1 87.31 65 GLU B C 1
ATOM 2414 O O . GLU B 1 65 ? -4.66 -29.5 -5.578 1 87.31 65 GLU B O 1
ATOM 2419 N N . VAL B 1 66 ? -5.398 -30.328 -3.523 1 89.38 66 VAL B N 1
ATOM 2420 C CA . VAL B 1 66 ? -5.73 -29 -3.008 1 89.38 66 VAL B CA 1
ATOM 2421 C C . VAL B 1 66 ? -5.047 -28.781 -1.659 1 89.38 66 VAL B C 1
ATOM 2423 O O . VAL B 1 66 ? -5.258 -29.547 -0.721 1 89.38 66 VAL B O 1
ATOM 2426 N N . LEU B 1 67 ? -4.199 -27.797 -1.596 1 91 67 LEU B N 1
ATOM 2427 C CA . LEU B 1 67 ? -3.564 -27.375 -0.352 1 91 67 LEU B CA 1
ATOM 2428 C C . LEU B 1 67 ? -4.188 -26.078 0.165 1 91 67 LEU B C 1
ATOM 2430 O O . LEU B 1 67 ? -4.422 -25.141 -0.607 1 91 67 LEU B O 1
ATOM 2434 N N . THR B 1 68 ? -4.527 -26.078 1.483 1 91.56 68 THR B N 1
ATOM 2435 C CA . THR B 1 68 ? -5.062 -24.859 2.1 1 91.56 68 THR B CA 1
ATOM 2436 C C . THR B 1 68 ? -4.062 -24.281 3.09 1 91.56 68 THR B C 1
ATOM 2438 O O . THR B 1 68 ? -3.395 -25.016 3.818 1 91.56 68 THR B O 1
ATOM 2441 N N . ILE B 1 69 ? -3.863 -23 3.02 1 91.88 69 ILE B N 1
ATOM 2442 C CA . ILE B 1 69 ? -3.006 -22.281 3.957 1 91.88 69 ILE B CA 1
ATOM 2443 C C . ILE B 1 69 ? -3.816 -21.203 4.68 1 91.88 69 ILE B C 1
ATOM 2445 O O . ILE B 1 69 ? -4.391 -20.312 4.043 1 91.88 69 ILE B O 1
ATOM 2449 N N . LEU B 1 70 ? -3.91 -21.344 5.984 1 93 70 LEU B N 1
ATOM 2450 C CA . LEU B 1 70 ? -4.562 -20.344 6.812 1 93 70 LEU B CA 1
ATOM 2451 C C . LEU B 1 70 ? -3.625 -19.172 7.078 1 93 70 LEU B C 1
ATOM 2453 O O . LEU B 1 70 ? -2.564 -19.344 7.68 1 93 70 LEU B O 1
ATOM 2457 N N . PHE B 1 71 ? -4.004 -18 6.578 1 92.62 71 PHE B N 1
ATOM 2458 C CA . PHE B 1 71 ? -3.145 -16.828 6.758 1 92.62 71 PHE B CA 1
ATOM 2459 C C . PHE B 1 71 ? -3.955 -15.539 6.68 1 92.62 71 PHE B C 1
ATOM 2461 O O . PHE B 1 71 ? -4.766 -15.367 5.77 1 92.62 71 PHE B O 1
ATOM 2468 N N . ASP B 1 72 ? -3.773 -14.695 7.648 1 92.19 72 ASP B N 1
ATOM 2469 C CA . ASP B 1 72 ? -4.371 -13.367 7.664 1 92.19 72 ASP B CA 1
ATOM 2470 C C . ASP B 1 72 ? -3.43 -12.336 7.047 1 92.19 72 ASP B C 1
ATOM 2472 O O . ASP B 1 72 ? -2.424 -11.961 7.656 1 92.19 72 ASP B O 1
ATOM 2476 N N . PHE B 1 73 ? -3.812 -11.773 5.949 1 91.94 73 PHE B N 1
ATOM 2477 C CA . PHE B 1 73 ? -2.916 -10.93 5.172 1 91.94 73 PHE B CA 1
ATOM 2478 C C . PHE B 1 73 ? -2.82 -9.539 5.785 1 91.94 73 PHE B C 1
ATOM 2480 O O . PHE B 1 73 ? -2.086 -8.68 5.281 1 91.94 73 PHE B O 1
ATOM 2487 N N . THR B 1 74 ? -3.523 -9.289 6.883 1 91.25 74 THR B N 1
ATOM 2488 C CA . THR B 1 74 ? -3.25 -8.078 7.641 1 91.25 74 THR B CA 1
ATOM 2489 C C . THR B 1 74 ? -1.933 -8.195 8.398 1 91.25 74 THR B C 1
ATOM 2491 O O . THR B 1 74 ? -1.397 -7.203 8.891 1 91.25 74 THR B O 1
ATOM 2494 N N . ASN B 1 75 ? -1.491 -9.477 8.484 1 93 75 ASN B N 1
ATOM 2495 C CA . ASN B 1 75 ? -0.182 -9.742 9.07 1 93 75 ASN B CA 1
ATOM 2496 C C . ASN B 1 75 ? 0.947 -9.305 8.141 1 93 75 ASN B C 1
ATOM 2498 O O . ASN B 1 75 ? 1.076 -9.828 7.027 1 93 75 ASN B O 1
ATOM 2502 N N . THR B 1 76 ? 1.779 -8.406 8.633 1 94.75 76 THR B N 1
ATOM 2503 C CA . THR B 1 76 ? 2.832 -7.859 7.781 1 94.75 76 THR B CA 1
ATOM 2504 C C . THR B 1 76 ? 4.191 -8.43 8.172 1 94.75 76 THR B C 1
ATOM 2506 O O . THR B 1 76 ? 5.223 -8.016 7.641 1 94.75 76 THR B O 1
ATOM 2509 N N . ASN B 1 77 ? 4.211 -9.336 9.125 1 95.94 77 ASN B N 1
ATOM 2510 C CA . ASN B 1 77 ? 5.457 -9.922 9.602 1 95.94 77 ASN B CA 1
ATOM 2511 C C . ASN B 1 77 ? 6.055 -10.883 8.578 1 95.94 77 ASN B C 1
ATOM 2513 O O . ASN B 1 77 ? 5.469 -11.93 8.297 1 95.94 77 ASN B O 1
ATOM 2517 N N . LEU B 1 78 ? 7.223 -10.625 8.125 1 96.5 78 LEU B N 1
ATOM 2518 C CA . LEU B 1 78 ? 7.875 -11.414 7.09 1 96.5 78 LEU B CA 1
ATOM 2519 C C . LEU B 1 78 ? 8.195 -12.82 7.594 1 96.5 78 LEU B C 1
ATOM 2521 O O . LEU B 1 78 ? 8.141 -13.789 6.828 1 96.5 78 LEU B O 1
ATOM 2525 N N . ALA B 1 79 ? 8.5 -12.883 8.836 1 96.75 79 ALA B N 1
ATOM 2526 C CA . ALA B 1 79 ? 8.805 -14.188 9.398 1 96.75 79 ALA B CA 1
ATOM 2527 C C . ALA B 1 79 ? 7.598 -15.117 9.32 1 96.75 79 ALA B C 1
ATOM 2529 O O . ALA B 1 79 ? 7.746 -16.328 9.086 1 96.75 79 ALA B O 1
ATOM 2530 N N . ASP B 1 80 ? 6.426 -14.602 9.531 1 97.31 80 ASP B N 1
ATOM 2531 C CA . ASP B 1 80 ? 5.207 -15.391 9.422 1 97.31 80 ASP B CA 1
ATOM 2532 C C . ASP B 1 80 ? 4.953 -15.812 7.98 1 97.31 80 ASP B C 1
ATOM 2534 O O . ASP B 1 80 ? 4.543 -16.953 7.723 1 97.31 80 ASP B O 1
ATOM 2538 N N . TYR B 1 81 ? 5.195 -14.875 7.012 1 95.81 81 TYR B N 1
ATOM 2539 C CA . TYR B 1 81 ? 5.094 -15.234 5.602 1 95.81 81 TYR B CA 1
ATOM 2540 C C . TYR B 1 81 ? 6.008 -16.406 5.27 1 95.81 81 TYR B C 1
ATOM 2542 O O . TYR B 1 81 ? 5.586 -17.359 4.609 1 95.81 81 TYR B O 1
ATOM 2550 N N . GLU B 1 82 ? 7.254 -16.297 5.746 1 97 82 GLU B N 1
ATOM 2551 C CA . GLU B 1 82 ? 8.242 -17.328 5.473 1 97 82 GLU B CA 1
ATOM 2552 C C . GLU B 1 82 ? 7.793 -18.672 6.02 1 97 82 GLU B C 1
ATOM 2554 O O . GLU B 1 82 ? 7.789 -19.672 5.297 1 97 82 GLU B O 1
ATOM 2559 N N . GLU B 1 83 ? 7.344 -18.656 7.234 1 97.31 83 GLU B N 1
ATOM 2560 C CA . GLU B 1 83 ? 7.027 -19.906 7.93 1 97.31 83 GLU B CA 1
ATOM 2561 C C . GLU B 1 83 ? 5.727 -20.516 7.406 1 97.31 83 GLU B C 1
ATOM 2563 O O . GLU B 1 83 ? 5.633 -21.719 7.227 1 97.31 83 GLU B O 1
ATOM 2568 N N . LYS B 1 84 ? 4.77 -19.688 7.082 1 95.5 84 LYS B N 1
ATOM 2569 C CA . LYS B 1 84 ? 3.426 -20.203 6.852 1 95.5 84 LYS B CA 1
ATOM 2570 C C . LYS B 1 84 ? 3.135 -20.328 5.359 1 95.5 84 LYS B C 1
ATOM 2572 O O . LYS B 1 84 ? 2.316 -21.156 4.949 1 95.5 84 LYS B O 1
ATOM 2577 N N . ILE B 1 85 ? 3.805 -19.531 4.512 1 93.62 85 ILE B N 1
ATOM 2578 C CA . ILE B 1 85 ? 3.439 -19.516 3.098 1 93.62 85 ILE B CA 1
ATOM 2579 C C . ILE B 1 85 ? 4.637 -19.922 2.25 1 93.62 85 ILE B C 1
ATOM 2581 O O . ILE B 1 85 ? 4.578 -20.922 1.529 1 93.62 85 ILE B O 1
ATOM 2585 N N . PHE B 1 86 ? 5.777 -19.312 2.387 1 94.94 86 PHE B N 1
ATOM 2586 C CA . PHE B 1 86 ? 6.887 -19.469 1.449 1 94.94 86 PHE B CA 1
ATOM 2587 C C . PHE B 1 86 ? 7.484 -20.859 1.536 1 94.94 86 PHE B C 1
ATOM 2589 O O . PHE B 1 86 ? 7.801 -21.469 0.513 1 94.94 86 PHE B O 1
ATOM 2596 N N . LYS B 1 87 ? 7.645 -21.312 2.734 1 95.12 87 LYS B N 1
ATOM 2597 C CA . LYS B 1 87 ? 8.188 -22.656 2.904 1 95.12 87 LYS B CA 1
ATOM 2598 C C . LYS B 1 87 ? 7.336 -23.703 2.17 1 95.12 87 LYS B C 1
ATOM 2600 O O . LYS B 1 87 ? 7.867 -24.641 1.572 1 95.12 87 LYS B O 1
ATOM 2605 N N . GLN B 1 88 ? 6.062 -23.516 2.229 1 90.69 88 GLN B N 1
ATOM 2606 C CA . GLN B 1 88 ? 5.156 -24.438 1.547 1 90.69 88 GLN B CA 1
ATOM 2607 C C . GLN B 1 88 ? 5.195 -24.234 0.036 1 90.69 88 GLN B C 1
ATOM 2609 O O . GLN B 1 88 ? 5.215 -25.203 -0.728 1 90.69 88 GLN B O 1
ATOM 2614 N N . LEU B 1 89 ? 5.273 -23.047 -0.418 1 88.25 89 LEU B N 1
ATOM 2615 C CA . LEU B 1 89 ? 5.297 -22.719 -1.842 1 88.25 89 LEU B CA 1
ATOM 2616 C C . LEU B 1 89 ? 6.582 -23.234 -2.49 1 88.25 89 LEU B C 1
ATOM 2618 O O . LEU B 1 89 ? 6.566 -23.688 -3.639 1 88.25 89 LEU B O 1
ATOM 2622 N N . ASN B 1 90 ? 7.629 -23.156 -1.748 1 89.88 90 ASN B N 1
ATOM 2623 C CA . ASN B 1 90 ? 8.938 -23.516 -2.299 1 89.88 90 ASN B CA 1
ATOM 2624 C C . ASN B 1 90 ? 9.078 -25.016 -2.48 1 89.88 90 ASN B C 1
ATOM 2626 O O . ASN B 1 90 ? 10 -25.484 -3.154 1 89.88 90 ASN B O 1
ATOM 2630 N N . ARG B 1 91 ? 8.125 -25.734 -1.954 1 89.5 91 ARG B N 1
ATOM 2631 C CA . ARG B 1 91 ? 8.117 -27.172 -2.146 1 89.5 91 ARG B CA 1
ATOM 2632 C C . ARG B 1 91 ? 7.305 -27.562 -3.377 1 89.5 91 ARG B C 1
ATOM 2634 O O . ARG B 1 91 ? 7.266 -28.734 -3.758 1 89.5 91 ARG B O 1
ATOM 2641 N N . LEU B 1 92 ? 6.688 -26.562 -3.936 1 86.69 92 LEU B N 1
ATOM 2642 C CA . LEU B 1 92 ? 5.805 -26.766 -5.078 1 86.69 92 LEU B CA 1
ATOM 2643 C C . LEU B 1 92 ? 6.359 -26.094 -6.328 1 86.69 92 LEU B C 1
ATOM 2645 O O . LEU B 1 92 ? 7.16 -25.156 -6.227 1 86.69 92 LEU B O 1
ATOM 2649 N N . ASP B 1 93 ? 5.953 -26.609 -7.461 1 83.75 93 ASP B N 1
ATOM 2650 C CA . ASP B 1 93 ? 6.184 -25.906 -8.727 1 83.75 93 ASP B CA 1
ATOM 2651 C C . ASP B 1 93 ? 4.988 -25.031 -9.094 1 83.75 93 ASP B C 1
ATOM 2653 O O . ASP B 1 93 ? 4.02 -25.516 -9.688 1 83.75 93 ASP B O 1
ATOM 2657 N N . VAL B 1 94 ? 5.117 -23.766 -8.828 1 85.62 94 VAL B N 1
ATOM 2658 C CA . VAL B 1 94 ? 3.994 -22.859 -9.039 1 85.62 94 VAL B CA 1
ATOM 2659 C C . VAL B 1 94 ? 3.998 -22.359 -10.484 1 85.62 94 VAL B C 1
ATOM 2661 O O . VAL B 1 94 ? 4.926 -21.672 -10.898 1 85.62 94 VAL B O 1
ATOM 2664 N N . GLY B 1 95 ? 2.959 -22.719 -11.18 1 80.38 95 GLY B N 1
ATOM 2665 C CA . GLY B 1 95 ? 2.852 -22.281 -12.555 1 80.38 95 GLY B CA 1
ATOM 2666 C C . GLY B 1 95 ? 2.078 -20.969 -12.711 1 80.38 95 GLY B C 1
ATOM 2667 O O . GLY B 1 95 ? 2.357 -20.188 -13.609 1 80.38 95 GLY B O 1
ATOM 2668 N N . VAL B 1 96 ? 1.023 -20.812 -11.797 1 81.19 96 VAL B N 1
ATOM 2669 C CA . VAL B 1 96 ? 0.144 -19.641 -11.883 1 81.19 96 VAL B CA 1
ATOM 2670 C C . VAL B 1 96 ? -0.079 -19.062 -10.484 1 81.19 96 VAL B C 1
ATOM 2672 O O . VAL B 1 96 ? -0.415 -19.797 -9.547 1 81.19 96 VAL B O 1
ATOM 2675 N N . LEU B 1 97 ? 0.198 -17.844 -10.367 1 86.19 97 LEU B N 1
ATOM 2676 C CA . LEU B 1 97 ? -0.174 -17.094 -9.172 1 86.19 97 LEU B CA 1
ATOM 2677 C C . LEU B 1 97 ? -1.326 -16.141 -9.461 1 86.19 97 LEU B C 1
ATOM 2679 O O . LEU B 1 97 ? -1.246 -15.32 -10.383 1 86.19 97 LEU B O 1
ATOM 2683 N N . VAL B 1 98 ? -2.412 -16.328 -8.758 1 83.06 98 VAL B N 1
ATOM 2684 C CA . VAL B 1 98 ? -3.521 -15.375 -8.82 1 83.06 98 VAL B CA 1
ATOM 2685 C C . VAL B 1 98 ? -3.615 -14.602 -7.512 1 83.06 98 VAL B C 1
ATOM 2687 O O . VAL B 1 98 ? -3.988 -15.156 -6.477 1 83.06 98 VAL B O 1
ATOM 2690 N N . ASN B 1 99 ? -3.227 -13.359 -7.613 1 85 99 ASN B N 1
ATOM 2691 C CA . ASN B 1 99 ? -3.381 -12.469 -6.469 1 85 99 ASN B CA 1
ATOM 2692 C C . ASN B 1 99 ? -4.758 -11.82 -6.449 1 85 99 ASN B C 1
ATOM 2694 O O . ASN B 1 99 ? -4.988 -10.82 -7.133 1 85 99 ASN B O 1
ATOM 2698 N N . ASN B 1 100 ? -5.645 -12.344 -5.75 1 71.31 100 ASN B N 1
ATOM 2699 C CA . ASN B 1 100 ? -7.016 -11.859 -5.656 1 71.31 100 ASN B CA 1
ATOM 2700 C C . ASN B 1 100 ? -7.312 -11.281 -4.27 1 71.31 100 ASN B C 1
ATOM 2702 O O . ASN B 1 100 ? -8.469 -11.039 -3.93 1 71.31 100 ASN B O 1
ATOM 2706 N N . VAL B 1 101 ? -6.242 -11.07 -3.516 1 59.62 101 VAL B N 1
ATOM 2707 C CA . VAL B 1 101 ? -6.516 -10.625 -2.156 1 59.62 101 VAL B CA 1
ATOM 2708 C C . VAL B 1 101 ? -7.02 -9.18 -2.18 1 59.62 101 VAL B C 1
ATOM 2710 O O . VAL B 1 101 ? -6.398 -8.305 -2.789 1 59.62 101 VAL B O 1
ATOM 2713 N N . GLY B 1 102 ? -8.406 -9 -2.262 1 61.19 102 GLY B N 1
ATOM 2714 C CA . GLY B 1 102 ? -8.875 -7.625 -2.162 1 61.19 102 GLY B CA 1
ATOM 2715 C C . GLY B 1 102 ? -10.094 -7.473 -1.269 1 61.19 102 GLY B C 1
ATOM 2716 O O . GLY B 1 102 ? -10.922 -8.383 -1.18 1 61.19 102 GLY B O 1
ATOM 2717 N N . LYS B 1 103 ? -9.891 -6.785 -0.2 1 59.69 103 LYS B N 1
ATOM 2718 C CA . LYS B 1 103 ? -11.055 -6.332 0.553 1 59.69 103 LYS B CA 1
ATOM 2719 C C . LYS B 1 103 ? -11.781 -5.203 -0.176 1 59.69 103 LYS B C 1
ATOM 2721 O O . LYS B 1 103 ? -11.141 -4.254 -0.647 1 59.69 103 LYS B O 1
ATOM 2726 N N . TYR B 1 104 ? -13.023 -5.602 -0.502 1 58.53 104 TYR B N 1
ATOM 2727 C CA . TYR B 1 104 ? -13.867 -4.613 -1.17 1 58.53 104 TYR B CA 1
ATOM 2728 C C . TYR B 1 104 ? -14.625 -3.771 -0.154 1 58.53 104 TYR B C 1
ATOM 2730 O O . TYR B 1 104 ? -14.93 -4.238 0.946 1 58.53 104 TYR B O 1
ATOM 2738 N N . VAL B 1 105 ? -14.508 -2.457 -0.459 1 57.16 105 VAL B N 1
ATOM 2739 C CA . VAL B 1 105 ? -15.43 -1.615 0.296 1 57.16 105 VAL B CA 1
ATOM 2740 C C . VAL B 1 105 ? -16.797 -1.614 -0.38 1 57.16 105 VAL B C 1
ATOM 2742 O O . VAL B 1 105 ? -16.906 -1.332 -1.576 1 57.16 105 VAL B O 1
ATOM 2745 N N . GLU B 1 106 ? -17.766 -2.201 0.324 1 55.5 106 GLU B N 1
ATOM 2746 C CA . GLU B 1 106 ? -19.109 -2.404 -0.209 1 55.5 106 GLU B CA 1
ATOM 2747 C C . GLU B 1 106 ? -19.766 -1.075 -0.569 1 55.5 106 GLU B C 1
ATOM 2749 O O . GLU B 1 106 ? -20.484 -0.982 -1.566 1 55.5 106 GLU B O 1
ATOM 2754 N N . TYR B 1 107 ? -19.562 -0.075 0.309 1 59.16 107 TYR B N 1
ATOM 2755 C CA . TYR B 1 107 ? -20.266 1.176 0.083 1 59.16 107 TYR B CA 1
ATOM 2756 C C . TYR B 1 107 ? -19.297 2.346 -0.038 1 59.16 107 TYR B C 1
ATOM 2758 O O . TYR B 1 107 ? -18.422 2.52 0.807 1 59.16 107 TYR B O 1
ATOM 2766 N N . PRO B 1 108 ? -19.438 2.846 -1.262 1 64.38 108 PRO B N 1
ATOM 2767 C CA . PRO B 1 108 ? -18.609 4.047 -1.386 1 64.38 108 PRO B CA 1
ATOM 2768 C C . PRO B 1 108 ? -18.922 5.094 -0.319 1 64.38 108 PRO B C 1
ATOM 2770 O O . PRO B 1 108 ? -20.094 5.461 -0.135 1 64.38 108 PRO B O 1
ATOM 2773 N N . ASN B 1 109 ? -18.141 5.219 0.609 1 75.75 109 ASN B N 1
ATOM 2774 C CA . ASN B 1 109 ? -18.219 6.285 1.601 1 75.75 109 ASN B CA 1
ATOM 2775 C C . ASN B 1 109 ? -17.078 7.289 1.436 1 75.75 109 ASN B C 1
ATOM 2777 O O . ASN B 1 109 ? -16.031 6.969 0.849 1 75.75 109 ASN B O 1
ATOM 2781 N N . ARG B 1 110 ? -17.5 8.453 1.855 1 85.19 110 ARG B N 1
ATOM 2782 C CA . ARG B 1 110 ? -16.422 9.438 1.941 1 85.19 110 ARG B CA 1
ATOM 2783 C C . ARG B 1 110 ? -15.312 8.953 2.865 1 85.19 110 ARG B C 1
ATOM 2785 O O . ARG B 1 110 ? -15.547 8.148 3.762 1 85.19 110 ARG B O 1
ATOM 2792 N N . PHE B 1 111 ? -14.18 9.367 2.58 1 91.62 111 PHE B N 1
ATOM 2793 C CA . PHE B 1 111 ? -12.961 8.898 3.232 1 91.62 111 PHE B CA 1
ATOM 2794 C C . PHE B 1 111 ? -13.094 8.969 4.75 1 91.62 111 PHE B C 1
ATOM 2796 O O . PHE B 1 111 ? -12.703 8.039 5.457 1 91.62 111 PHE B O 1
ATOM 2803 N N . ASP B 1 112 ? -13.719 10.023 5.234 1 91.12 112 ASP B N 1
ATOM 2804 C CA . ASP B 1 112 ? -13.789 10.242 6.676 1 91.12 112 ASP B CA 1
ATOM 2805 C C . ASP B 1 112 ? -15 9.523 7.277 1 91.12 112 ASP B C 1
ATOM 2807 O O . ASP B 1 112 ? -15.141 9.461 8.5 1 91.12 112 ASP B O 1
ATOM 2811 N N . LYS B 1 113 ? -15.844 8.867 6.461 1 89.19 113 LYS B N 1
ATOM 2812 C CA . LYS B 1 113 ? -17.109 8.312 6.941 1 89.19 113 LYS B CA 1
ATOM 2813 C C . LYS B 1 113 ? -17.156 6.805 6.719 1 89.19 113 LYS B C 1
ATOM 2815 O O . LYS B 1 113 ? -18.234 6.199 6.824 1 89.19 113 LYS B O 1
ATOM 2820 N N . ILE B 1 114 ? -16.078 6.246 6.512 1 86 114 ILE B N 1
ATOM 2821 C CA . ILE B 1 114 ? -16.047 4.816 6.227 1 86 114 ILE B CA 1
ATOM 2822 C C . ILE B 1 114 ? -16.438 4.035 7.48 1 86 114 ILE B C 1
ATOM 2824 O O . ILE B 1 114 ? -16.031 4.379 8.586 1 86 114 ILE B O 1
ATOM 2828 N N . ALA B 1 115 ? -17.328 3.041 7.242 1 85.38 115 ALA B N 1
ATOM 2829 C CA . ALA B 1 115 ? -17.641 2.129 8.336 1 85.38 115 ALA B CA 1
ATOM 2830 C C . ALA B 1 115 ? -16.391 1.402 8.828 1 85.38 115 ALA B C 1
ATOM 2832 O O . ALA B 1 115 ? -15.578 0.94 8.023 1 85.38 115 ALA B O 1
ATOM 2833 N N . GLY B 1 116 ? -16.125 1.332 10.18 1 89.19 116 GLY B N 1
ATOM 2834 C CA . GLY B 1 116 ? -14.93 0.708 10.75 1 89.19 116 GLY B CA 1
ATOM 2835 C C . GLY B 1 116 ? -13.789 1.683 10.961 1 89.19 116 GLY B C 1
ATOM 2836 O O . GLY B 1 116 ? -12.797 1.351 11.609 1 89.19 116 GLY B O 1
ATOM 2837 N N . GLY B 1 117 ? -13.953 2.828 10.289 1 90.81 117 GLY B N 1
ATOM 2838 C CA . GLY B 1 117 ? -13.016 3.914 10.531 1 90.81 117 GLY B CA 1
ATOM 2839 C C . GLY B 1 117 ? -11.609 3.609 10.047 1 90.81 117 GLY B C 1
ATOM 2840 O O . GLY B 1 117 ? -11.43 3.012 8.984 1 90.81 117 GLY B O 1
ATOM 2841 N N . ILE B 1 118 ? -10.672 4.027 10.789 1 93.88 118 ILE B N 1
ATOM 2842 C CA . ILE B 1 118 ? -9.266 3.984 10.422 1 93.88 118 ILE B CA 1
ATOM 2843 C C . ILE B 1 118 ? -8.805 2.533 10.289 1 93.88 118 ILE B C 1
ATOM 2845 O O . ILE B 1 118 ? -7.926 2.223 9.484 1 93.88 118 ILE B O 1
ATOM 2849 N N . LYS B 1 119 ? -9.398 1.654 11.031 1 94.44 119 LYS B N 1
ATOM 2850 C CA . LYS B 1 119 ? -9.039 0.241 10.953 1 94.44 119 LYS B CA 1
ATOM 2851 C C . LYS B 1 119 ? -9.359 -0.337 9.578 1 94.44 119 LYS B C 1
ATOM 2853 O O . LYS B 1 119 ? -8.586 -1.138 9.039 1 94.44 119 LYS B O 1
ATOM 2858 N N . THR B 1 120 ? -10.492 0.068 9.008 1 90.62 120 THR B N 1
ATOM 2859 C CA . THR B 1 120 ? -10.875 -0.389 7.68 1 90.62 120 THR B CA 1
ATOM 2860 C C . THR B 1 120 ? -9.844 0.047 6.641 1 90.62 120 THR B C 1
ATOM 2862 O O . THR B 1 120 ? -9.414 -0.758 5.812 1 90.62 120 THR B O 1
ATOM 2865 N N . TRP B 1 121 ? -9.391 1.263 6.723 1 92.69 121 TRP B N 1
ATOM 2866 C CA . TRP B 1 121 ? -8.414 1.773 5.773 1 92.69 121 TRP B CA 1
ATOM 2867 C C . TRP B 1 121 ? -7.066 1.084 5.957 1 92.69 121 TRP B C 1
ATOM 2869 O O . TRP B 1 121 ? -6.355 0.825 4.984 1 92.69 121 TRP B O 1
ATOM 2879 N N . THR B 1 122 ? -6.773 0.796 7.234 1 94.69 122 THR B N 1
ATOM 2880 C CA . THR B 1 122 ? -5.539 0.071 7.516 1 94.69 122 THR B CA 1
ATOM 2881 C C . THR B 1 122 ? -5.547 -1.292 6.832 1 94.69 122 THR B C 1
ATOM 2883 O O . THR B 1 122 ? -4.621 -1.626 6.09 1 94.69 122 THR B O 1
ATOM 2886 N N . ASP B 1 123 ? -6.617 -1.978 7.043 1 91.5 123 ASP B N 1
ATOM 2887 C CA . ASP B 1 123 ? -6.727 -3.33 6.504 1 91.5 123 ASP B CA 1
ATOM 2888 C C . ASP B 1 123 ? -6.707 -3.318 4.98 1 91.5 123 ASP B C 1
ATOM 2890 O O . ASP B 1 123 ? -5.996 -4.109 4.355 1 91.5 123 ASP B O 1
ATOM 2894 N N . ILE B 1 124 ? -7.418 -2.436 4.363 1 89.69 124 ILE B N 1
ATOM 2895 C CA . ILE B 1 124 ? -7.512 -2.355 2.908 1 89.69 124 ILE B CA 1
ATOM 2896 C C . ILE B 1 124 ? -6.141 -2.045 2.318 1 89.69 124 ILE B C 1
ATOM 2898 O O . ILE B 1 124 ? -5.715 -2.68 1.349 1 89.69 124 ILE B O 1
ATOM 2902 N N . THR B 1 125 ? -5.461 -1.089 2.918 1 93.94 125 THR B N 1
ATOM 2903 C CA . THR B 1 125 ? -4.152 -0.684 2.416 1 93.94 125 THR B CA 1
ATOM 2904 C C . THR B 1 125 ? -3.16 -1.841 2.496 1 93.94 125 THR B C 1
ATOM 2906 O O . THR B 1 125 ? -2.469 -2.141 1.521 1 93.94 125 THR B O 1
ATOM 2909 N N . LEU B 1 126 ? -3.152 -2.52 3.641 1 94.31 126 LEU B N 1
ATOM 2910 C CA . LEU B 1 126 ? -2.195 -3.598 3.871 1 94.31 126 LEU B CA 1
ATOM 2911 C C . LEU B 1 126 ? -2.506 -4.797 2.982 1 94.31 126 LEU B C 1
ATOM 2913 O O . LEU B 1 126 ? -1.625 -5.297 2.277 1 94.31 126 LEU B O 1
ATOM 2917 N N . ILE B 1 127 ? -3.764 -5.195 2.91 1 91 127 ILE B N 1
ATOM 2918 C CA . ILE B 1 127 ? -4.168 -6.434 2.256 1 91 127 ILE B CA 1
ATOM 2919 C C . ILE B 1 127 ? -4.043 -6.285 0.742 1 91 127 ILE B C 1
ATOM 2921 O O . ILE B 1 127 ? -3.691 -7.238 0.044 1 91 127 ILE B O 1
ATOM 2925 N N . ASN B 1 128 ? -4.262 -5.098 0.258 1 88.56 128 ASN B N 1
ATOM 2926 C CA . ASN B 1 128 ? -4.344 -4.938 -1.189 1 88.56 128 ASN B CA 1
ATOM 2927 C C . ASN B 1 128 ? -2.98 -4.613 -1.794 1 88.56 128 ASN B C 1
ATOM 2929 O O . ASN B 1 128 ? -2.814 -4.645 -3.014 1 88.56 128 ASN B O 1
ATOM 2933 N N . THR B 1 129 ? -1.989 -4.359 -0.975 1 93.38 129 THR B N 1
ATOM 2934 C CA . THR B 1 129 ? -0.726 -3.934 -1.568 1 93.38 129 THR B CA 1
ATOM 2935 C C . THR B 1 129 ? 0.395 -4.906 -1.206 1 93.38 129 THR B C 1
ATOM 2937 O O . THR B 1 129 ? 1.066 -5.441 -2.088 1 93.38 129 THR B O 1
ATOM 2940 N N . LEU B 1 130 ? 0.532 -5.238 0.019 1 95.19 130 LEU B N 1
ATOM 2941 C CA . LEU B 1 130 ? 1.714 -5.953 0.486 1 95.19 130 LEU B CA 1
ATOM 2942 C C . LEU B 1 130 ? 1.698 -7.402 0.008 1 95.19 130 LEU B C 1
ATOM 2944 O O . LEU B 1 130 ? 2.684 -7.883 -0.555 1 95.19 130 LEU B O 1
ATOM 2948 N N . PRO B 1 131 ? 0.608 -8.117 0.138 1 93.19 131 PRO B N 1
ATOM 2949 C CA . PRO B 1 131 ? 0.625 -9.531 -0.246 1 93.19 131 PRO B CA 1
ATOM 2950 C C . PRO B 1 131 ? 0.947 -9.734 -1.724 1 93.19 131 PRO B C 1
ATOM 2952 O O . PRO B 1 131 ? 1.723 -10.625 -2.072 1 93.19 131 PRO B O 1
ATOM 2955 N N . VAL B 1 132 ? 0.362 -8.883 -2.6 1 92.12 132 VAL B N 1
ATOM 2956 C CA . VAL B 1 132 ? 0.622 -9.016 -4.027 1 92.12 132 VAL B CA 1
ATOM 2957 C C . VAL B 1 132 ? 2.111 -8.828 -4.305 1 92.12 132 VAL B C 1
ATOM 2959 O O . VAL B 1 132 ? 2.686 -9.516 -5.152 1 92.12 132 VAL B O 1
ATOM 2962 N N . THR B 1 133 ? 2.76 -7.938 -3.59 1 94.88 133 THR B N 1
ATOM 2963 C CA . THR B 1 133 ? 4.188 -7.668 -3.73 1 94.88 133 THR B CA 1
ATOM 2964 C C . THR B 1 133 ? 5.012 -8.859 -3.26 1 94.88 133 THR B C 1
ATOM 2966 O O . THR B 1 133 ? 5.883 -9.344 -3.986 1 94.88 133 THR B O 1
ATOM 2969 N N . LEU B 1 134 ? 4.707 -9.43 -2.115 1 95.44 134 LEU B N 1
ATOM 2970 C CA . LEU B 1 134 ? 5.527 -10.453 -1.475 1 95.44 134 LEU B CA 1
ATOM 2971 C C . LEU B 1 134 ? 5.355 -11.797 -2.168 1 95.44 134 LEU B C 1
ATOM 2973 O O . LEU B 1 134 ? 6.336 -12.508 -2.4 1 95.44 134 LEU B O 1
ATOM 2977 N N . LEU B 1 135 ? 4.133 -12.109 -2.486 1 93.5 135 LEU B N 1
ATOM 2978 C CA . LEU B 1 135 ? 3.881 -13.391 -3.137 1 93.5 135 LEU B CA 1
ATOM 2979 C C . LEU B 1 135 ? 4.484 -13.422 -4.535 1 93.5 135 LEU B C 1
ATOM 2981 O O . LEU B 1 135 ? 5.039 -14.438 -4.957 1 93.5 135 LEU B O 1
ATOM 2985 N N . THR B 1 136 ? 4.336 -12.312 -5.234 1 94 136 THR B N 1
ATOM 2986 C CA . THR B 1 136 ? 4.945 -12.211 -6.559 1 94 136 THR B CA 1
ATOM 2987 C C . THR B 1 136 ? 6.457 -12.391 -6.473 1 94 136 THR B C 1
ATOM 2989 O O . THR B 1 136 ? 7.043 -13.141 -7.254 1 94 136 THR B O 1
ATOM 2992 N N . PHE B 1 137 ? 7.066 -11.734 -5.516 1 95.62 137 PHE B N 1
ATOM 2993 C CA . PHE B 1 137 ? 8.508 -11.844 -5.336 1 95.62 137 PHE B CA 1
ATOM 2994 C C . PHE B 1 137 ? 8.914 -13.289 -5.094 1 95.62 137 PHE B C 1
ATOM 2996 O O . PHE B 1 137 ? 9.875 -13.781 -5.703 1 95.62 137 PHE B O 1
ATOM 3003 N N . GLU B 1 138 ? 8.188 -13.914 -4.238 1 94.5 138 GLU B N 1
ATOM 3004 C CA . GLU B 1 138 ? 8.57 -15.258 -3.824 1 94.5 138 GLU B CA 1
ATOM 3005 C C . GLU B 1 138 ? 8.438 -16.25 -4.977 1 94.5 138 GLU B C 1
ATOM 3007 O O . GLU B 1 138 ? 9.344 -17.047 -5.219 1 94.5 138 GLU B O 1
ATOM 3012 N N . VAL B 1 139 ? 7.395 -16.188 -5.773 1 92.25 139 VAL B N 1
ATOM 3013 C CA . VAL B 1 139 ? 7.176 -17.172 -6.82 1 92.25 139 VAL B CA 1
ATOM 3014 C C . VAL B 1 139 ? 8.141 -16.922 -7.977 1 92.25 139 VAL B C 1
ATOM 3016 O O . VAL B 1 139 ? 8.5 -17.844 -8.711 1 92.25 139 VAL B O 1
ATOM 3019 N N . LEU B 1 140 ? 8.539 -15.688 -8.164 1 94.12 140 LEU B N 1
ATOM 3020 C CA . LEU B 1 140 ? 9.461 -15.367 -9.25 1 94.12 140 LEU B CA 1
ATOM 3021 C C . LEU B 1 140 ? 10.797 -16.078 -9.062 1 94.12 140 LEU B C 1
ATOM 3023 O O . LEU B 1 140 ? 11.492 -16.375 -10.039 1 94.12 140 LEU B O 1
ATOM 3027 N N . LYS B 1 141 ? 11.109 -16.391 -7.797 1 94.5 141 LYS B N 1
ATOM 3028 C CA . LYS B 1 141 ? 12.359 -17.094 -7.512 1 94.5 141 LYS B CA 1
ATOM 3029 C C . LYS B 1 141 ? 12.43 -18.406 -8.266 1 94.5 141 LYS B C 1
ATOM 3031 O O . LYS B 1 141 ? 13.508 -18.828 -8.688 1 94.5 141 LYS B O 1
ATOM 3036 N N . GLN B 1 142 ? 11.328 -19.016 -8.445 1 90.44 142 GLN B N 1
ATOM 3037 C CA . GLN B 1 142 ? 11.328 -20.297 -9.125 1 90.44 142 GLN B CA 1
ATOM 3038 C C . GLN B 1 142 ? 10.898 -20.156 -10.586 1 90.44 142 GLN B C 1
ATOM 3040 O O . GLN B 1 142 ? 11.312 -20.938 -11.445 1 90.44 142 GLN B O 1
ATOM 3045 N N . MET B 1 143 ? 10.164 -19.109 -10.906 1 88 143 MET B N 1
ATOM 3046 C CA . MET B 1 143 ? 9.688 -18.922 -12.273 1 88 143 MET B CA 1
ATOM 3047 C C . MET B 1 143 ? 10.828 -18.453 -13.18 1 88 143 MET B C 1
ATOM 3049 O O . MET B 1 143 ? 10.883 -18.844 -14.352 1 88 143 MET B O 1
ATOM 3053 N N . ILE B 1 144 ? 11.75 -17.688 -12.641 1 93.62 144 ILE B N 1
ATOM 3054 C CA . ILE B 1 144 ? 12.805 -17.062 -13.438 1 93.62 144 ILE B CA 1
ATOM 3055 C C . ILE B 1 144 ? 13.758 -18.141 -13.961 1 93.62 144 ILE B C 1
ATOM 3057 O O . ILE B 1 144 ? 13.984 -18.25 -15.164 1 93.62 144 ILE B O 1
ATOM 3061 N N . PRO B 1 145 ? 14.258 -19.016 -13.055 1 92.88 145 PRO B N 1
ATOM 3062 C CA . PRO B 1 145 ? 15.133 -20.062 -13.586 1 92.88 145 PRO B CA 1
ATOM 3063 C C . PRO B 1 145 ? 14.414 -20.984 -14.562 1 92.88 145 PRO B C 1
ATOM 3065 O O . PRO B 1 145 ? 15.031 -21.5 -15.5 1 92.88 145 PRO B O 1
ATOM 3068 N N . ARG B 1 146 ? 13.148 -21.203 -14.406 1 88.06 146 ARG B N 1
ATOM 3069 C CA . ARG B 1 146 ? 12.359 -22.047 -15.281 1 88.06 146 ARG B CA 1
ATOM 3070 C C . ARG B 1 146 ? 11.945 -21.312 -16.547 1 88.06 146 ARG B C 1
ATOM 3072 O O . ARG B 1 146 ? 11.516 -21.922 -17.516 1 88.06 146 ARG B O 1
ATOM 3079 N N . ASN B 1 147 ? 12.031 -20 -16.516 1 90.31 147 ASN B N 1
ATOM 3080 C CA . ASN B 1 147 ? 11.617 -19.109 -17.578 1 90.31 147 ASN B CA 1
ATOM 3081 C C . ASN B 1 147 ? 10.188 -19.391 -18.031 1 90.31 147 ASN B C 1
ATOM 3083 O O . ASN B 1 147 ? 9.914 -19.5 -19.234 1 90.31 147 ASN B O 1
ATOM 3087 N N . ALA B 1 148 ? 9.367 -19.656 -17.016 1 82.12 148 ALA B N 1
ATOM 3088 C CA . ALA B 1 148 ? 7.957 -19.953 -17.266 1 82.12 148 ALA B CA 1
ATOM 3089 C C . ALA B 1 148 ? 7.117 -19.656 -16.016 1 82.12 148 ALA B C 1
ATOM 3091 O O . ALA B 1 148 ? 7.523 -19.969 -14.898 1 82.12 148 ALA B O 1
ATOM 3092 N N . GLY B 1 149 ? 6.004 -19.031 -16.25 1 83 149 GLY B N 1
ATOM 3093 C CA . GLY B 1 149 ? 5.074 -18.734 -15.164 1 83 149 GLY B CA 1
ATOM 3094 C C . GLY B 1 149 ? 4.086 -17.641 -15.523 1 83 149 GLY B C 1
ATOM 3095 O O . GLY B 1 149 ? 4.34 -16.828 -16.422 1 83 149 GLY B O 1
ATOM 3096 N N . ILE B 1 150 ? 2.934 -17.672 -14.82 1 81.88 150 ILE B N 1
ATOM 3097 C CA . ILE B 1 150 ? 1.898 -16.656 -15.016 1 81.88 150 ILE B CA 1
ATOM 3098 C C . ILE B 1 150 ? 1.519 -16.047 -13.672 1 81.88 150 ILE B C 1
ATOM 3100 O O . ILE B 1 150 ? 1.255 -16.75 -12.703 1 81.88 150 ILE B O 1
ATOM 3104 N N . VAL B 1 151 ? 1.556 -14.75 -13.656 1 87.44 151 VAL B N 1
ATOM 3105 C CA . VAL B 1 151 ? 1.091 -14.008 -12.492 1 87.44 151 VAL B CA 1
ATOM 3106 C C . VAL B 1 151 ? -0.097 -13.133 -12.875 1 87.44 151 VAL B C 1
ATOM 3108 O O . VAL B 1 151 ? 0.006 -12.297 -13.781 1 87.44 151 VAL B O 1
ATOM 3111 N N . ILE B 1 152 ? -1.189 -13.367 -12.203 1 82.88 152 ILE B N 1
ATOM 3112 C CA . ILE B 1 152 ? -2.398 -12.586 -12.422 1 82.88 152 ILE B CA 1
ATOM 3113 C C . ILE B 1 152 ? -2.727 -11.773 -11.172 1 82.88 152 ILE B C 1
ATOM 3115 O O . ILE B 1 152 ? -2.932 -12.344 -10.094 1 82.88 152 ILE B O 1
ATOM 3119 N N . ASN B 1 153 ? -2.729 -10.492 -11.344 1 85.38 153 ASN B N 1
ATOM 3120 C CA . ASN B 1 153 ? -3.125 -9.602 -10.258 1 85.38 153 ASN B CA 1
ATOM 3121 C C . ASN B 1 153 ? -4.5 -8.992 -10.516 1 85.38 153 ASN B C 1
ATOM 3123 O O . ASN B 1 153 ? -4.754 -8.438 -11.586 1 85.38 153 ASN B O 1
ATOM 3127 N N . ILE B 1 154 ? -5.363 -9.078 -9.602 1 77.12 154 ILE B N 1
ATOM 3128 C CA . ILE B 1 154 ? -6.738 -8.625 -9.781 1 77.12 154 ILE B CA 1
ATOM 3129 C C . ILE B 1 154 ? -6.863 -7.164 -9.352 1 77.12 154 ILE B C 1
ATOM 3131 O O . ILE B 1 154 ? -6.516 -6.812 -8.227 1 77.12 154 ILE B O 1
ATOM 3135 N N . SER B 1 155 ? -7.238 -6.383 -10.305 1 77.06 155 SER B N 1
ATOM 3136 C CA . SER B 1 155 ? -7.535 -4.977 -10.055 1 77.06 155 SER B CA 1
ATOM 3137 C C . SER B 1 155 ? -9.016 -4.676 -10.273 1 77.06 155 SER B C 1
ATOM 3139 O O . SER B 1 155 ? -9.828 -5.59 -10.398 1 77.06 155 SER B O 1
ATOM 3141 N N . SER B 1 156 ? -9.617 -3.59 -9.836 1 59.78 156 SER B N 1
ATOM 3142 C CA . SER B 1 156 ? -11.016 -3.232 -10.047 1 59.78 156 SER B CA 1
ATOM 3143 C C . SER B 1 156 ? -11.172 -2.275 -11.219 1 59.78 156 SER B C 1
ATOM 3145 O O . SER B 1 156 ? -10.227 -1.575 -11.586 1 59.78 156 SER B O 1
ATOM 3147 N N . SER B 1 157 ? -12.195 -2.568 -12.078 1 48.5 157 SER B N 1
ATOM 3148 C CA . SER B 1 157 ? -12.508 -1.626 -13.148 1 48.5 157 SER B CA 1
ATOM 3149 C C . SER B 1 157 ? -12.648 -0.205 -12.609 1 48.5 157 SER B C 1
ATOM 3151 O O . SER B 1 157 ? -12.797 0.745 -13.383 1 48.5 157 SER B O 1
ATOM 3153 N N . SER B 1 158 ? -12.906 -0.068 -11.422 1 47.19 158 SER B N 1
ATOM 3154 C CA . SER B 1 158 ? -13.125 1.306 -10.977 1 47.19 158 SER B CA 1
ATOM 3155 C C . SER B 1 158 ? -11.883 2.16 -11.188 1 47.19 158 SER B C 1
ATOM 3157 O O . SER B 1 158 ? -11.875 3.348 -10.852 1 47.19 158 SER B O 1
ATOM 3159 N N . SER B 1 159 ? -10.781 1.583 -11.414 1 47.22 159 SER B N 1
ATOM 3160 C CA . SER B 1 159 ? -9.555 2.375 -11.508 1 47.22 159 SER B CA 1
ATOM 3161 C C . SER B 1 159 ? -9.742 3.559 -12.453 1 47.22 159 SER B C 1
ATOM 3163 O O . SER B 1 159 ? -8.961 4.512 -12.422 1 47.22 159 SER B O 1
ATOM 3165 N N . TYR B 1 160 ? -10.555 3.252 -13.516 1 44.06 160 TYR B N 1
ATOM 3166 C CA . TYR B 1 160 ? -10.555 4.324 -14.508 1 44.06 160 TYR B CA 1
ATOM 3167 C C . TYR B 1 160 ? -11.531 5.426 -14.117 1 44.06 160 TYR B C 1
ATOM 3169 O O . TYR B 1 160 ? -11.375 6.578 -14.523 1 44.06 160 TYR B O 1
ATOM 3177 N N . HIS B 1 161 ? -12.68 5.016 -13.609 1 43.53 161 HIS B N 1
ATOM 3178 C CA . HIS B 1 161 ? -13.562 6.156 -13.391 1 43.53 161 HIS B CA 1
ATOM 3179 C C . HIS B 1 161 ? -13.312 6.785 -12.023 1 43.53 161 HIS B C 1
ATOM 3181 O O . HIS B 1 161 ? -13.203 6.078 -11.016 1 43.53 161 HIS B O 1
ATOM 3187 N N . HIS B 1 162 ? -12.633 7.887 -12 1 49.34 162 HIS B N 1
ATOM 3188 C CA . HIS B 1 162 ? -12.523 8.758 -10.836 1 49.34 162 HIS B CA 1
ATOM 3189 C C . HIS B 1 162 ? -13.781 8.688 -9.977 1 49.34 162 HIS B C 1
ATOM 3191 O O . HIS B 1 162 ? -14.703 9.492 -10.148 1 49.34 162 HIS B O 1
ATOM 3197 N N . ILE B 1 163 ? -14.109 7.445 -9.523 1 52.12 163 ILE B N 1
ATOM 3198 C CA . ILE B 1 163 ? -15.312 7.348 -8.695 1 52.12 163 ILE B CA 1
ATOM 3199 C C . ILE B 1 163 ? -15.055 7.992 -7.332 1 52.12 163 ILE B C 1
ATOM 3201 O O . ILE B 1 163 ? -14.102 7.629 -6.641 1 52.12 163 ILE B O 1
ATOM 3205 N N . ARG B 1 164 ? -15.773 8.977 -7.066 1 60.09 164 ARG B N 1
ATOM 3206 C CA . ARG B 1 164 ? -15.898 9.578 -5.746 1 60.09 164 ARG B CA 1
ATOM 3207 C C . ARG B 1 164 ? -16.203 8.523 -4.688 1 60.09 164 ARG B C 1
ATOM 3209 O O . ARG B 1 164 ? -16.828 7.512 -4.977 1 60.09 164 ARG B O 1
ATOM 3216 N N . TYR B 1 165 ? -15.531 8.398 -3.506 1 60.84 165 TYR B N 1
ATOM 3217 C CA . TYR B 1 165 ? -15.867 7.684 -2.283 1 60.84 165 TYR B CA 1
ATOM 3218 C C . TYR B 1 165 ? -15.133 6.348 -2.215 1 60.84 165 TYR B C 1
ATOM 3220 O O . TYR B 1 165 ? -15.484 5.48 -1.409 1 60.84 165 TYR B O 1
ATOM 3228 N N . TRP B 1 166 ? -14.156 6.223 -3.078 1 72.12 166 TRP B N 1
ATOM 3229 C CA . TRP B 1 166 ? -13.367 5 -2.996 1 72.12 166 TRP B CA 1
ATOM 3230 C C . TRP B 1 166 ? -11.875 5.32 -2.896 1 72.12 166 TRP B C 1
ATOM 3232 O O . TRP B 1 166 ? -11.047 4.645 -3.506 1 72.12 166 TRP B O 1
ATOM 3242 N N . SER B 1 167 ? -11.562 6.281 -2.07 1 83.06 167 SER B N 1
ATOM 3243 C CA . SER B 1 167 ? -10.242 6.891 -2.127 1 83.06 167 SER B CA 1
ATOM 3244 C C . SER B 1 167 ? -9.141 5.852 -1.928 1 83.06 167 SER B C 1
ATOM 3246 O O . SER B 1 167 ? -8.391 5.547 -2.857 1 83.06 167 SER B O 1
ATOM 3248 N N . VAL B 1 168 ? -9.219 5.059 -0.776 1 87.06 168 VAL B N 1
ATOM 3249 C CA . VAL B 1 168 ? -8.125 4.148 -0.469 1 87.06 168 VAL B CA 1
ATOM 3250 C C . VAL B 1 168 ? -8.219 2.906 -1.354 1 87.06 168 VAL B C 1
ATOM 3252 O O . VAL B 1 168 ? -7.215 2.465 -1.924 1 87.06 168 VAL B O 1
ATOM 3255 N N . TYR B 1 169 ? -9.367 2.463 -1.553 1 84.44 169 TYR B N 1
ATOM 3256 C CA . TYR B 1 169 ? -9.555 1.268 -2.367 1 84.44 169 TYR B CA 1
ATOM 3257 C C . TYR B 1 169 ? -9.07 1.498 -3.793 1 84.44 169 TYR B C 1
ATOM 3259 O O . TYR B 1 169 ? -8.305 0.7 -4.332 1 84.44 169 TYR B O 1
ATOM 3267 N N . SER B 1 170 ? -9.539 2.555 -4.348 1 86.12 170 SER B N 1
ATOM 3268 C CA . SER B 1 170 ? -9.148 2.857 -5.719 1 86.12 170 SER B CA 1
ATOM 3269 C C . SER B 1 170 ? -7.645 3.102 -5.824 1 86.12 170 SER B C 1
ATOM 3271 O O . SER B 1 170 ? -7.023 2.758 -6.828 1 86.12 170 SER B O 1
ATOM 3273 N N . ALA B 1 171 ? -7.07 3.662 -4.84 1 90.62 171 ALA B N 1
ATOM 3274 C CA . ALA B 1 171 ? -5.629 3.877 -4.828 1 90.62 171 ALA B CA 1
ATOM 3275 C C . ALA B 1 171 ? -4.875 2.549 -4.82 1 90.62 171 ALA B C 1
ATOM 3277 O O . ALA B 1 171 ? -3.855 2.402 -5.5 1 90.62 171 ALA B O 1
ATOM 3278 N N . THR B 1 172 ? -5.352 1.585 -4.066 1 90.5 172 THR B N 1
ATOM 3279 C CA . THR B 1 172 ? -4.703 0.279 -4.023 1 90.5 172 THR B CA 1
ATOM 3280 C C . THR B 1 172 ? -4.801 -0.417 -5.379 1 90.5 172 THR B C 1
ATOM 3282 O O . THR B 1 172 ? -3.871 -1.114 -5.789 1 90.5 172 THR B O 1
ATOM 3285 N N . LYS B 1 173 ? -5.836 -0.231 -6.004 1 86.62 173 LYS B N 1
ATOM 3286 C CA . LYS B 1 173 ? -5.992 -0.832 -7.328 1 86.62 173 LYS B CA 1
ATOM 3287 C C . LYS B 1 173 ? -5.047 -0.189 -8.336 1 86.62 173 LYS B C 1
ATOM 3289 O O . LYS B 1 173 ? -4.535 -0.864 -9.234 1 86.62 173 LYS B O 1
ATOM 3294 N N . LYS B 1 174 ? -4.898 1.069 -8.266 1 87.25 174 LYS B N 1
ATOM 3295 C CA . LYS B 1 174 ? -3.9 1.732 -9.109 1 87.25 174 LYS B CA 1
ATOM 3296 C C . LYS B 1 174 ? -2.5 1.201 -8.82 1 87.25 174 LYS B C 1
ATOM 3298 O O . LYS B 1 174 ? -1.692 1.036 -9.734 1 87.25 174 LYS B O 1
ATOM 3303 N N . PHE B 1 175 ? -2.256 1.007 -7.602 1 91.75 175 PHE B N 1
ATOM 3304 C CA . PHE B 1 175 ? -1.003 0.37 -7.211 1 91.75 175 PHE B CA 1
ATOM 3305 C C . PHE B 1 175 ? -0.826 -0.962 -7.926 1 91.75 175 PHE B C 1
ATOM 3307 O O . PHE B 1 175 ? 0.188 -1.186 -8.594 1 91.75 175 PHE B O 1
ATOM 3314 N N . VAL B 1 176 ? -1.807 -1.785 -7.879 1 90.81 176 VAL B N 1
ATOM 3315 C CA . VAL B 1 176 ? -1.744 -3.141 -8.414 1 90.81 176 VAL B CA 1
ATOM 3316 C C . VAL B 1 176 ? -1.592 -3.092 -9.93 1 90.81 176 VAL B C 1
ATOM 3318 O O . VAL B 1 176 ? -0.763 -3.805 -10.5 1 90.81 176 VAL B O 1
ATOM 3321 N N . SER B 1 177 ? -2.398 -2.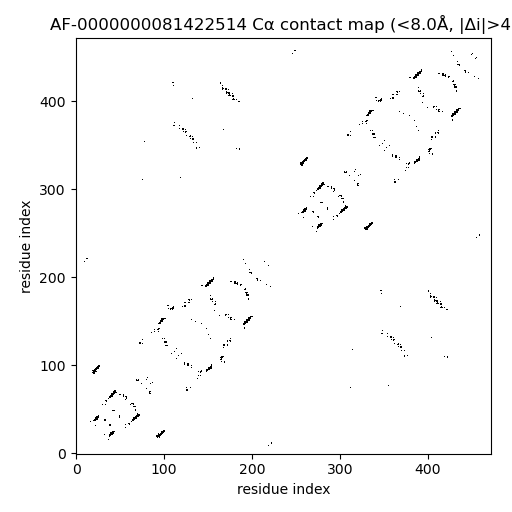279 -10.531 1 87.69 177 SER B N 1
ATOM 3322 C CA . SER B 1 177 ? -2.346 -2.17 -11.984 1 87.69 177 SER B CA 1
ATOM 3323 C C . SER B 1 177 ? -0.979 -1.684 -12.453 1 87.69 177 SER B C 1
ATOM 3325 O O . SER B 1 177 ? -0.392 -2.256 -13.375 1 87.69 177 SER B O 1
ATOM 3327 N N . HIS B 1 178 ? -0.486 -0.68 -11.836 1 89.19 178 HIS B N 1
ATOM 3328 C CA . HIS B 1 178 ? 0.808 -0.129 -12.227 1 89.19 178 HIS B CA 1
ATOM 3329 C C . HIS B 1 178 ? 1.935 -1.117 -11.945 1 89.19 178 HIS B C 1
ATOM 3331 O O . HIS B 1 178 ? 2.812 -1.318 -12.789 1 89.19 178 HIS B O 1
ATOM 3337 N N . PHE B 1 179 ? 1.896 -1.701 -10.836 1 92.44 179 PHE B N 1
ATOM 3338 C CA . PHE B 1 179 ? 2.854 -2.73 -10.445 1 92.44 179 PHE B CA 1
ATOM 3339 C C . PHE B 1 179 ? 2.922 -3.832 -11.5 1 92.44 179 PHE B C 1
ATOM 3341 O O . PHE B 1 179 ? 4.008 -4.191 -11.961 1 92.44 179 PHE B O 1
ATOM 3348 N N . THR B 1 180 ? 1.811 -4.27 -11.891 1 89.88 180 THR B N 1
ATOM 3349 C CA . THR B 1 180 ? 1.71 -5.34 -12.875 1 89.88 180 THR B CA 1
ATOM 3350 C C . THR B 1 180 ? 2.273 -4.891 -14.227 1 89.88 180 THR B C 1
ATOM 3352 O O . THR B 1 180 ? 3.02 -5.633 -14.867 1 89.88 180 THR B O 1
ATOM 3355 N N . HIS B 1 181 ? 1.892 -3.729 -14.555 1 88.69 181 HIS B N 1
ATOM 3356 C CA . HIS B 1 181 ? 2.342 -3.188 -15.836 1 88.69 181 HIS B CA 1
ATOM 3357 C C . HIS B 1 181 ? 3.861 -3.062 -15.875 1 88.69 181 HIS B C 1
ATOM 3359 O O . HIS B 1 181 ? 4.492 -3.438 -16.859 1 88.69 181 HIS B O 1
ATOM 3365 N N . VAL B 1 182 ? 4.457 -2.545 -14.852 1 90.12 182 VAL B N 1
ATOM 3366 C CA . VAL B 1 182 ? 5.906 -2.373 -14.805 1 90.12 182 VAL B CA 1
ATOM 3367 C C . VAL B 1 182 ? 6.59 -3.736 -14.852 1 90.12 182 VAL B C 1
ATOM 3369 O O . VAL B 1 182 ? 7.566 -3.924 -15.586 1 90.12 182 VAL B O 1
ATOM 3372 N N . LEU B 1 183 ? 6.121 -4.707 -14.156 1 92.88 183 LEU B N 1
ATOM 3373 C CA . LEU B 1 183 ? 6.699 -6.047 -14.164 1 92.88 183 LEU B CA 1
ATOM 3374 C C . LEU B 1 183 ? 6.609 -6.668 -15.555 1 92.88 183 LEU B C 1
ATOM 3376 O O . LEU B 1 183 ? 7.535 -7.355 -15.992 1 92.88 183 LEU B O 1
ATOM 3380 N N . SER B 1 184 ? 5.461 -6.48 -16.219 1 89.06 184 SER B N 1
ATOM 3381 C CA . SER B 1 184 ? 5.305 -7.008 -17.578 1 89.06 184 SER B CA 1
ATOM 3382 C C . SER B 1 184 ? 6.387 -6.469 -18.5 1 89.06 184 SER B C 1
ATOM 3384 O O . SER B 1 184 ? 6.852 -7.18 -19.406 1 89.06 184 SER B O 1
ATOM 3386 N N . LYS B 1 185 ? 6.785 -5.281 -18.234 1 88.31 185 LYS B N 1
ATOM 3387 C CA . LYS B 1 185 ? 7.844 -4.676 -19.047 1 88.31 185 LYS B CA 1
ATOM 3388 C C . LYS B 1 185 ? 9.211 -5.207 -18.625 1 88.31 185 LYS B C 1
ATOM 3390 O O . LYS B 1 185 ? 10.055 -5.496 -19.484 1 88.31 185 LYS B O 1
ATOM 3395 N N . GLU B 1 186 ? 9.453 -5.359 -17.359 1 90.25 186 GLU B N 1
ATOM 3396 C CA . GLU B 1 186 ? 10.734 -5.84 -16.844 1 90.25 186 GLU B CA 1
ATOM 3397 C C . GLU B 1 186 ? 11.008 -7.266 -17.312 1 90.25 186 GLU B C 1
ATOM 3399 O O . GLU B 1 186 ? 12.164 -7.641 -17.531 1 90.25 186 GLU B O 1
ATOM 3404 N N . PHE B 1 187 ? 9.961 -7.992 -17.516 1 90.69 187 PHE B N 1
ATOM 3405 C CA . PHE B 1 187 ? 10.148 -9.414 -17.797 1 90.69 187 PHE B CA 1
ATOM 3406 C C . PHE B 1 187 ? 9.656 -9.75 -19.203 1 90.69 187 PHE B C 1
ATOM 3408 O O . PHE B 1 187 ? 9.359 -10.914 -19.5 1 90.69 187 PHE B O 1
ATOM 3415 N N . ASN B 1 188 ? 9.57 -8.789 -20.016 1 87.19 188 ASN B N 1
ATOM 3416 C CA . ASN B 1 188 ? 9.055 -8.945 -21.375 1 87.19 188 ASN B CA 1
ATOM 3417 C C . ASN B 1 188 ? 9.922 -9.898 -22.203 1 87.19 188 ASN B C 1
ATOM 3419 O O . ASN B 1 188 ? 9.445 -10.492 -23.172 1 87.19 188 ASN B O 1
ATOM 3423 N N . ASN B 1 189 ? 11.133 -10.117 -21.797 1 89.81 189 ASN B N 1
ATOM 3424 C CA . ASN B 1 189 ? 12.047 -10.977 -22.547 1 89.81 189 ASN B CA 1
ATOM 3425 C C . ASN B 1 189 ? 12.117 -12.375 -21.953 1 89.81 189 ASN B C 1
ATOM 3427 O O . ASN B 1 189 ? 13.031 -13.141 -22.25 1 89.81 189 ASN B O 1
ATOM 3431 N N . THR B 1 190 ? 11.289 -12.664 -21.047 1 88.88 190 THR B N 1
ATOM 3432 C CA . THR B 1 190 ? 11.234 -13.977 -20.406 1 88.88 190 THR B CA 1
ATOM 3433 C C . THR B 1 190 ? 9.938 -14.695 -20.75 1 88.88 190 THR B C 1
ATOM 3435 O O . THR B 1 190 ? 9.078 -14.141 -21.438 1 88.88 190 THR B O 1
ATOM 3438 N N . GLY B 1 191 ? 9.852 -15.93 -20.328 1 84.94 191 GLY B N 1
ATOM 3439 C CA . GLY B 1 191 ? 8.641 -16.703 -20.5 1 84.94 191 GLY B CA 1
ATOM 3440 C C . GLY B 1 191 ? 7.617 -16.469 -19.406 1 84.94 191 GLY B C 1
ATOM 3441 O O . GLY B 1 191 ? 6.613 -17.188 -19.328 1 84.94 191 GLY B O 1
ATOM 3442 N N . ILE B 1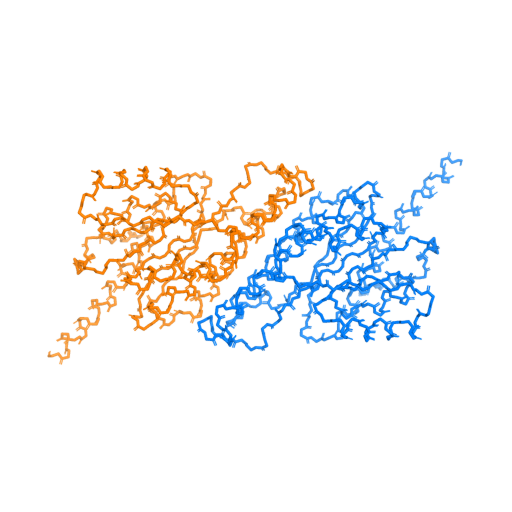 192 ? 7.887 -15.477 -18.609 1 86.88 192 ILE B N 1
ATOM 3443 C CA . ILE B 1 192 ? 6.977 -15.164 -17.516 1 86.88 192 ILE B CA 1
ATOM 3444 C C . ILE B 1 192 ? 5.973 -14.102 -17.969 1 86.88 192 ILE B C 1
ATOM 3446 O O . ILE B 1 192 ? 6.352 -13.086 -18.547 1 86.88 192 ILE B O 1
ATOM 3450 N N . VAL B 1 193 ? 4.668 -14.328 -17.703 1 83.94 193 VAL B N 1
ATOM 3451 C CA . VAL B 1 193 ? 3.602 -13.43 -18.141 1 83.94 193 VAL B CA 1
ATOM 3452 C C . VAL B 1 193 ? 2.975 -12.742 -16.922 1 83.94 193 VAL B C 1
ATOM 3454 O O . VAL B 1 193 ? 2.645 -13.398 -15.938 1 83.94 193 VAL B O 1
ATOM 3457 N N . PHE B 1 194 ? 2.898 -11.477 -17 1 88.44 194 PHE B N 1
ATOM 3458 C CA . PHE B 1 194 ? 2.18 -10.68 -16.016 1 88.44 194 PHE B CA 1
ATOM 3459 C C . PHE B 1 194 ? 0.908 -10.094 -16.609 1 88.44 194 PHE B C 1
ATOM 3461 O O . PHE B 1 194 ? 0.944 -9.484 -17.672 1 88.44 194 PHE B O 1
ATOM 3468 N N . GLN B 1 195 ? -0.232 -10.25 -15.844 1 79.62 195 GLN B N 1
ATOM 3469 C CA . GLN B 1 195 ? -1.501 -9.727 -16.344 1 79.62 195 GLN B CA 1
ATOM 3470 C C . GLN B 1 195 ? -2.324 -9.117 -15.211 1 79.62 195 GLN B C 1
ATOM 3472 O O . GLN B 1 195 ? -2.355 -9.648 -14.102 1 79.62 195 GLN B O 1
ATOM 3477 N N . VAL B 1 196 ? -2.965 -8.055 -15.539 1 81.5 196 VAL B N 1
ATOM 3478 C CA . VAL B 1 196 ? -3.961 -7.473 -14.648 1 81.5 196 VAL B CA 1
ATOM 3479 C C . VAL B 1 196 ? -5.359 -7.93 -15.062 1 81.5 196 VAL B C 1
ATOM 3481 O O . VAL B 1 196 ? -5.688 -7.934 -16.25 1 81.5 196 VAL B O 1
ATOM 3484 N N . ALA B 1 197 ? -6.109 -8.445 -14.148 1 72.19 197 ALA B N 1
ATOM 3485 C CA . ALA B 1 197 ? -7.508 -8.773 -14.398 1 72.19 197 ALA B CA 1
ATOM 3486 C C . ALA B 1 197 ? -8.438 -7.785 -13.695 1 72.19 197 ALA B C 1
ATOM 3488 O O . ALA B 1 197 ? -8.219 -7.441 -12.531 1 72.19 197 ALA B O 1
ATOM 3489 N N . TYR B 1 198 ? -9.398 -7.219 -14.453 1 62.47 198 TYR B N 1
ATOM 3490 C CA . TYR B 1 198 ? -10.352 -6.27 -13.898 1 62.47 198 TYR B CA 1
ATOM 3491 C C . TYR B 1 198 ? -11.688 -6.945 -13.602 1 62.47 198 TYR B C 1
ATOM 3493 O O . TYR B 1 198 ? -12.25 -7.629 -14.461 1 62.47 198 TYR B O 1
ATOM 3501 N N . ILE B 1 199 ? -11.922 -7.215 -12.32 1 51.47 199 ILE B N 1
ATOM 3502 C CA . ILE B 1 199 ? -13.164 -7.887 -11.945 1 51.47 199 ILE B CA 1
ATOM 3503 C C . ILE B 1 199 ? -14.344 -6.938 -12.133 1 51.47 199 ILE B C 1
ATOM 3505 O O . ILE B 1 199 ? -14.375 -5.848 -11.555 1 51.47 199 ILE B O 1
ATOM 3509 N N . PHE B 1 200 ? -14.828 -6.801 -13.43 1 44.25 200 PHE B N 1
ATOM 3510 C CA . PHE B 1 200 ? -16.109 -6.098 -13.453 1 44.25 200 PHE B CA 1
ATOM 3511 C C . PHE B 1 200 ? -17.031 -6.621 -12.359 1 44.25 200 PHE B C 1
ATOM 3513 O O . PHE B 1 200 ? -16.922 -7.777 -11.953 1 44.25 200 PHE B O 1
ATOM 3520 N N . ALA B 1 201 ? -17.547 -5.676 -11.594 1 41.56 201 ALA B N 1
ATOM 3521 C CA . ALA B 1 201 ? -18.578 -6.02 -10.625 1 41.56 201 ALA B CA 1
ATOM 3522 C C . ALA B 1 201 ? -19.266 -7.328 -11 1 41.56 201 ALA B C 1
ATOM 3524 O O . ALA B 1 201 ? -20.094 -7.844 -10.242 1 41.56 201 ALA B O 1
ATOM 3525 N N . LEU B 1 202 ? -19.203 -7.746 -12.219 1 36.09 202 LEU B N 1
ATOM 3526 C CA . LEU B 1 202 ? -20.047 -8.898 -12.477 1 36.09 202 LEU B CA 1
ATOM 3527 C C . LEU B 1 202 ? -19.25 -10.195 -12.445 1 36.09 202 LEU B C 1
ATOM 3529 O O . LEU B 1 202 ? -18.234 -10.312 -13.125 1 36.09 202 LEU B O 1
ATOM 3533 N N . PRO B 1 203 ? -19.328 -11.086 -11.531 1 37.88 203 PRO B N 1
ATOM 3534 C CA . PRO B 1 203 ? -18.688 -12.375 -11.281 1 37.88 203 PRO B CA 1
ATOM 3535 C C . PRO B 1 203 ? -18.344 -13.117 -12.57 1 37.88 203 PRO B C 1
ATOM 3537 O O . PRO B 1 203 ? -17.281 -13.734 -12.656 1 37.88 203 PRO B O 1
ATOM 3540 N N . GLY B 1 204 ? -19.234 -13.25 -13.492 1 39.84 204 GLY B N 1
ATOM 3541 C CA . GLY B 1 204 ? -19.188 -14.156 -14.633 1 39.84 204 GLY B CA 1
ATOM 3542 C C . GLY B 1 204 ? -18.094 -13.797 -15.625 1 39.84 204 GLY B C 1
ATOM 3543 O O . GLY B 1 204 ? -17.453 -14.68 -16.203 1 39.84 204 GLY B O 1
ATOM 3544 N N . LEU B 1 205 ? -17.922 -12.648 -15.883 1 38.78 205 LEU B N 1
ATOM 3545 C CA . LEU B 1 205 ? -17.094 -12.195 -16.984 1 38.78 205 LEU B CA 1
ATOM 3546 C C . LEU B 1 205 ? -15.609 -12.367 -16.672 1 38.78 205 LEU B C 1
ATOM 3548 O O . LEU B 1 205 ? -14.781 -12.531 -17.562 1 38.78 205 LEU B O 1
ATOM 3552 N N . MET B 1 206 ? -15.305 -12.469 -15.484 1 41.84 206 MET B N 1
ATOM 3553 C CA . MET B 1 206 ? -13.898 -12.586 -15.102 1 41.84 206 MET B CA 1
ATOM 3554 C C . MET B 1 206 ? -13.336 -13.938 -15.523 1 41.84 206 MET B C 1
ATOM 3556 O O . MET B 1 206 ? -12.195 -14.031 -15.977 1 41.84 206 MET B O 1
ATOM 3560 N N . ALA B 1 207 ? -14.203 -14.914 -15.422 1 43.66 207 ALA B N 1
ATOM 3561 C CA . ALA B 1 207 ? -13.734 -16.25 -15.75 1 43.66 207 ALA B CA 1
ATOM 3562 C C . ALA B 1 207 ? -13.359 -16.359 -17.234 1 43.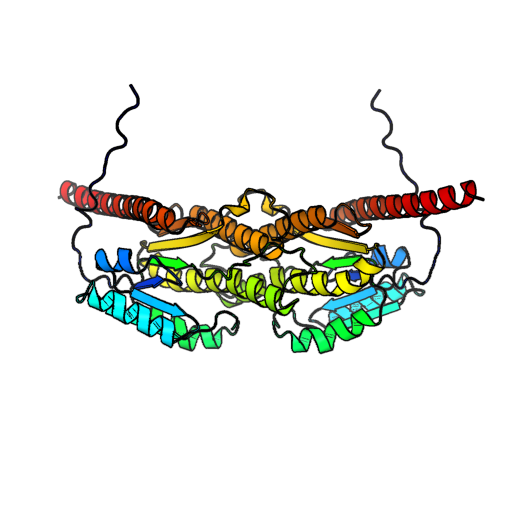66 207 ALA B C 1
ATOM 3564 O O . ALA B 1 207 ? -12.328 -16.953 -17.562 1 43.66 207 ALA B O 1
ATOM 3565 N N . ASP B 1 208 ? -14.234 -15.75 -18 1 43.75 208 ASP B N 1
ATOM 3566 C CA . ASP B 1 208 ? -14 -15.883 -19.438 1 43.75 208 ASP B CA 1
ATOM 3567 C C . ASP B 1 208 ? -12.734 -15.141 -19.859 1 43.75 208 ASP B C 1
ATOM 3569 O O . ASP B 1 208 ? -11.953 -15.641 -20.672 1 43.75 208 ASP B O 1
ATOM 3573 N N . PHE B 1 209 ? -12.633 -14.078 -19.406 1 44.22 209 PHE B N 1
ATOM 3574 C CA . PHE B 1 209 ? -11.469 -13.273 -19.75 1 44.22 209 PHE B CA 1
ATOM 3575 C C . PHE B 1 209 ? -10.188 -13.945 -19.266 1 44.22 209 PHE B C 1
ATOM 3577 O O . PHE B 1 209 ? -9.188 -13.992 -20 1 44.22 209 PHE B O 1
ATOM 3584 N N . PHE B 1 210 ? -10.359 -14.461 -18.172 1 47.19 210 PHE B N 1
ATOM 3585 C CA . PHE B 1 210 ? -9.234 -15.188 -17.594 1 47.19 210 PHE B CA 1
ATOM 3586 C C . PHE B 1 210 ? -8.82 -16.344 -18.484 1 47.19 210 PHE B C 1
ATOM 3588 O O . PHE B 1 210 ? -7.629 -16.562 -18.734 1 47.19 210 PHE B O 1
ATOM 3595 N N . MET B 1 211 ? -9.836 -16.969 -18.891 1 47.47 211 MET B N 1
ATOM 3596 C CA . MET B 1 211 ? -9.57 -18.172 -19.672 1 47.47 211 MET B CA 1
ATOM 3597 C C . MET B 1 211 ? -8.969 -17.828 -21.031 1 47.47 211 MET B C 1
ATOM 3599 O O . MET B 1 211 ? -8.102 -18.547 -21.516 1 47.47 211 MET B O 1
ATOM 3603 N N . ASP B 1 212 ? -9.43 -16.781 -21.391 1 45.69 212 ASP B N 1
ATOM 3604 C CA . ASP B 1 212 ? -8.906 -16.406 -22.703 1 45.69 212 ASP B CA 1
ATOM 3605 C C . ASP B 1 212 ? -7.43 -16.047 -22.625 1 45.69 212 ASP B C 1
ATOM 3607 O O . ASP B 1 212 ? -6.648 -16.406 -23.516 1 45.69 212 ASP B O 1
ATOM 3611 N N . LYS B 1 213 ? -7.137 -15.453 -21.641 1 46.44 213 LYS B N 1
ATOM 3612 C CA . LYS B 1 213 ? -5.754 -15 -21.547 1 46.44 213 LYS B CA 1
ATOM 3613 C C . LYS B 1 213 ? -4.832 -16.141 -21.094 1 46.44 213 LYS B C 1
ATOM 3615 O O . LYS B 1 213 ? -3.715 -16.266 -21.594 1 46.44 213 LYS B O 1
ATOM 3620 N N . ILE B 1 214 ? -5.363 -16.844 -20.172 1 48.16 214 ILE B N 1
ATOM 3621 C CA . ILE B 1 214 ? -4.582 -18.031 -19.812 1 48.16 214 ILE B CA 1
ATOM 3622 C C . ILE B 1 214 ? -4.379 -18.906 -21.047 1 48.16 214 ILE B C 1
ATOM 3624 O O . ILE B 1 214 ? -3.297 -19.453 -21.25 1 48.16 214 ILE B O 1
ATOM 3628 N N . ASN B 1 215 ? -5.457 -18.938 -21.766 1 46.38 215 ASN B N 1
ATOM 3629 C CA . ASN B 1 215 ? -5.379 -19.719 -23 1 46.38 215 ASN B CA 1
ATOM 3630 C C . ASN B 1 215 ? -4.367 -19.125 -23.984 1 46.38 215 ASN B C 1
ATOM 3632 O O . ASN B 1 215 ? -3.662 -19.859 -24.672 1 46.38 215 ASN B O 1
ATOM 3636 N N . LEU B 1 216 ? -4.344 -17.875 -23.969 1 42.97 216 LEU B N 1
ATOM 3637 C CA . LEU B 1 216 ? -3.404 -17.219 -24.875 1 42.97 216 LEU B CA 1
ATOM 3638 C C . LEU B 1 216 ? -1.965 -17.484 -24.438 1 42.97 216 LEU B C 1
ATOM 3640 O O . LEU B 1 216 ? -1.092 -17.719 -25.281 1 42.97 216 LEU B O 1
ATOM 3644 N N . ILE B 1 217 ? -1.816 -17.312 -23.25 1 42 217 ILE B N 1
ATOM 3645 C CA . ILE B 1 217 ? -0.457 -17.422 -22.734 1 42 217 ILE B CA 1
ATOM 3646 C C . ILE B 1 217 ? -0.014 -18.891 -22.75 1 42 217 ILE B C 1
ATOM 3648 O O . ILE B 1 217 ? 1.128 -19.188 -23.094 1 42 217 ILE B O 1
ATOM 3652 N N . THR B 1 218 ? -0.952 -19.656 -22.312 1 43.53 218 THR B N 1
ATOM 3653 C CA . THR B 1 218 ? -0.621 -21.078 -22.375 1 43.53 218 THR B CA 1
ATOM 3654 C C . THR B 1 218 ? -0.427 -21.516 -23.828 1 43.53 218 THR B C 1
ATOM 3656 O O . THR B 1 218 ? 0.427 -22.359 -24.125 1 43.53 218 THR B O 1
ATOM 3659 N N . ARG B 1 219 ? -1.155 -20.891 -24.656 1 40.84 219 ARG B N 1
ATOM 3660 C CA . ARG B 1 219 ? -0.931 -21.188 -26.078 1 40.84 219 ARG B CA 1
ATOM 3661 C C . ARG B 1 219 ? 0.434 -20.688 -26.531 1 40.84 219 ARG B C 1
ATOM 3663 O O . ARG B 1 219 ? 1.11 -21.344 -27.328 1 40.84 219 ARG B O 1
ATOM 3670 N N . LYS B 1 220 ? 0.754 -19.516 -26.125 1 39.78 220 LYS B N 1
ATOM 3671 C CA . LYS B 1 220 ? 2.051 -19.016 -26.562 1 39.78 220 LYS B CA 1
ATOM 3672 C C . LYS B 1 220 ? 3.191 -19.844 -25.984 1 39.78 220 LYS B C 1
ATOM 3674 O O . LYS B 1 220 ? 4.195 -20.094 -26.656 1 39.78 220 LYS B O 1
ATOM 3679 N N . ARG B 1 221 ? 3.09 -20.172 -24.781 1 39.09 221 ARG B N 1
ATOM 3680 C CA . ARG B 1 221 ? 4.125 -21.062 -24.25 1 39.09 221 ARG B CA 1
ATOM 3681 C C . ARG B 1 221 ? 4.082 -22.422 -24.922 1 39.09 221 ARG B C 1
ATOM 3683 O O . ARG B 1 221 ? 5.121 -23.031 -25.172 1 39.09 221 ARG B O 1
ATOM 3690 N N . ALA B 1 222 ? 2.881 -22.906 -25.141 1 37.06 222 ALA B N 1
ATOM 3691 C CA . ALA B 1 222 ? 2.785 -24.109 -25.953 1 37.06 222 ALA B CA 1
ATOM 3692 C C . ALA B 1 222 ? 3.371 -23.891 -27.344 1 37.06 222 ALA B C 1
ATOM 3694 O O . ALA B 1 222 ? 4.031 -24.766 -27.906 1 37.06 222 ALA B O 1
ATOM 3695 N N . ILE B 1 223 ? 3.244 -22.75 -27.781 1 37.75 223 ILE B N 1
ATOM 3696 C CA . ILE B 1 223 ? 3.84 -22.469 -29.094 1 37.75 223 ILE B CA 1
ATOM 3697 C C . ILE B 1 223 ? 5.359 -22.375 -28.953 1 37.75 223 ILE B C 1
ATOM 3699 O O . ILE B 1 223 ? 6.094 -22.922 -29.781 1 37.75 223 ILE B O 1
ATOM 3703 N N . ARG B 1 224 ? 5.824 -21.688 -27.984 1 38.03 224 ARG B N 1
ATOM 3704 C CA . ARG B 1 224 ? 7.277 -21.562 -27.906 1 38.03 224 ARG B CA 1
ATOM 3705 C C . ARG B 1 224 ? 7.906 -22.906 -27.547 1 38.03 224 ARG B C 1
ATOM 3707 O O . ARG B 1 224 ? 9 -23.234 -28.016 1 38.03 224 ARG B O 1
ATOM 3714 N N . ARG B 1 225 ? 7.234 -23.688 -26.75 1 37.03 225 ARG B N 1
ATOM 3715 C CA . ARG B 1 225 ? 7.73 -25.047 -26.562 1 37.03 225 ARG B CA 1
ATOM 3716 C C . ARG B 1 225 ? 7.641 -25.844 -27.859 1 37.03 225 ARG B C 1
ATOM 3718 O O . ARG B 1 225 ? 8.539 -26.625 -28.188 1 37.03 225 ARG B O 1
ATOM 3725 N N . ASN B 1 226 ? 6.559 -25.656 -28.531 1 35.28 226 ASN B N 1
ATOM 3726 C CA . ASN B 1 226 ? 6.48 -26.328 -29.812 1 35.28 226 ASN B CA 1
ATOM 3727 C C . ASN B 1 226 ? 7.496 -25.766 -30.812 1 35.28 226 ASN B C 1
ATOM 3729 O O . ASN B 1 226 ? 8.047 -26.5 -31.625 1 35.28 226 ASN B O 1
ATOM 3733 N N . GLN B 1 227 ? 7.746 -24.531 -30.656 1 38 227 GLN B N 1
ATOM 3734 C CA . GLN B 1 227 ? 8.773 -24.047 -31.578 1 38 227 GLN B CA 1
ATOM 3735 C C . GLN B 1 227 ? 10.164 -24.547 -31.156 1 38 227 GLN B C 1
ATOM 3737 O O . GLN B 1 227 ? 11 -24.844 -32 1 38 227 GLN B O 1
ATOM 3742 N N . LYS B 1 228 ? 10.414 -24.719 -29.906 1 39.44 228 LYS B N 1
ATOM 3743 C CA . LYS B 1 228 ? 11.703 -25.312 -29.578 1 39.44 228 LYS B CA 1
ATOM 3744 C C . LYS B 1 228 ? 11.719 -26.797 -29.922 1 39.44 228 LYS B C 1
ATOM 3746 O O . LYS B 1 228 ? 12.758 -27.344 -30.312 1 39.44 228 LYS B O 1
ATOM 3751 N N . VAL B 1 229 ? 10.578 -27.406 -29.703 1 36.75 229 VAL B N 1
ATOM 3752 C CA . VAL B 1 229 ? 10.547 -28.781 -30.188 1 36.75 229 VAL B CA 1
ATOM 3753 C C . VAL B 1 229 ? 10.695 -28.812 -31.703 1 36.75 229 VAL B C 1
ATOM 3755 O O . VAL B 1 229 ? 11.375 -29.672 -32.25 1 36.75 229 VAL B O 1
ATOM 3758 N N . ALA B 1 230 ? 10.148 -27.859 -32.375 1 36.84 230 ALA B N 1
ATOM 3759 C CA . ALA B 1 230 ? 10.328 -27.828 -33.812 1 36.84 230 ALA B CA 1
ATOM 3760 C C . ALA B 1 230 ? 11.766 -27.516 -34.188 1 36.84 230 ALA B C 1
ATOM 3762 O O . ALA B 1 230 ? 12.312 -28.094 -35.125 1 36.84 230 ALA B O 1
ATOM 3763 N N . ILE B 1 231 ? 12.305 -26.578 -33.344 1 38.5 231 ILE B N 1
ATOM 3764 C CA . ILE B 1 231 ? 13.68 -26.281 -33.75 1 38.5 231 ILE B CA 1
ATOM 3765 C C . ILE B 1 231 ? 14.586 -27.453 -33.406 1 38.5 231 ILE B C 1
ATOM 3767 O O . ILE B 1 231 ? 15.539 -27.75 -34.125 1 38.5 231 ILE B O 1
ATOM 3771 N N . LYS B 1 232 ? 14.281 -28.203 -32.406 1 41.16 232 LYS B N 1
ATOM 3772 C CA . LYS B 1 232 ? 15.109 -29.391 -32.188 1 41.16 232 LYS B CA 1
ATOM 3773 C C . LYS B 1 232 ? 14.852 -30.438 -33.25 1 41.16 232 LYS B C 1
ATOM 3775 O O . LYS B 1 232 ? 15.734 -31.25 -33.562 1 41.16 232 LYS B O 1
ATOM 3780 N N . LYS B 1 233 ? 13.617 -30.469 -33.75 1 41.56 233 LYS B N 1
ATOM 3781 C CA . LYS B 1 233 ? 13.438 -31.484 -34.781 1 41.56 233 LYS B CA 1
ATOM 3782 C C . LYS B 1 233 ? 14.211 -31.125 -36.062 1 41.56 233 LYS B C 1
ATOM 3784 O O . LYS B 1 233 ? 14.695 -32 -36.781 1 41.56 233 LYS B O 1
ATOM 3789 N N . ASP B 1 234 ? 14.219 -29.781 -36.219 1 37.56 234 ASP B N 1
ATOM 3790 C CA . ASP B 1 234 ? 14.906 -29.547 -37.469 1 37.56 234 ASP B CA 1
ATOM 3791 C C . ASP B 1 234 ? 16.422 -29.672 -37.312 1 37.56 234 ASP B C 1
ATOM 3793 O O . ASP B 1 234 ? 17.156 -29.672 -38.312 1 37.56 234 ASP B O 1
ATOM 3797 N N . SER B 1 235 ? 16.859 -29.453 -36.031 1 37.5 235 SER B N 1
ATOM 3798 C CA . SER B 1 235 ? 18.312 -29.562 -36.031 1 37.5 235 SER B CA 1
ATOM 3799 C C . SER B 1 235 ? 18.75 -31.016 -36 1 37.5 235 SER B C 1
ATOM 3801 O O . SER B 1 235 ? 19.953 -31.312 -36.031 1 37.5 235 SER B O 1
ATOM 3803 N N . ASN B 1 236 ? 17.75 -31.938 -35.781 1 29.36 236 ASN B N 1
ATOM 3804 C CA . ASN B 1 236 ? 18.281 -33.25 -36.125 1 29.36 236 ASN B CA 1
ATOM 3805 C C . ASN B 1 236 ? 18.094 -33.562 -37.625 1 29.36 236 ASN B C 1
ATOM 3807 O O . ASN B 1 236 ? 17.047 -33.25 -38.188 1 29.36 236 ASN B O 1
#

Solvent-accessible surface area (backbone atoms only — not comparable to full-atom values): 25596 Å² total; per-residue (Å²): 135,84,78,77,78,81,79,77,71,79,70,68,61,69,68,86,66,74,66,44,20,31,30,39,33,35,62,86,67,51,56,64,44,33,71,72,57,29,19,37,29,36,51,39,69,44,62,70,59,49,51,52,51,47,50,53,42,39,71,76,32,67,90,40,54,74,45,78,37,80,47,56,61,73,58,82,55,62,67,56,45,43,68,65,44,47,58,60,51,72,76,48,55,57,38,32,39,37,38,43,58,60,72,76,75,89,62,71,28,50,82,92,63,37,80,73,46,69,58,43,55,50,44,40,49,39,30,36,44,46,52,52,54,52,53,52,54,58,54,43,67,58,18,57,83,66,43,37,31,36,41,36,40,58,28,51,55,59,60,71,50,87,56,73,30,37,34,67,62,42,10,36,27,40,19,47,46,44,27,35,51,37,46,33,61,69,33,60,88,50,52,44,45,52,42,72,40,52,46,49,94,51,78,70,60,40,56,55,54,47,47,51,48,51,48,47,49,50,43,47,51,45,43,51,52,46,46,49,51,48,50,52,53,65,72,95,135,84,78,76,78,80,78,78,71,81,70,68,62,70,68,85,66,75,63,40,20,31,32,40,33,47,55,87,64,51,57,63,45,33,71,74,56,29,19,36,29,36,52,37,70,45,63,70,60,48,51,52,51,46,51,53,42,40,70,76,34,69,88,40,53,72,45,77,38,80,46,57,61,72,60,79,54,61,67,55,45,42,68,66,44,46,59,59,50,70,75,48,50,57,38,33,39,37,39,42,60,60,72,76,76,89,63,72,29,50,81,92,62,37,82,74,44,70,59,43,56,49,43,41,51,38,30,36,43,48,53,55,54,54,52,51,56,58,53,44,67,60,20,58,84,64,43,38,32,36,40,37,39,58,27,49,57,57,60,72,51,89,56,74,30,37,33,68,62,41,12,36,28,38,19,46,45,45,27,35,52,38,46,33,61,69,32,59,89,48,51,44,45,52,40,69,40,53,48,49,93,50,78,70,59,39,56,54,54,46,48,52,48,50,47,47,49,49,44,47,49,44,43,51,50,46,46,50,51,47,50,52,53,65,73,95

pLDDT: mean 71.15, std 23.99, range [18.56, 97.31]

Organism: NCBI:txid290746